Protein AF-0000000072217182 (afdb_homodimer)

Organism: Vigna radiata var. radiata (NCBI:txid3916)

Secondary structure (DSSP, 8-state):
--TTTTEEEEEGGGEEEEEEEE---BHHHHHHHH-GGGGG-GGGTTPPBPHHHHHHHHHHHHHHHHHTHHHH--EEEE-SSHHHHHHHHHHHS-SB--TT--SPPSB-TTTTS--PPPB--TTS--EEE-GGGPPSPSS-GGG----HHHHHHH-TTEE-TT---SS--S-BTTBPPPHHHHHHHHHHHHHHHTTS--SEEEEEE-HHHHHHHHTTS-TTS-HHHHHHHHSPPPTT-EEEEEEEESS--S----SS-B---SS------GGGG-/--TTTTEEEEEGGGEEEEEEEE---BHHHHHHHH-GGGGG-GGGTTPPBPHHHHHHHHHHHHHHHHHTHHHH--EEEE-SSHHHHHHHHHHHS-SB--TT--SPPSB-TTTTS--PPPB--TTS--EEE-GGGPPSPSS-GGG----HHHHHHH-TTEE-TT---SS--S--SS-PPPHHHHHHHHHHHHHHHTTS--SEEEEEE-HHHHHHHHTTS-TTS-HHHHHHHHSPPPTT-EEEEEEEESS--S----SS-B---SS------GGGG-

Sequence (548 aa):
MDSAAGQILYPLHRCKTVHLVRHAQGVHNVAGEKNHDEYMSYDYFDAHLTPLGWNQVDNLRKHVKATGLSKTVELVVVSPLLRTMQTAVGVFGGEVYTDGISEQPLMMENVGHSDHLAVSSLNCPPFIAVELCREQIGVHPCDKRRTISEYRNMFPAIDFSLIENEEDILWKPDVREKVEAVSARGLKFLEWLWTRKEKEIAIVTHSSFLFNTLRAFGNDCHPNIKSEIRKHFTNCELRSMVIIDRGMIGSSESTTNFPGKIPRGPDVPSEAADMDSAAGQILYPLHRCKTVHLVRHAQGVHNVAGEKNHDEYMSYDYFDAHLTPLGWNQVDNLRKHVKATGLSKTVELVVVSPLLRTMQTAVGVFGGEVYTDGISEQPLMMENVGHSDHLAVSSLNCPPFIAVELCREQIGVHPCDKRRTISEYRNMFPAIDFSLIENEEDILWKPDVREKVEAVSARGLKFLEWLWTRKEKEIAIVTHSSFLFNTLRAFGNDCHPNIKSEIRKHFTNCELRSMVIIDRGMIGSSESTTNFPGKIPRGPDVPSEAAD

Structure (mmCIF, N/CA/C/O backbone):
data_AF-0000000072217182-model_v1
#
loop_
_entity.id
_entity.type
_entity.pdbx_description
1 polymer 'Phosphoglycerate mutase-like protein 1 isoform X1'
#
loop_
_atom_site.group_PDB
_atom_site.id
_atom_site.type_symbol
_atom_site.label_atom_id
_atom_site.label_alt_id
_atom_site.label_comp_id
_atom_site.label_asym_id
_atom_site.label_entity_id
_atom_site.label_seq_id
_atom_site.pdbx_PDB_ins_code
_atom_site.Cartn_x
_atom_site.Cartn_y
_atom_site.Cartn_z
_atom_site.occupancy
_atom_site.B_iso_or_equiv
_atom_site.auth_seq_id
_atom_site.auth_comp_id
_atom_site.auth_asym_id
_atom_site.auth_atom_id
_atom_site.pdbx_PDB_model_num
ATOM 1 N N . MET A 1 1 ? -22.906 -14.633 4.801 1 32.25 1 MET A N 1
ATOM 2 C CA . MET A 1 1 ? -21.734 -15.156 5.504 1 32.25 1 MET A CA 1
ATOM 3 C C . MET A 1 1 ? -20.469 -14.422 5.07 1 32.25 1 MET A C 1
ATOM 5 O O . MET A 1 1 ? -19.984 -14.609 3.951 1 32.25 1 MET A O 1
ATOM 9 N N . ASP A 1 2 ? -20.234 -13.234 5.309 1 45.59 2 ASP A N 1
ATOM 10 C CA . ASP A 1 2 ? -19.172 -12.359 4.801 1 45.59 2 ASP A CA 1
ATOM 11 C C . ASP A 1 2 ? -17.797 -12.977 5.023 1 45.59 2 ASP A C 1
ATOM 13 O O . ASP A 1 2 ? -17.25 -12.914 6.133 1 45.59 2 ASP A O 1
ATOM 17 N N . SER A 1 3 ? -17.5 -14.219 4.445 1 54.56 3 SER A N 1
ATOM 18 C CA . SER A 1 3 ? -16.625 -15.367 4.672 1 54.56 3 SER A CA 1
ATOM 19 C C . SER A 1 3 ? -15.156 -14.953 4.633 1 54.56 3 SER A C 1
ATOM 21 O O . SER A 1 3 ? -14.281 -15.75 4.965 1 54.56 3 SER A O 1
ATOM 23 N N . ALA A 1 4 ? -14.773 -13.812 4.18 1 64.88 4 ALA A N 1
ATOM 24 C CA . ALA A 1 4 ? -13.344 -13.578 4.023 1 64.88 4 ALA A CA 1
ATOM 25 C C . ALA A 1 4 ? -12.703 -13.18 5.348 1 64.88 4 ALA A C 1
ATOM 27 O O . ALA A 1 4 ? -11.547 -12.75 5.383 1 64.88 4 ALA A O 1
ATOM 28 N N . ALA A 1 5 ? -13.25 -13.656 6.512 1 67.12 5 ALA A N 1
ATOM 29 C CA . ALA A 1 5 ? -12.703 -13.461 7.855 1 67.12 5 ALA A CA 1
ATOM 30 C C . ALA A 1 5 ? -12.141 -12.047 8.016 1 67.12 5 ALA A C 1
ATOM 32 O O . ALA A 1 5 ? -11.078 -11.867 8.609 1 67.12 5 ALA A O 1
ATOM 33 N N . GLY A 1 6 ? -12.82 -11.102 7.352 1 85.38 6 GLY A N 1
ATOM 34 C CA . GLY A 1 6 ? -12.375 -9.727 7.516 1 85.38 6 GLY A CA 1
ATOM 35 C C . GLY A 1 6 ? -11.32 -9.312 6.508 1 85.38 6 GLY A C 1
ATOM 36 O O . GLY A 1 6 ? -10.781 -8.203 6.574 1 85.38 6 GLY A O 1
ATOM 37 N N . GLN A 1 7 ? -10.938 -10.203 5.598 1 91.88 7 GLN A N 1
ATOM 38 C CA . GLN A 1 7 ? -9.969 -9.875 4.559 1 91.88 7 GLN A CA 1
ATOM 39 C C . GLN A 1 7 ? -10.641 -9.188 3.375 1 91.88 7 GLN A C 1
ATOM 41 O O . GLN A 1 7 ? -11.719 -9.594 2.943 1 91.88 7 GLN A O 1
ATOM 46 N N . ILE A 1 8 ? -10.055 -8.188 2.965 1 94.75 8 ILE A N 1
ATOM 47 C CA . ILE A 1 8 ? -10.516 -7.531 1.748 1 94.75 8 ILE A CA 1
ATOM 48 C C . ILE A 1 8 ? -9.344 -7.309 0.799 1 94.75 8 ILE A C 1
ATOM 50 O O . ILE A 1 8 ? -8.188 -7.461 1.19 1 94.75 8 ILE A O 1
ATOM 54 N N . LEU A 1 9 ? -9.688 -7.035 -0.427 1 96.88 9 LEU A N 1
ATOM 55 C CA . LEU A 1 9 ? -8.672 -7.008 -1.479 1 96.88 9 LEU A CA 1
ATOM 56 C C . LEU A 1 9 ? -9.031 -5.992 -2.555 1 96.88 9 LEU A C 1
ATOM 58 O O . LEU A 1 9 ? -10.195 -5.902 -2.965 1 96.88 9 LEU A O 1
ATOM 62 N N . TYR A 1 10 ? -8.016 -5.195 -2.975 1 96.69 10 TYR A N 1
ATOM 63 C CA . TYR A 1 10 ? -8.219 -4.191 -4.012 1 96.69 10 TYR A CA 1
ATOM 64 C C . TYR A 1 10 ? -7.016 -4.117 -4.945 1 96.69 10 TYR A C 1
ATOM 66 O O . TYR A 1 10 ? -5.895 -4.434 -4.547 1 96.69 10 TYR A O 1
ATOM 74 N N . PRO A 1 11 ? -7.238 -3.695 -6.258 1 97.19 11 PRO A N 1
ATOM 75 C CA . PRO A 1 11 ? -6.086 -3.473 -7.133 1 97.19 11 PRO A CA 1
ATOM 76 C C . PRO A 1 11 ? -5.113 -2.438 -6.578 1 97.19 11 PRO A C 1
ATOM 78 O O . PRO A 1 11 ? -5.535 -1.398 -6.062 1 97.19 11 PRO A O 1
ATOM 81 N N . LEU A 1 12 ? -3.838 -2.688 -6.66 1 97.56 12 LEU A N 1
ATOM 82 C CA . LEU A 1 12 ? -2.805 -1.821 -6.105 1 97.56 12 LEU A CA 1
ATOM 83 C C . LEU A 1 12 ? -2.891 -0.421 -6.703 1 97.56 12 LEU A C 1
ATOM 85 O O . LEU A 1 12 ? -2.689 0.572 -5.996 1 97.56 12 LEU A O 1
ATOM 89 N N . HIS A 1 13 ? -3.189 -0.337 -7.996 1 95.75 13 HIS A N 1
ATOM 90 C CA . HIS A 1 13 ? -3.17 0.959 -8.664 1 95.75 13 HIS A CA 1
ATOM 91 C C . HIS A 1 13 ? -4.336 1.832 -8.203 1 95.75 13 HIS A C 1
ATOM 93 O O . HIS A 1 13 ? -4.406 3.012 -8.555 1 95.75 13 HIS A O 1
ATOM 99 N N . ARG A 1 14 ? -5.254 1.294 -7.379 1 95.5 14 ARG A N 1
ATOM 100 C CA . ARG A 1 14 ? -6.352 2.041 -6.777 1 95.5 14 ARG A CA 1
ATOM 101 C C . ARG A 1 14 ? -6.043 2.402 -5.328 1 95.5 14 ARG A C 1
ATOM 103 O O . ARG A 1 14 ? -6.945 2.752 -4.566 1 95.5 14 ARG A O 1
ATOM 110 N N . CYS A 1 15 ? -4.816 2.264 -4.984 1 96.75 15 CYS A N 1
ATOM 111 C CA . CYS A 1 15 ? -4.383 2.531 -3.619 1 96.75 15 CYS A CA 1
ATOM 112 C C . CYS A 1 15 ? -3.262 3.564 -3.594 1 96.75 15 CYS A C 1
ATOM 114 O O . CYS A 1 15 ? -2.496 3.68 -4.551 1 96.75 15 CYS A O 1
ATOM 116 N N . LYS A 1 16 ? -3.201 4.312 -2.59 1 97.12 16 LYS A N 1
ATOM 117 C CA . LYS A 1 16 ? -2.086 5.191 -2.248 1 97.12 16 LYS A CA 1
ATOM 118 C C . LYS A 1 16 ? -1.684 5.023 -0.786 1 97.12 16 LYS A C 1
ATOM 120 O O . LYS A 1 16 ? -2.521 4.711 0.063 1 97.12 16 LYS A O 1
ATOM 125 N N . THR A 1 17 ? -0.425 5.156 -0.529 1 98.06 17 THR A N 1
ATOM 126 C CA . THR A 1 17 ? 0.062 5.23 0.845 1 98.06 17 THR A CA 1
ATOM 127 C C . THR A 1 17 ? 0.21 6.684 1.289 1 98.06 17 THR A C 1
ATOM 129 O O . THR A 1 17 ? 0.807 7.496 0.581 1 98.06 17 THR A O 1
ATOM 132 N N . VAL A 1 18 ? -0.357 7.004 2.416 1 98.69 18 VAL A N 1
ATOM 133 C CA . VAL A 1 18 ? -0.211 8.344 2.965 1 98.69 18 VAL A CA 1
ATOM 134 C C . VAL A 1 18 ? 0.393 8.273 4.367 1 98.69 18 VAL A C 1
ATOM 136 O O . VAL A 1 18 ? 0.059 7.375 5.145 1 98.69 18 VAL A O 1
ATOM 139 N N . HIS A 1 19 ? 1.343 9.102 4.625 1 98.88 19 HIS A N 1
ATOM 140 C CA . HIS A 1 19 ? 1.931 9.273 5.949 1 98.88 19 HIS A CA 1
ATOM 141 C C . HIS A 1 19 ? 1.419 10.547 6.617 1 98.88 19 HIS A C 1
ATOM 143 O O . HIS A 1 19 ? 1.803 11.648 6.23 1 98.88 19 HIS A O 1
ATOM 149 N N . LEU A 1 20 ? 0.556 10.344 7.625 1 98.88 20 LEU A N 1
ATOM 150 C CA . LEU A 1 20 ? -0.09 11.453 8.328 1 98.88 20 LEU A CA 1
ATOM 151 C C . LEU A 1 20 ? 0.759 11.922 9.5 1 98.88 20 LEU A C 1
ATOM 153 O O . LEU A 1 20 ? 1.132 11.117 10.359 1 98.88 20 LEU A O 1
ATOM 157 N N . VAL A 1 21 ? 1.07 13.211 9.523 1 98.88 21 VAL A N 1
ATOM 158 C CA . VAL A 1 21 ? 1.901 13.773 10.578 1 98.88 21 VAL A CA 1
ATOM 159 C C . VAL A 1 21 ? 1.194 14.969 11.211 1 98.88 21 VAL A C 1
ATOM 161 O O . VAL A 1 21 ? 0.781 15.898 10.508 1 98.88 21 VAL A O 1
ATOM 164 N N . ARG A 1 22 ? 1.027 14.938 12.461 1 98.81 22 ARG A N 1
ATOM 165 C CA . ARG A 1 22 ? 0.696 16.172 13.164 1 98.81 22 ARG A CA 1
ATOM 166 C C . ARG A 1 22 ? 1.938 17.031 13.375 1 98.81 22 ARG A C 1
ATOM 168 O O . ARG A 1 22 ? 3.021 16.516 13.648 1 98.81 22 ARG A O 1
ATOM 175 N N . HIS A 1 23 ? 1.781 18.281 13.297 1 98.69 23 HIS A N 1
ATOM 176 C CA . HIS A 1 23 ? 2.91 19.172 13.539 1 98.69 23 HIS A CA 1
ATOM 177 C C . HIS A 1 23 ? 3.506 18.953 14.922 1 98.69 23 HIS A C 1
ATOM 179 O O . HIS A 1 23 ? 2.838 18.422 15.812 1 98.69 23 HIS A O 1
ATOM 185 N N . ALA A 1 24 ? 4.727 19.359 15.102 1 98.38 24 ALA A N 1
ATOM 186 C CA . ALA A 1 24 ? 5.418 19.297 16.391 1 98.38 24 ALA A CA 1
ATOM 187 C C . ALA A 1 24 ? 4.895 20.375 17.344 1 98.38 24 ALA A C 1
ATOM 189 O O . ALA A 1 24 ? 4.016 21.156 16.984 1 98.38 24 ALA A O 1
ATOM 190 N N . GLN A 1 25 ? 5.461 20.406 18.547 1 97.75 25 GLN A N 1
ATOM 191 C CA . GLN A 1 25 ? 4.961 21.312 19.578 1 97.75 25 GLN A CA 1
ATOM 192 C C . GLN A 1 25 ? 5.148 22.766 19.156 1 97.75 25 GLN A C 1
ATOM 194 O O . GLN A 1 25 ? 6.242 23.172 18.75 1 97.75 25 GLN A O 1
ATOM 199 N N . GLY A 1 26 ? 4.109 23.5 19.188 1 96.88 26 GLY A N 1
ATOM 200 C CA . GLY A 1 26 ? 4.145 24.938 18.969 1 96.88 26 GLY A CA 1
ATOM 201 C C . GLY A 1 26 ? 3.957 25.734 20.234 1 96.88 26 GLY A C 1
ATOM 202 O O . GLY A 1 26 ? 3.529 25.188 21.266 1 96.88 26 GLY A O 1
ATOM 203 N N . VAL A 1 27 ? 4.238 26.953 20.172 1 96.44 27 VAL A N 1
ATOM 204 C CA . VAL A 1 27 ? 4.133 27.828 21.344 1 96.44 27 VAL A CA 1
ATOM 205 C C . VAL A 1 27 ? 2.678 27.906 21.797 1 96.44 27 VAL A C 1
ATOM 207 O O . VAL A 1 27 ? 2.4 28.016 23 1 96.44 27 VAL A O 1
ATOM 210 N N . HIS A 1 28 ? 1.738 27.828 20.859 1 95.31 28 HIS A N 1
ATOM 211 C CA . HIS A 1 28 ? 0.321 27.875 21.203 1 95.31 28 HIS A CA 1
ATOM 212 C C . HIS A 1 28 ? -0.087 26.641 22 1 95.31 28 HIS A C 1
ATOM 214 O O . HIS A 1 28 ? -0.997 26.719 22.828 1 95.31 28 HIS A O 1
ATOM 220 N N . ASN A 1 29 ? 0.509 25.438 21.672 1 94.69 29 ASN A N 1
ATOM 221 C CA . ASN A 1 29 ? 0.217 24.234 22.438 1 94.69 29 ASN A CA 1
ATOM 222 C C . ASN A 1 29 ? 0.57 24.406 23.922 1 94.69 29 ASN A C 1
ATOM 224 O O . ASN A 1 29 ? -0.211 24.031 24.797 1 94.69 29 ASN A O 1
ATOM 228 N N . VAL A 1 30 ? 1.745 24.953 24.172 1 95.06 30 VAL A N 1
ATOM 229 C CA . VAL A 1 30 ? 2.248 25.156 25.531 1 95.06 30 VAL A CA 1
ATOM 230 C C . VAL A 1 30 ? 1.336 26.125 26.281 1 95.06 30 VAL A C 1
ATOM 232 O O . VAL A 1 30 ? 0.911 25.844 27.406 1 95.06 30 VAL A O 1
ATOM 235 N N . ALA A 1 31 ? 1.047 27.203 25.641 1 94.81 31 ALA A N 1
ATOM 236 C CA . ALA A 1 31 ? 0.206 28.219 26.25 1 94.81 31 ALA A CA 1
ATOM 237 C C . ALA A 1 31 ? -1.195 27.688 26.531 1 94.81 31 ALA A C 1
ATOM 239 O O . ALA A 1 31 ? -1.745 27.906 27.609 1 94.81 31 ALA A O 1
ATOM 240 N N . GLY A 1 32 ? -1.782 27 25.547 1 92.19 32 GLY A N 1
ATOM 241 C CA . GLY A 1 32 ? -3.131 26.469 25.672 1 92.19 32 GLY A CA 1
ATOM 242 C C . GLY A 1 32 ? -3.262 25.422 26.766 1 92.19 32 GLY A C 1
ATOM 243 O O . GLY A 1 32 ? -4.312 25.297 27.391 1 92.19 32 GLY A O 1
ATOM 244 N N . GLU A 1 33 ? -2.244 24.625 26.891 1 90.81 33 GLU A N 1
ATOM 245 C CA . GLU A 1 33 ? -2.25 23.609 27.938 1 90.81 33 GLU A CA 1
ATOM 246 C C . GLU A 1 33 ? -2.305 24.25 29.328 1 90.81 33 GLU A C 1
ATOM 248 O O . GLU A 1 33 ? -2.953 23.734 30.234 1 90.81 33 GLU A O 1
ATOM 253 N N . LYS A 1 34 ? -1.573 25.297 29.469 1 91.44 34 LYS A N 1
ATOM 254 C CA . LYS A 1 34 ? -1.562 26.031 30.75 1 91.44 34 LYS A CA 1
ATOM 255 C C . LYS A 1 34 ? -2.883 26.75 30.969 1 91.44 34 LYS A C 1
ATOM 257 O O . LYS A 1 34 ? -3.41 26.75 32.094 1 91.44 34 LYS A O 1
ATOM 262 N N . ASN A 1 35 ? -3.365 27.406 29.953 1 92.69 35 ASN A N 1
ATOM 263 C CA . ASN A 1 35 ? -4.621 28.156 29.969 1 92.69 35 ASN A CA 1
ATOM 264 C C . ASN A 1 35 ? -5.309 28.125 28.609 1 92.69 35 ASN A C 1
ATOM 266 O O . ASN A 1 35 ? -4.848 28.766 27.672 1 92.69 35 ASN A O 1
ATOM 270 N N . HIS A 1 36 ? -6.398 27.5 28.5 1 90.69 36 HIS A N 1
ATOM 271 C CA . HIS A 1 36 ? -7.117 27.297 27.25 1 90.69 36 HIS A CA 1
ATOM 272 C C . HIS A 1 36 ? -7.492 28.625 26.594 1 90.69 36 HIS A C 1
ATOM 274 O O . HIS A 1 36 ? -7.539 28.734 25.359 1 90.69 36 HIS A O 1
ATOM 280 N N . ASP A 1 37 ? -7.711 29.625 27.328 1 92.38 37 ASP A N 1
ATOM 281 C CA . ASP A 1 37 ? -8.117 30.922 26.812 1 92.38 37 ASP A CA 1
ATOM 282 C C . ASP A 1 37 ? -7.008 31.547 25.953 1 92.38 37 ASP A C 1
ATOM 284 O O . ASP A 1 37 ? -7.258 32.469 25.188 1 92.38 37 ASP A O 1
ATOM 288 N N . GLU A 1 38 ? -5.832 31.016 26.109 1 93.19 38 GLU A N 1
ATOM 289 C CA . GLU A 1 38 ? -4.688 31.547 25.391 1 93.19 38 GLU A CA 1
ATOM 290 C C . GLU A 1 38 ? -4.801 31.281 23.891 1 93.19 38 GLU A C 1
ATOM 292 O O . GLU A 1 38 ? -4.125 31.922 23.078 1 93.19 38 GLU A O 1
ATOM 297 N N . TYR A 1 39 ? -5.625 30.344 23.484 1 92.38 39 TYR A N 1
ATOM 298 C CA . TYR A 1 39 ? -5.84 30.094 22.062 1 92.38 39 TYR A CA 1
ATOM 299 C C . TYR A 1 39 ? -6.484 31.297 21.375 1 92.38 39 TYR A C 1
ATOM 301 O O . TYR A 1 39 ? -6.41 31.438 20.156 1 92.38 39 TYR A O 1
ATOM 309 N N . MET A 1 40 ? -7.051 32.156 22.234 1 94.81 40 MET A N 1
ATOM 310 C CA . MET A 1 40 ? -7.719 33.344 21.703 1 94.81 40 MET A CA 1
ATOM 311 C C . MET A 1 40 ? -6.742 34.531 21.578 1 94.81 40 MET A C 1
ATOM 313 O O . MET A 1 40 ? -7.082 35.562 21.016 1 94.81 40 MET A O 1
ATOM 317 N N . SER A 1 41 ? -5.566 34.312 22.047 1 96.06 41 SER A N 1
ATOM 318 C CA . SER A 1 41 ? -4.598 35.406 22.094 1 96.06 41 SER A CA 1
ATOM 319 C C . SER A 1 41 ? -3.9 35.594 20.75 1 96.06 41 SER A C 1
ATOM 321 O O . SER A 1 41 ? -3.441 34.594 20.156 1 96.06 41 SER A O 1
ATOM 323 N N . TYR A 1 42 ? -3.73 36.75 20.297 1 97.06 42 TYR A N 1
ATOM 324 C CA . TYR A 1 42 ? -3.02 37.062 19.062 1 97.06 42 TYR A CA 1
ATOM 325 C C . TYR A 1 42 ? -1.514 36.938 19.25 1 97.06 42 TYR A C 1
ATOM 327 O O . TYR A 1 42 ? -0.754 36.969 18.266 1 97.06 42 TYR A O 1
ATOM 335 N N . ASP A 1 43 ? -1.091 36.75 20.531 1 96.25 43 ASP A N 1
ATOM 336 C CA . ASP A 1 43 ? 0.319 36.469 20.797 1 96.25 43 ASP A CA 1
ATOM 337 C C . ASP A 1 43 ? 0.777 35.188 20.094 1 96.25 43 ASP A C 1
ATOM 339 O O . ASP A 1 43 ? 1.973 35 19.859 1 96.25 43 ASP A O 1
ATOM 343 N N . TYR A 1 44 ? -0.173 34.438 19.703 1 96.94 44 TYR A N 1
ATOM 344 C CA . TYR A 1 44 ? 0.153 33.125 19.109 1 96.94 44 TYR A CA 1
ATOM 345 C C . TYR A 1 44 ? -0.328 33.062 17.656 1 96.94 44 TYR A C 1
ATOM 347 O O . TYR A 1 44 ? -0.583 31.969 17.141 1 96.94 44 TYR A O 1
ATOM 355 N N . PHE A 1 45 ? -0.511 34.219 17.078 1 97.56 45 PHE A N 1
ATOM 356 C CA . PHE A 1 45 ? -0.813 34.312 15.648 1 97.56 45 PHE A CA 1
ATOM 357 C C . PHE A 1 45 ? 0.189 33.469 14.852 1 97.56 45 PHE A C 1
ATOM 359 O O . PHE A 1 45 ? 1.4 33.656 15.008 1 97.56 45 PHE A O 1
ATOM 366 N N . ASP A 1 46 ? -0.414 32.562 13.945 1 97.44 46 ASP A N 1
ATOM 367 C CA . ASP A 1 46 ? 0.417 31.688 13.102 1 97.44 46 ASP A CA 1
ATOM 368 C C . ASP A 1 46 ? 1.61 31.141 13.883 1 97.44 46 ASP A C 1
ATOM 370 O O . ASP A 1 46 ? 2.76 31.312 13.461 1 97.44 46 ASP A O 1
ATOM 374 N N . ALA A 1 47 ? 1.333 30.422 14.914 1 96.94 47 ALA A N 1
ATOM 375 C CA . ALA A 1 47 ? 2.281 30.016 15.945 1 96.94 47 ALA A CA 1
ATOM 376 C C . ALA A 1 47 ? 3.424 29.203 15.344 1 96.94 47 ALA A C 1
ATOM 378 O O . ALA A 1 47 ? 3.203 28.359 14.469 1 96.94 47 ALA A O 1
ATOM 379 N N . HIS A 1 48 ? 4.617 29.453 15.797 1 97.69 48 HIS A N 1
ATOM 380 C CA . HIS A 1 48 ? 5.82 28.734 15.406 1 97.69 48 HIS A CA 1
ATOM 381 C C . HIS A 1 48 ? 6.125 27.594 16.375 1 97.69 48 HIS A C 1
ATOM 383 O O . HIS A 1 48 ? 5.496 27.5 17.438 1 97.69 48 HIS A O 1
ATOM 389 N N . LEU A 1 49 ? 7.098 26.766 16.062 1 97.56 49 LEU A N 1
ATOM 390 C CA . LEU A 1 49 ? 7.508 25.656 16.906 1 97.56 49 LEU A CA 1
ATOM 391 C C . LEU A 1 49 ? 8.312 26.141 18.094 1 97.56 49 LEU A C 1
ATOM 393 O O . LEU A 1 49 ? 9.023 27.156 18.016 1 97.56 49 LEU A O 1
ATOM 397 N N . THR A 1 50 ? 8.203 25.453 19.203 1 96.81 50 THR A N 1
ATOM 398 C CA . THR A 1 50 ? 9.086 25.656 20.344 1 96.81 50 THR A CA 1
ATOM 399 C C . THR A 1 50 ? 10.43 24.953 20.125 1 96.81 50 THR A C 1
ATOM 401 O O . THR A 1 50 ? 10.562 24.141 19.203 1 96.81 50 THR A O 1
ATOM 404 N N . PRO A 1 51 ? 11.414 25.297 20.984 1 96.56 51 PRO A N 1
ATOM 405 C CA . PRO A 1 51 ? 12.648 24.5 20.906 1 96.56 51 PRO A CA 1
ATOM 406 C C . PRO A 1 51 ? 12.406 23.016 21.094 1 96.56 51 PRO A C 1
ATOM 408 O O . PRO A 1 51 ? 13.008 22.188 20.391 1 96.56 51 PRO A O 1
ATOM 411 N N . LEU A 1 52 ? 11.539 22.672 21.969 1 96.81 52 LEU A N 1
ATOM 412 C CA . LEU A 1 52 ? 11.172 21.281 22.141 1 96.81 52 LEU A CA 1
ATOM 413 C C . LEU A 1 52 ? 10.539 20.719 20.875 1 96.81 52 LEU A C 1
ATOM 415 O O . LEU A 1 52 ? 10.805 19.578 20.5 1 96.81 52 LEU A O 1
ATOM 419 N N . GLY A 1 53 ? 9.68 21.469 20.266 1 97.62 53 GLY A N 1
ATOM 420 C CA . GLY A 1 53 ? 9.102 21.078 18.984 1 97.62 53 GLY A CA 1
ATOM 421 C C . GLY A 1 53 ? 10.141 20.734 17.938 1 97.62 53 GLY A C 1
ATOM 422 O O . GLY A 1 53 ? 9.992 19.766 17.203 1 97.62 53 GLY A O 1
ATOM 423 N N . TRP A 1 54 ? 11.156 21.516 17.875 1 97.62 54 TRP A N 1
ATOM 424 C CA . TRP A 1 54 ? 12.227 21.266 16.922 1 97.62 54 TRP A CA 1
ATOM 425 C C . TRP A 1 54 ? 12.977 19.984 17.266 1 97.62 54 TRP A C 1
ATOM 427 O O . TRP A 1 54 ? 13.43 19.266 16.391 1 97.62 54 TRP A O 1
ATOM 437 N N . ASN A 1 55 ? 13.102 19.75 18.562 1 97.75 55 ASN A N 1
ATOM 438 C CA . ASN A 1 55 ? 13.68 18.469 18.969 1 97.75 55 ASN A CA 1
ATOM 439 C C . ASN A 1 55 ? 12.82 17.297 18.516 1 97.75 55 ASN A C 1
ATOM 441 O O . ASN A 1 55 ? 13.344 16.266 18.094 1 97.75 55 ASN A O 1
ATOM 445 N N . GLN A 1 56 ? 11.555 17.438 18.625 1 98.19 56 GLN A N 1
ATOM 446 C CA . GLN A 1 56 ? 10.633 16.406 18.156 1 98.19 56 GLN A CA 1
ATOM 447 C C . GLN A 1 56 ? 10.781 16.188 16.641 1 98.19 56 GLN A C 1
ATOM 449 O O . GLN A 1 56 ? 10.789 15.055 16.172 1 98.19 56 GLN A O 1
ATOM 454 N N . VAL A 1 57 ? 10.93 17.266 15.906 1 98.25 57 VAL A N 1
ATOM 455 C CA . VAL A 1 57 ? 11.125 17.219 14.461 1 98.25 57 VAL A CA 1
ATOM 456 C C . VAL A 1 57 ? 12.398 16.438 14.133 1 98.25 57 VAL A C 1
ATOM 458 O O . VAL A 1 57 ? 12.391 15.57 13.258 1 98.25 57 VAL A O 1
ATOM 461 N N . ASP A 1 58 ? 13.422 16.75 14.852 1 97.56 58 ASP A N 1
ATOM 462 C CA . ASP A 1 58 ? 14.695 16.062 14.625 1 97.56 58 ASP A CA 1
ATOM 463 C C . ASP A 1 58 ? 14.562 14.562 14.836 1 97.56 58 ASP A C 1
ATOM 465 O O . ASP A 1 58 ? 15.109 13.766 14.062 1 97.56 58 ASP A O 1
ATOM 469 N N . ASN A 1 59 ? 13.875 14.203 15.828 1 98.56 59 ASN A N 1
ATOM 470 C CA . ASN A 1 59 ? 13.703 12.781 16.109 1 98.56 59 ASN A CA 1
ATOM 471 C C . ASN A 1 59 ? 12.836 12.102 15.062 1 98.56 59 ASN A C 1
ATOM 473 O O . ASN A 1 59 ? 13.109 10.969 14.664 1 98.56 59 ASN A O 1
ATOM 477 N N . LEU A 1 60 ? 11.797 12.742 14.633 1 98.69 60 LEU A N 1
ATOM 478 C CA . LEU A 1 60 ? 10.992 12.172 13.562 1 98.69 60 LEU A CA 1
ATOM 479 C C . LEU A 1 60 ? 11.797 12.07 12.266 1 98.69 60 LEU A C 1
ATOM 481 O O . LEU A 1 60 ? 11.664 11.102 11.523 1 98.69 60 LEU A O 1
ATOM 485 N N . ARG A 1 61 ? 12.617 13.047 11.992 1 98.19 61 ARG A N 1
ATOM 486 C CA . ARG A 1 61 ? 13.484 13.008 10.82 1 98.19 61 ARG A CA 1
ATOM 487 C C . ARG A 1 61 ? 14.375 11.773 10.844 1 98.19 61 ARG A C 1
ATOM 489 O O . ARG A 1 61 ? 14.516 11.078 9.836 1 98.19 61 ARG A O 1
ATOM 496 N N . LYS A 1 62 ? 14.961 11.547 11.984 1 98.06 62 LYS A N 1
ATOM 497 C CA . LYS A 1 62 ? 15.797 10.359 12.133 1 98.06 62 LYS A CA 1
ATOM 498 C C . LYS A 1 62 ? 15 9.086 11.836 1 98.06 62 LYS A C 1
ATOM 500 O O . LYS A 1 62 ? 15.492 8.188 11.148 1 98.06 62 LYS A O 1
ATOM 505 N N . HIS A 1 63 ? 13.812 9.039 12.312 1 98.44 63 HIS A N 1
ATOM 506 C CA . HIS A 1 63 ? 12.945 7.891 12.086 1 98.44 63 HIS A CA 1
ATOM 507 C C . HIS A 1 63 ? 12.617 7.73 10.602 1 98.44 63 HIS A C 1
ATOM 509 O O . HIS A 1 63 ? 12.688 6.621 10.062 1 98.44 63 HIS A O 1
ATOM 515 N N . VAL A 1 64 ? 12.258 8.789 9.984 1 98.19 64 VAL A N 1
ATOM 516 C CA . VAL A 1 64 ? 11.898 8.805 8.57 1 98.19 64 VAL A CA 1
ATOM 517 C C . VAL A 1 64 ? 13.078 8.32 7.727 1 98.19 64 VAL A C 1
ATOM 519 O O . VAL A 1 64 ? 12.898 7.566 6.766 1 98.19 64 VAL A O 1
ATOM 522 N N . LYS A 1 65 ? 14.25 8.703 8.086 1 97 65 LYS A N 1
ATOM 523 C CA . LYS A 1 65 ? 15.445 8.242 7.391 1 97 65 LYS A CA 1
ATOM 524 C C . LYS A 1 65 ? 15.703 6.758 7.66 1 97 65 LYS A C 1
ATOM 526 O O . LYS A 1 65 ? 15.945 5.984 6.73 1 97 65 LYS A O 1
ATOM 531 N N . ALA A 1 66 ? 15.586 6.375 8.906 1 97.56 66 ALA A N 1
ATOM 532 C CA . ALA A 1 66 ? 15.898 5.008 9.312 1 97.56 66 ALA A CA 1
ATOM 533 C C . ALA A 1 66 ? 14.93 4.012 8.68 1 97.56 66 ALA A C 1
ATOM 535 O O . ALA A 1 66 ? 15.32 2.889 8.336 1 97.56 66 ALA A O 1
ATOM 536 N N . THR A 1 67 ? 13.711 4.418 8.469 1 96.75 67 THR A N 1
ATOM 537 C CA . THR A 1 67 ? 12.695 3.514 7.945 1 96.75 67 THR A CA 1
ATOM 538 C C . THR A 1 67 ? 12.688 3.543 6.418 1 96.75 67 THR A C 1
ATOM 540 O O . THR A 1 67 ? 11.992 2.748 5.781 1 96.75 67 THR A O 1
ATOM 543 N N . GLY A 1 68 ? 13.375 4.516 5.828 1 95.38 68 GLY A N 1
ATOM 544 C CA . GLY A 1 68 ? 13.453 4.617 4.379 1 95.38 68 GLY A CA 1
ATOM 545 C C . GLY A 1 68 ? 12.352 5.465 3.779 1 95.38 68 GLY A C 1
ATOM 546 O O . GLY A 1 68 ? 12.281 5.637 2.561 1 95.38 68 GLY A O 1
ATOM 547 N N . LEU A 1 69 ? 11.492 6.027 4.594 1 96.81 69 LEU A N 1
ATOM 548 C CA . LEU A 1 69 ? 10.406 6.867 4.102 1 96.81 69 LEU A CA 1
ATOM 549 C C . LEU A 1 69 ? 10.953 8.047 3.307 1 96.81 69 LEU A C 1
ATOM 551 O O . LEU A 1 69 ? 10.328 8.492 2.34 1 96.81 69 LEU A O 1
ATOM 555 N N . SER A 1 70 ? 12.125 8.516 3.711 1 95.06 70 SER A N 1
ATOM 556 C CA . SER A 1 70 ? 12.742 9.656 3.041 1 95.06 70 SER A CA 1
ATOM 557 C C . SER A 1 70 ? 13.031 9.352 1.576 1 95.06 70 SER A C 1
ATOM 559 O O . SER A 1 70 ? 13.148 10.258 0.754 1 95.06 70 SER A O 1
ATOM 561 N N . LYS A 1 71 ? 13.109 8.094 1.22 1 94.44 71 LYS A N 1
ATOM 562 C CA . LYS A 1 71 ? 13.453 7.688 -0.138 1 94.44 71 LYS A CA 1
ATOM 563 C C . LYS A 1 71 ? 12.203 7.34 -0.943 1 94.44 71 LYS A C 1
ATOM 565 O O . LYS A 1 71 ? 12.242 7.297 -2.174 1 94.44 71 LYS A O 1
ATOM 570 N N . THR A 1 72 ? 11.133 7.102 -0.249 1 95.88 72 THR A N 1
ATOM 571 C CA . THR A 1 72 ? 9.984 6.559 -0.959 1 95.88 72 THR A CA 1
ATOM 572 C C . THR A 1 72 ? 8.883 7.609 -1.094 1 95.88 72 THR A C 1
ATOM 574 O O . THR A 1 72 ? 8.086 7.562 -2.031 1 95.88 72 THR A O 1
ATOM 577 N N . VAL A 1 73 ? 8.844 8.594 -0.187 1 98.38 73 VAL A N 1
ATOM 578 C CA . VAL A 1 73 ? 7.852 9.656 -0.273 1 98.38 73 VAL A CA 1
ATOM 579 C C . VAL A 1 73 ? 8.07 10.461 -1.549 1 98.38 73 VAL A C 1
ATOM 581 O O . VAL A 1 73 ? 9.18 10.914 -1.824 1 98.38 73 VAL A O 1
ATOM 584 N N . GLU A 1 74 ? 6.988 10.664 -2.262 1 98.19 74 GLU A N 1
ATOM 585 C CA . GLU A 1 74 ? 7.086 11.305 -3.57 1 98.19 74 GLU A CA 1
ATOM 586 C C . GLU A 1 74 ? 6.629 12.766 -3.504 1 98.19 74 GLU A C 1
ATOM 588 O O . GLU A 1 74 ? 6.941 13.555 -4.395 1 98.19 74 GLU A O 1
ATOM 593 N N . LEU A 1 75 ? 5.898 13.094 -2.543 1 98.75 75 LEU A N 1
ATOM 594 C CA . LEU A 1 75 ? 5.293 14.406 -2.383 1 98.75 75 LEU A CA 1
ATOM 595 C C . LEU A 1 75 ? 4.996 14.695 -0.914 1 98.75 75 LEU A C 1
ATOM 597 O O . LEU A 1 75 ? 4.539 13.812 -0.186 1 98.75 75 LEU A O 1
ATOM 601 N N . VAL A 1 76 ? 5.336 15.867 -0.5 1 98.88 76 VAL A N 1
ATOM 602 C CA . VAL A 1 76 ? 4.938 16.328 0.824 1 98.88 76 VAL A CA 1
ATOM 603 C C . VAL A 1 76 ? 3.834 17.375 0.693 1 98.88 76 VAL A C 1
ATOM 605 O O . VAL A 1 76 ? 4.043 18.438 0.095 1 98.88 76 VAL A O 1
ATOM 608 N N . VAL A 1 77 ? 2.68 17.062 1.198 1 98.94 77 VAL A N 1
ATOM 609 C CA . VAL A 1 77 ? 1.567 18 1.279 1 98.94 77 VAL A CA 1
ATOM 610 C C . VAL A 1 77 ? 1.52 18.625 2.672 1 98.94 77 VAL A C 1
ATOM 612 O O . VAL A 1 77 ? 1.576 17.922 3.68 1 98.94 77 VAL A O 1
ATOM 615 N N . VAL A 1 78 ? 1.404 19.953 2.707 1 98.88 78 VAL A N 1
ATOM 616 C CA . VAL A 1 78 ? 1.547 20.609 3.998 1 98.88 78 VAL A CA 1
ATOM 617 C C . VAL A 1 78 ? 0.422 21.625 4.184 1 98.88 78 VAL A C 1
ATOM 619 O O . VAL A 1 78 ? 0.036 22.312 3.234 1 98.88 78 VAL A O 1
ATOM 622 N N . SER A 1 79 ? -0.182 21.641 5.395 1 98.88 79 SER A N 1
ATOM 623 C CA . SER A 1 79 ? -1.081 22.719 5.777 1 98.88 79 SER A CA 1
ATOM 624 C C . SER A 1 79 ? -0.357 24.062 5.777 1 98.88 79 SER A C 1
ATOM 626 O O . SER A 1 79 ? 0.772 24.172 6.262 1 98.88 79 SER A O 1
ATOM 628 N N . PRO A 1 80 ? -0.98 25.094 5.23 1 98.56 80 PRO A N 1
ATOM 629 C CA . PRO A 1 80 ? -0.312 26.391 5.199 1 98.56 80 PRO A CA 1
ATOM 630 C C . PRO A 1 80 ? -0.399 27.125 6.531 1 98.56 80 PRO A C 1
ATOM 632 O O . PRO A 1 80 ? -1.056 28.172 6.621 1 98.56 80 PRO A O 1
ATOM 635 N N . LEU A 1 81 ? 0.225 26.703 7.508 1 98.62 81 LEU A N 1
ATOM 636 C CA . LEU A 1 81 ? 0.509 27.344 8.781 1 98.62 81 LEU A CA 1
ATOM 637 C C . LEU A 1 81 ? 1.973 27.156 9.172 1 98.62 81 LEU A C 1
ATOM 639 O O . LEU A 1 81 ? 2.586 26.141 8.836 1 98.62 81 LEU A O 1
ATOM 643 N N . LEU A 1 82 ? 2.529 28.094 9.812 1 98.56 82 LEU A N 1
ATOM 644 C CA . LEU A 1 82 ? 3.961 28.156 10.086 1 98.56 82 LEU A CA 1
ATOM 645 C C . LEU A 1 82 ? 4.434 26.875 10.781 1 98.56 82 LEU A C 1
ATOM 647 O O . LEU A 1 82 ? 5.426 26.266 10.367 1 98.56 82 LEU A O 1
ATOM 651 N N . ARG A 1 83 ? 3.748 26.422 11.812 1 98.44 83 ARG A N 1
ATOM 652 C CA . ARG A 1 83 ? 4.168 25.266 12.594 1 98.44 83 ARG A CA 1
ATOM 653 C C . ARG A 1 83 ? 4.172 23.984 11.75 1 98.44 83 ARG A C 1
ATOM 655 O O . ARG A 1 83 ? 5.023 23.125 11.938 1 98.44 83 ARG A O 1
ATOM 662 N N . THR A 1 84 ? 3.211 23.797 10.805 1 98.81 84 THR A N 1
ATOM 663 C CA . THR A 1 84 ? 3.168 22.625 9.938 1 98.81 84 THR A CA 1
ATOM 664 C C . THR A 1 84 ? 4.277 22.688 8.891 1 98.81 84 THR A C 1
ATOM 666 O O . THR A 1 84 ? 4.922 21.688 8.602 1 98.81 84 THR A O 1
ATOM 669 N N . MET A 1 85 ? 4.504 23.891 8.336 1 98.81 85 MET A N 1
ATOM 670 C CA . MET A 1 85 ? 5.551 24.031 7.324 1 98.81 85 MET A CA 1
ATOM 671 C C . MET A 1 85 ? 6.93 23.828 7.941 1 98.81 85 MET A C 1
ATOM 673 O O . MET A 1 85 ? 7.781 23.156 7.359 1 98.81 85 MET A O 1
ATOM 677 N N . GLN A 1 86 ? 7.141 24.375 9.148 1 98.62 86 GLN A N 1
ATOM 678 C CA . GLN A 1 86 ? 8.391 24.125 9.867 1 98.62 86 GLN A CA 1
ATOM 679 C C . GLN A 1 86 ? 8.594 22.641 10.117 1 98.62 86 GLN A C 1
ATOM 681 O O . GLN A 1 86 ? 9.68 22.109 9.875 1 98.62 86 GLN A O 1
ATOM 686 N N . THR A 1 87 ? 7.535 21.969 10.547 1 98.81 87 THR A N 1
ATOM 687 C CA . THR A 1 87 ? 7.613 20.531 10.805 1 98.81 87 THR A CA 1
ATOM 688 C C . THR A 1 87 ? 7.93 19.766 9.523 1 98.81 87 THR A C 1
ATOM 690 O O . THR A 1 87 ? 8.82 18.906 9.508 1 98.81 87 THR A O 1
ATOM 693 N N . ALA A 1 88 ? 7.234 20.078 8.484 1 98.88 88 ALA A N 1
ATOM 694 C CA . ALA A 1 88 ? 7.375 19.375 7.215 1 98.88 88 ALA A CA 1
ATOM 695 C C . ALA A 1 88 ? 8.789 19.5 6.668 1 98.88 88 ALA A C 1
ATOM 697 O O . ALA A 1 88 ? 9.422 18.516 6.297 1 98.88 88 ALA A O 1
ATOM 698 N N . VAL A 1 89 ? 9.328 20.734 6.625 1 98.06 89 VAL A N 1
ATOM 699 C CA . VAL A 1 89 ? 10.641 20.969 6.035 1 98.06 89 VAL A CA 1
ATOM 700 C C . VAL A 1 89 ? 11.727 20.359 6.914 1 98.06 89 VAL A C 1
ATOM 702 O O . VAL A 1 89 ? 12.727 19.844 6.41 1 98.06 89 VAL A O 1
ATOM 705 N N . GLY A 1 90 ? 11.516 20.391 8.219 1 97.69 90 GLY A N 1
ATOM 706 C CA . GLY A 1 90 ? 12.484 19.797 9.125 1 97.69 90 GLY A CA 1
ATOM 707 C C . GLY A 1 90 ? 12.555 18.281 9.008 1 97.69 90 GLY A C 1
ATOM 708 O O . GLY A 1 90 ? 13.625 17.688 9.117 1 97.69 90 GLY A O 1
ATOM 709 N N . VAL A 1 91 ? 11.406 17.656 8.773 1 98.5 91 VAL A N 1
ATOM 710 C CA . VAL A 1 91 ? 11.32 16.203 8.773 1 98.5 91 VAL A CA 1
ATOM 711 C C . VAL A 1 91 ? 11.703 15.664 7.395 1 98.5 91 VAL A C 1
ATOM 713 O O . VAL A 1 91 ? 12.445 14.688 7.285 1 98.5 91 VAL A O 1
ATOM 716 N N . PHE A 1 92 ? 11.234 16.312 6.301 1 98.5 92 PHE A N 1
ATOM 717 C CA . PHE A 1 92 ? 11.312 15.711 4.977 1 98.5 92 PHE A CA 1
ATOM 718 C C . PHE A 1 92 ? 12.234 16.516 4.07 1 98.5 92 PHE A C 1
ATOM 720 O O . PHE A 1 92 ? 12.445 16.156 2.91 1 98.5 92 PHE A O 1
ATOM 727 N N . GLY A 1 93 ? 12.75 17.641 4.578 1 97.19 93 GLY A N 1
ATOM 728 C CA . GLY A 1 93 ? 13.594 18.5 3.768 1 97.19 93 GLY A CA 1
ATOM 729 C C . GLY A 1 93 ? 15 17.969 3.588 1 97.19 93 GLY A C 1
ATOM 730 O O . GLY A 1 93 ? 15.32 16.875 4.082 1 97.19 93 GLY A O 1
ATOM 731 N N . GLY A 1 94 ? 15.742 18.656 2.748 1 93.56 94 GLY A N 1
ATOM 732 C CA . GLY A 1 94 ? 17.109 18.281 2.461 1 93.56 94 GLY A CA 1
ATOM 733 C C . GLY A 1 94 ? 18.078 18.672 3.564 1 93.56 94 GLY A C 1
ATOM 734 O O . GLY A 1 94 ? 17.672 19.078 4.648 1 93.56 94 GLY A O 1
ATOM 735 N N . GLU A 1 95 ? 19.312 18.359 3.268 1 83.5 95 GLU A N 1
ATOM 736 C CA . GLU A 1 95 ? 20.359 18.672 4.242 1 83.5 95 GLU A CA 1
ATOM 737 C C . GLU A 1 95 ? 20.625 20.172 4.297 1 83.5 95 GLU A C 1
ATOM 739 O O . GLU A 1 95 ? 20.047 20.938 3.52 1 83.5 95 GLU A O 1
ATOM 744 N N . VAL A 1 96 ? 21.422 20.484 5.215 1 70.5 96 VAL A N 1
ATOM 745 C CA . VAL A 1 96 ? 21.719 21.891 5.449 1 70.5 96 VAL A CA 1
ATOM 746 C C . VAL A 1 96 ? 22.266 22.516 4.172 1 70.5 96 VAL A C 1
ATOM 748 O O . VAL A 1 96 ? 23.109 21.938 3.49 1 70.5 96 VAL A O 1
ATOM 751 N N . TYR A 1 97 ? 21.547 23.547 3.854 1 68.62 97 TYR A N 1
ATOM 752 C CA . TYR A 1 97 ? 21.906 24.344 2.688 1 68.62 97 TYR A CA 1
ATOM 753 C C . TYR A 1 97 ? 23.297 24.953 2.85 1 68.62 97 TYR A C 1
ATOM 755 O O . TYR A 1 97 ? 23.594 25.547 3.885 1 68.62 97 TYR A O 1
ATOM 763 N N . THR A 1 98 ? 24.266 24.453 2.125 1 61.31 98 THR A N 1
ATOM 764 C CA . THR A 1 98 ? 25.562 25.109 2.109 1 61.31 98 THR A CA 1
ATOM 765 C C . THR A 1 98 ? 25.625 26.156 0.996 1 61.31 98 THR A C 1
ATOM 767 O O . THR A 1 98 ? 24.984 26 -0.045 1 61.31 98 THR A O 1
ATOM 770 N N . ASP A 1 99 ? 26.203 27.297 1.252 1 59.97 99 ASP A N 1
ATOM 771 C CA . ASP A 1 99 ? 26.438 28.406 0.34 1 59.97 99 ASP A CA 1
ATOM 772 C C . ASP A 1 99 ? 26.953 27.922 -1.011 1 59.97 99 ASP A C 1
ATOM 774 O O . ASP A 1 99 ? 27.812 27.047 -1.07 1 59.97 99 ASP A O 1
ATOM 778 N N . GLY A 1 100 ? 26.281 28.375 -2.074 1 60.72 100 GLY A N 1
ATOM 779 C CA . GLY A 1 100 ? 26.719 28.125 -3.439 1 60.72 100 GLY A CA 1
ATOM 780 C C . GLY A 1 100 ? 25.734 27.312 -4.25 1 60.72 100 GLY A C 1
ATOM 781 O O . GLY A 1 100 ? 25.938 27.094 -5.449 1 60.72 100 GLY A O 1
ATOM 782 N N . ILE A 1 101 ? 24.844 26.734 -3.496 1 63.59 101 ILE A N 1
ATOM 783 C CA . ILE A 1 101 ? 23.938 25.906 -4.285 1 63.59 101 ILE A CA 1
ATOM 784 C C . ILE A 1 101 ? 22.797 26.75 -4.84 1 63.59 101 ILE A C 1
ATOM 786 O O . ILE A 1 101 ? 22.234 27.594 -4.125 1 63.59 101 ILE A O 1
ATOM 790 N N . SER A 1 102 ? 22.562 26.781 -6.16 1 68.81 102 SER A N 1
ATOM 791 C CA . SER A 1 102 ? 21.688 27.594 -6.992 1 68.81 102 SER A CA 1
ATOM 792 C C . SER A 1 102 ? 20.219 27.297 -6.695 1 68.81 102 SER A C 1
ATOM 794 O O . SER A 1 102 ? 19.344 28.094 -7.039 1 68.81 102 SER A O 1
ATOM 796 N N . GLU A 1 103 ? 19.891 26.297 -5.781 1 84.25 103 GLU A N 1
ATOM 797 C CA . GLU A 1 103 ? 18.469 25.984 -5.609 1 84.25 103 GLU A CA 1
ATOM 798 C C . GLU A 1 103 ? 17.875 26.766 -4.438 1 84.25 103 GLU A C 1
ATOM 800 O O . GLU A 1 103 ? 18.578 27.047 -3.459 1 84.25 103 GLU A O 1
ATOM 805 N N . GLN A 1 104 ? 16.641 27.266 -4.645 1 91.56 104 GLN A N 1
ATOM 806 C CA . GLN A 1 104 ? 15.945 27.953 -3.568 1 91.56 104 GLN A CA 1
ATOM 807 C C . GLN A 1 104 ? 15.773 27.047 -2.352 1 91.56 104 GLN A C 1
ATOM 809 O O . GLN A 1 104 ? 15.453 25.875 -2.49 1 91.56 104 GLN A O 1
ATOM 814 N N . PRO A 1 105 ? 16.047 27.594 -1.162 1 95.12 105 PRO A N 1
ATOM 815 C CA . PRO A 1 105 ? 15.883 26.781 0.039 1 95.12 105 PRO A CA 1
ATOM 816 C C . PRO A 1 105 ? 14.414 26.469 0.347 1 95.12 105 PRO A C 1
ATOM 818 O O . PRO A 1 105 ? 13.531 27.25 -0.011 1 95.12 105 PRO A O 1
ATOM 821 N N . LEU A 1 106 ? 14.172 25.406 0.962 1 96.69 106 LEU A N 1
ATOM 822 C CA . LEU A 1 106 ? 12.844 25.047 1.438 1 96.69 106 LEU A CA 1
ATOM 823 C C . LEU A 1 106 ? 12.406 25.938 2.588 1 96.69 106 LEU A C 1
ATOM 825 O O . LEU A 1 106 ? 11.211 26.219 2.748 1 96.69 106 LEU A O 1
ATOM 829 N N . MET A 1 107 ? 13.359 26.359 3.402 1 97.25 107 MET A N 1
ATOM 830 C CA . MET A 1 107 ? 13.133 27.281 4.504 1 97.25 107 MET A CA 1
ATOM 831 C C . MET A 1 107 ? 14.336 28.203 4.703 1 97.25 107 MET A C 1
ATOM 833 O O . MET A 1 107 ? 15.477 27.734 4.703 1 97.25 107 MET A O 1
ATOM 837 N N . MET A 1 108 ? 14.086 29.469 4.883 1 96.06 108 MET A N 1
ATOM 838 C CA . MET A 1 108 ? 15.141 30.438 5.195 1 96.06 108 MET A CA 1
ATOM 839 C C . MET A 1 108 ? 15.625 30.266 6.633 1 96.06 108 MET A C 1
ATOM 841 O O . MET A 1 108 ? 14.953 29.625 7.445 1 96.06 108 MET A O 1
ATOM 845 N N . GLU A 1 109 ? 16.812 30.75 6.852 1 94.5 109 GLU A N 1
ATOM 846 C CA . GLU A 1 109 ? 17.328 30.688 8.211 1 94.5 109 GLU A CA 1
ATOM 847 C C . GLU A 1 109 ? 16.484 31.531 9.164 1 94.5 109 GLU A C 1
ATOM 849 O O . GLU A 1 109 ? 15.938 32.562 8.773 1 94.5 109 GLU A O 1
ATOM 854 N N . ASN A 1 110 ? 16.281 31.031 10.391 1 94.81 110 ASN A N 1
ATOM 855 C CA . ASN A 1 110 ? 15.711 31.75 11.523 1 94.81 110 ASN A CA 1
ATOM 856 C C . ASN A 1 110 ? 14.227 32.031 11.32 1 94.81 110 ASN A C 1
ATOM 858 O O . ASN A 1 110 ? 13.672 32.969 11.898 1 94.81 110 ASN A O 1
ATOM 862 N N . VAL A 1 111 ? 13.625 31.266 10.477 1 95.69 111 VAL A N 1
ATOM 863 C CA . VAL A 1 111 ? 12.188 31.391 10.266 1 95.69 111 VAL A CA 1
ATOM 864 C C . VAL A 1 111 ? 11.445 31.062 11.555 1 95.69 111 VAL A C 1
ATOM 866 O O . VAL A 1 111 ? 11.727 30.047 12.203 1 95.69 111 VAL A O 1
ATOM 869 N N . GLY A 1 112 ? 10.391 31.922 11.969 1 92.06 112 GLY A N 1
ATOM 870 C CA . GLY A 1 112 ? 9.539 31.672 13.117 1 92.06 112 GLY A CA 1
ATOM 871 C C . GLY A 1 112 ? 10.273 31.781 14.438 1 92.06 112 GLY A C 1
ATOM 872 O O . GLY A 1 112 ? 10.031 31 15.359 1 92.06 112 GLY A O 1
ATOM 873 N N . HIS A 1 113 ? 11.203 32.688 14.477 1 87.31 113 HIS A N 1
ATOM 874 C CA . HIS A 1 113 ? 11.969 32.938 15.695 1 87.31 113 HIS A CA 1
ATOM 875 C C . HIS A 1 113 ? 12.734 31.672 16.125 1 87.31 113 HIS A C 1
ATOM 877 O O . HIS A 1 113 ? 12.766 31.344 17.312 1 87.31 113 HIS A O 1
ATOM 883 N N . SER A 1 114 ? 13.117 31.031 15.117 1 86.44 114 SER A N 1
ATOM 884 C CA . SER A 1 114 ?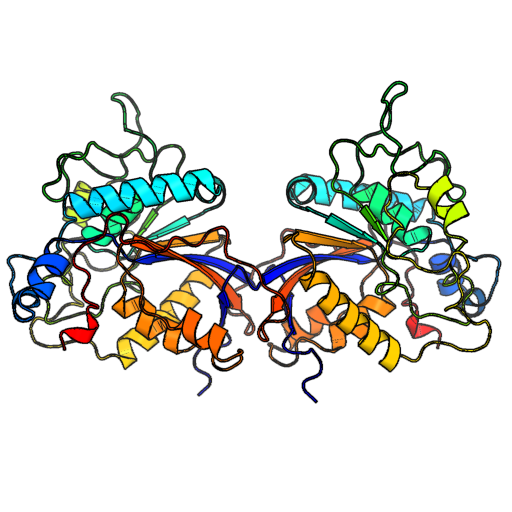 13.93 29.844 15.406 1 86.44 114 SER A CA 1
ATOM 885 C C . SER A 1 114 ? 15.406 30.125 15.133 1 86.44 114 SER A C 1
ATOM 887 O O . SER A 1 114 ? 15.75 31.094 14.469 1 86.44 114 SER A O 1
ATOM 889 N N . ASP A 1 115 ? 16.328 29.453 15.789 1 88.31 115 ASP A N 1
ATOM 890 C CA . ASP A 1 115 ? 17.75 29.516 15.469 1 88.31 115 ASP A CA 1
ATOM 891 C C . ASP A 1 115 ? 18.156 28.438 14.477 1 88.31 115 ASP A C 1
ATOM 893 O O . ASP A 1 115 ? 19.312 28.031 14.422 1 88.31 115 ASP A O 1
ATOM 897 N N . HIS A 1 116 ? 17.156 28.141 13.727 1 90.88 116 HIS A N 1
ATOM 898 C CA . HIS A 1 116 ? 17.391 27.047 12.797 1 90.88 116 HIS A CA 1
ATOM 899 C C . HIS A 1 116 ? 18.047 27.547 11.516 1 90.88 116 HIS A C 1
ATOM 901 O O . HIS A 1 116 ? 17.672 28.594 10.992 1 90.88 116 HIS A O 1
ATOM 907 N N . LEU A 1 117 ? 18.969 26.797 10.977 1 91.56 117 LEU A N 1
ATOM 908 C CA . LEU A 1 117 ? 19.609 27.109 9.703 1 91.56 117 LEU A CA 1
ATOM 909 C C . LEU A 1 117 ? 18.641 26.891 8.539 1 91.56 117 LEU A C 1
ATOM 911 O O . LEU A 1 117 ? 17.578 26.297 8.719 1 91.56 117 LEU A O 1
ATOM 915 N N . ALA A 1 118 ? 19.016 27.453 7.43 1 94.38 118 ALA A N 1
ATOM 916 C CA . ALA A 1 118 ? 18.219 27.234 6.227 1 94.38 118 ALA A CA 1
ATOM 917 C C . ALA A 1 118 ? 18.156 25.75 5.871 1 94.38 118 ALA A C 1
ATOM 919 O O . ALA A 1 118 ? 19.094 25 6.137 1 94.38 118 ALA A O 1
ATOM 920 N N . VAL A 1 119 ? 17.062 25.312 5.305 1 95.31 119 VAL A N 1
ATOM 921 C CA . VAL A 1 119 ? 16.875 23.938 4.891 1 95.31 119 VAL A CA 1
ATOM 922 C C . VAL A 1 119 ? 16.906 23.844 3.367 1 95.31 119 VAL A C 1
ATOM 924 O O . VAL A 1 119 ? 16.203 24.578 2.676 1 95.31 119 VAL A O 1
ATOM 927 N N . SER A 1 120 ? 17.688 22.953 2.842 1 94.25 120 SER A N 1
ATOM 928 C CA . SER A 1 120 ? 17.875 22.797 1.404 1 94.25 120 SER A CA 1
ATOM 929 C C . SER A 1 120 ? 16.703 22.062 0.771 1 94.25 120 SER A C 1
ATOM 931 O O . SER A 1 120 ? 16.047 21.25 1.423 1 94.25 120 SER A O 1
ATOM 933 N N . SER A 1 121 ? 16.438 22.375 -0.481 1 94.75 121 SER A N 1
ATOM 934 C CA . SER A 1 121 ? 15.422 21.672 -1.245 1 94.75 121 SER A CA 1
ATOM 935 C C . SER A 1 121 ? 16.031 20.562 -2.098 1 94.75 121 SER A C 1
ATOM 937 O O . SER A 1 121 ? 15.352 19.953 -2.914 1 94.75 121 SER A O 1
ATOM 939 N N . LEU A 1 122 ? 17.281 20.328 -1.872 1 92.19 122 LEU A N 1
ATOM 940 C CA . LEU A 1 122 ? 17.969 19.312 -2.652 1 92.19 122 LEU A CA 1
ATOM 941 C C . LEU A 1 122 ? 17.719 17.922 -2.066 1 92.19 122 LEU A C 1
ATOM 943 O O . LEU A 1 122 ? 17.703 17.75 -0.845 1 92.19 122 LEU A O 1
ATOM 947 N N . ASN A 1 123 ? 17.578 16.984 -2.938 1 91.94 123 ASN A N 1
ATOM 948 C CA . ASN A 1 123 ? 17.469 15.578 -2.584 1 91.94 123 ASN A CA 1
ATOM 949 C C . ASN A 1 123 ? 16.312 15.336 -1.616 1 91.94 123 ASN A C 1
ATOM 951 O O . ASN A 1 123 ? 16.469 14.625 -0.623 1 91.94 123 ASN A O 1
ATOM 955 N N . CYS A 1 124 ? 15.258 16.047 -1.751 1 95.19 124 CYS A N 1
ATOM 956 C CA . CYS A 1 124 ? 14.023 15.82 -1.013 1 95.19 124 CYS A CA 1
ATOM 957 C C . CYS A 1 124 ? 12.812 15.875 -1.943 1 95.19 124 CYS A C 1
ATOM 959 O O . CYS A 1 124 ? 12.93 16.297 -3.092 1 95.19 124 CYS A O 1
ATOM 961 N N . PRO A 1 125 ? 11.703 15.336 -1.537 1 97.38 125 PRO A N 1
ATOM 962 C CA . PRO A 1 125 ? 10.516 15.414 -2.385 1 97.38 125 PRO A CA 1
ATOM 963 C C . PRO A 1 125 ? 9.977 16.828 -2.531 1 97.38 125 PRO A C 1
ATOM 965 O O . PRO A 1 125 ? 10.336 17.719 -1.746 1 97.38 125 PRO A O 1
ATOM 968 N N . PRO A 1 126 ? 9.219 17.062 -3.574 1 98.31 126 PRO A N 1
ATOM 969 C CA . PRO A 1 126 ? 8.562 18.375 -3.686 1 98.31 126 PRO A CA 1
ATOM 970 C C . PRO A 1 126 ? 7.535 18.625 -2.582 1 98.31 126 PRO A C 1
ATOM 972 O O . PRO A 1 126 ? 6.965 17.672 -2.043 1 98.31 126 PRO A O 1
ATOM 975 N N . PHE A 1 127 ? 7.371 19.891 -2.266 1 98.75 127 PHE A N 1
ATOM 976 C CA . PHE A 1 127 ? 6.426 20.328 -1.244 1 98.75 127 PHE A CA 1
ATOM 977 C C . PHE A 1 127 ? 5.316 21.172 -1.859 1 98.75 127 PHE A C 1
ATOM 979 O O . PHE A 1 127 ? 5.578 22.031 -2.707 1 98.75 127 PHE A O 1
ATOM 986 N N . ILE A 1 128 ? 4.094 20.922 -1.43 1 98.88 128 ILE A N 1
ATOM 987 C CA . ILE A 1 128 ? 2.98 21.734 -1.902 1 98.88 128 ILE A CA 1
ATOM 988 C C . ILE A 1 128 ? 2.053 22.078 -0.736 1 98.88 128 ILE A C 1
ATOM 990 O O . ILE A 1 128 ? 1.741 21.203 0.083 1 98.88 128 ILE A O 1
ATOM 994 N N . ALA A 1 129 ? 1.69 23.328 -0.592 1 98.88 129 ALA A N 1
ATOM 995 C CA . ALA A 1 129 ? 0.748 23.781 0.432 1 98.88 129 ALA A CA 1
ATOM 996 C C . ALA A 1 129 ? -0.69 23.688 -0.07 1 98.88 129 ALA A C 1
ATOM 998 O O . ALA A 1 129 ? -1.002 24.156 -1.17 1 98.88 129 ALA A O 1
ATOM 999 N N . VAL A 1 130 ? -1.532 23.062 0.729 1 98.81 130 VAL A N 1
ATOM 1000 C CA . VAL A 1 130 ? -2.92 22.828 0.338 1 98.81 130 VAL A CA 1
ATOM 1001 C C . VAL A 1 130 ? -3.852 23.281 1.459 1 98.81 130 VAL A C 1
ATOM 1003 O O . VAL A 1 130 ? -3.781 22.781 2.578 1 98.81 130 VAL A O 1
ATOM 1006 N N . GLU A 1 131 ? -4.785 24.156 1.207 1 98.12 131 GLU A N 1
ATOM 1007 C CA . GLU A 1 131 ? -5.668 24.75 2.205 1 98.12 131 GLU A CA 1
ATOM 1008 C C . GLU A 1 131 ? -6.648 23.719 2.76 1 98.12 131 GLU A C 1
ATOM 1010 O O . GLU A 1 131 ? -7.133 23.859 3.885 1 98.12 131 GLU A O 1
ATOM 1015 N N . LEU A 1 132 ? -6.895 22.688 1.995 1 98.31 132 LEU A N 1
ATOM 1016 C CA . LEU A 1 132 ? -7.887 21.688 2.389 1 98.31 132 LEU A CA 1
ATOM 1017 C C . LEU A 1 132 ? -7.457 20.969 3.658 1 98.31 132 LEU A C 1
ATOM 1019 O O . LEU A 1 132 ? -8.289 20.391 4.367 1 98.31 132 LEU A O 1
ATOM 1023 N N . CYS A 1 133 ? -6.152 20.984 3.982 1 98.5 133 CYS A N 1
ATOM 1024 C CA . CYS A 1 133 ? -5.719 20.219 5.145 1 98.5 133 CYS A CA 1
ATOM 1025 C C . CYS A 1 133 ? -5.324 21.141 6.293 1 98.5 133 CYS A C 1
ATOM 1027 O O . CYS A 1 133 ? -4.535 20.766 7.16 1 98.5 133 CYS A O 1
ATOM 1029 N N . ARG A 1 134 ? -5.895 22.344 6.348 1 98 134 ARG A N 1
ATOM 1030 C CA . ARG A 1 134 ? -5.676 23.281 7.438 1 98 134 ARG A CA 1
ATOM 1031 C C . ARG A 1 134 ? -6.352 22.812 8.719 1 98 134 ARG A C 1
ATOM 1033 O O . ARG A 1 134 ? -7.215 21.922 8.68 1 98 134 ARG A O 1
ATOM 1040 N N . GLU A 1 135 ? -5.969 23.438 9.797 1 96.31 135 GLU A N 1
ATOM 1041 C CA . GLU A 1 135 ? -6.656 23.266 11.078 1 96.31 135 GLU A CA 1
ATOM 1042 C C . GLU A 1 135 ? -8.086 23.797 11.016 1 96.31 135 GLU A C 1
ATOM 1044 O O . GLU A 1 135 ? -8.469 24.453 10.039 1 96.31 135 GLU A O 1
ATOM 1049 N N . GLN A 1 136 ? -8.891 23.391 12.031 1 96.44 136 GLN A N 1
ATOM 1050 C CA . GLN A 1 136 ? -10.203 24.016 12.148 1 96.44 136 GLN A CA 1
ATOM 1051 C C . GLN A 1 136 ? -10.094 25.547 12.047 1 96.44 136 GLN A C 1
ATOM 1053 O O . GLN A 1 136 ? -9.328 26.156 12.789 1 96.44 136 GLN A O 1
ATOM 1058 N N . ILE A 1 137 ? -10.859 26.109 11.203 1 96.88 137 ILE A N 1
ATOM 1059 C CA . ILE A 1 137 ? -10.625 27.484 10.797 1 96.88 137 ILE A CA 1
ATOM 1060 C C . ILE A 1 137 ? -11.484 28.438 11.633 1 96.88 137 ILE A C 1
ATOM 1062 O O . ILE A 1 137 ? -12.648 28.125 11.922 1 96.88 137 ILE A O 1
ATOM 1066 N N . GLY A 1 138 ? -10.898 29.594 12.062 1 96.44 138 GLY A N 1
ATOM 1067 C CA . GLY A 1 138 ? -11.664 30.688 12.648 1 96.44 138 GLY A CA 1
ATOM 1068 C C . GLY A 1 138 ? -11.453 30.844 14.141 1 96.44 138 GLY A C 1
ATOM 1069 O O . GLY A 1 138 ? -10.977 29.922 14.805 1 96.44 138 GLY A O 1
ATOM 1070 N N . VAL A 1 139 ? -11.641 31.984 14.672 1 95.75 139 VAL A N 1
ATOM 1071 C CA . VAL A 1 139 ? -11.727 32.375 16.078 1 95.75 139 VAL A CA 1
ATOM 1072 C C . VAL A 1 139 ? -10.344 32.344 16.703 1 95.75 139 VAL A C 1
ATOM 1074 O O . VAL A 1 139 ? -9.891 33.344 17.281 1 95.75 139 VAL A O 1
ATOM 1077 N N . HIS A 1 140 ? -9.57 31.25 16.531 1 96.44 140 HIS A N 1
ATOM 1078 C CA . HIS A 1 140 ? -8.242 31.141 17.125 1 96.44 140 HIS A CA 1
ATOM 1079 C C . HIS A 1 140 ? -7.184 31.766 16.234 1 96.44 140 HIS A C 1
ATOM 1081 O O . HIS A 1 140 ? -6.926 31.281 15.133 1 96.44 140 HIS A O 1
ATOM 1087 N N . PRO A 1 141 ? -6.484 32.781 16.719 1 97.31 141 PRO A N 1
ATOM 1088 C CA . PRO A 1 141 ? -5.461 33.438 15.898 1 97.31 141 PRO A CA 1
ATOM 1089 C C . PRO A 1 141 ? -4.328 32.5 15.492 1 97.31 141 PRO A C 1
ATOM 1091 O O . PRO A 1 141 ? -3.723 32.688 14.438 1 97.31 141 PRO A O 1
ATOM 1094 N N . CYS A 1 142 ? -4.07 31.484 16.312 1 96.62 142 CYS A N 1
ATOM 1095 C CA . CYS A 1 142 ? -3.037 30.516 15.969 1 96.62 142 CYS A CA 1
ATOM 1096 C C . CYS A 1 142 ? -3.424 29.719 14.719 1 96.62 142 CYS A C 1
ATOM 1098 O O . CYS A 1 142 ? -2.574 29.078 14.094 1 96.62 142 CYS A O 1
ATOM 1100 N N . ASP A 1 143 ? -4.668 29.781 14.336 1 96.81 143 ASP A N 1
ATOM 1101 C CA . ASP A 1 143 ? -5.156 29.047 13.172 1 96.81 143 ASP A CA 1
ATOM 1102 C C . ASP A 1 143 ? -5.352 29.969 11.984 1 96.81 143 ASP A C 1
ATOM 1104 O O . ASP A 1 143 ? -5.922 29.578 10.961 1 96.81 143 ASP A O 1
ATOM 1108 N N . LYS A 1 144 ? -4.922 31.25 12.102 1 97.75 144 LYS A N 1
ATOM 1109 C CA . LYS A 1 144 ? -4.898 32.219 11.008 1 97.75 144 LYS A CA 1
ATOM 1110 C C . LYS A 1 144 ? -3.561 32.156 10.273 1 97.75 144 LYS A C 1
ATOM 1112 O O . LYS A 1 144 ? -2.5 32.188 10.898 1 97.75 144 LYS A O 1
ATOM 1117 N N . ARG A 1 145 ? -3.662 32.062 8.969 1 97.69 145 ARG A N 1
ATOM 1118 C CA . ARG A 1 145 ? -2.396 32 8.25 1 97.69 145 ARG A CA 1
ATOM 1119 C C . ARG A 1 145 ? -1.947 33.406 7.84 1 97.69 145 ARG A C 1
ATOM 1121 O O . ARG A 1 145 ? -2.744 34.344 7.852 1 97.69 145 ARG A O 1
ATOM 1128 N N . ARG A 1 146 ? -0.66 33.531 7.508 1 98 146 ARG A N 1
ATOM 1129 C CA . ARG A 1 146 ? -0.084 34.75 6.941 1 98 146 ARG A CA 1
ATOM 1130 C C . ARG A 1 146 ? -0.41 34.875 5.457 1 98 146 ARG A C 1
ATOM 1132 O O . ARG A 1 146 ? -1.112 34.031 4.898 1 98 146 ARG A O 1
ATOM 1139 N N . THR A 1 147 ? 0.028 36.031 4.863 1 98.5 147 THR A N 1
ATOM 1140 C CA . THR A 1 147 ? -0.104 36.156 3.418 1 98.5 147 THR A CA 1
ATOM 1141 C C . THR A 1 147 ? 0.795 35.156 2.701 1 98.5 147 THR A C 1
ATOM 1143 O O . THR A 1 147 ? 1.813 34.719 3.248 1 98.5 147 THR A O 1
ATOM 1146 N N . ILE A 1 148 ? 0.363 34.812 1.497 1 98.56 148 ILE A N 1
ATOM 1147 C CA . ILE A 1 148 ? 1.15 33.844 0.738 1 98.56 148 ILE A CA 1
ATOM 1148 C C . ILE A 1 148 ? 2.521 34.438 0.417 1 98.56 148 ILE A C 1
ATOM 1150 O O . ILE A 1 148 ? 3.525 33.719 0.406 1 98.56 148 ILE A O 1
ATOM 1154 N N . SER A 1 149 ? 2.574 35.75 0.18 1 98.5 149 SER A N 1
ATOM 1155 C CA . SER A 1 149 ? 3.846 36.406 -0.079 1 98.5 149 SER A CA 1
ATOM 1156 C C . SER A 1 149 ? 4.801 36.25 1.1 1 98.5 149 SER A C 1
ATOM 1158 O O . SER A 1 149 ? 5.988 36 0.913 1 98.5 149 SER A O 1
ATOM 1160 N N . GLU A 1 150 ? 4.262 36.406 2.311 1 98.38 150 GLU A N 1
ATOM 1161 C CA . GLU A 1 150 ? 5.086 36.219 3.498 1 98.38 150 GLU A CA 1
ATOM 1162 C C . GLU A 1 150 ? 5.609 34.781 3.576 1 98.38 150 GLU A C 1
ATOM 1164 O O . GLU A 1 150 ? 6.785 34.562 3.875 1 98.38 150 GLU A O 1
ATOM 1169 N N . TYR A 1 151 ? 4.73 33.844 3.303 1 98.62 151 TYR A N 1
ATOM 1170 C CA . TYR A 1 151 ? 5.133 32.438 3.332 1 98.62 151 TYR A CA 1
ATOM 1171 C C . TYR A 1 151 ? 6.188 32.156 2.27 1 98.62 151 TYR A C 1
ATOM 1173 O O . TYR A 1 151 ? 7.168 31.438 2.533 1 98.62 151 TYR A O 1
ATOM 1181 N N . ARG A 1 152 ? 6.07 32.688 1.079 1 98.31 152 ARG A N 1
ATOM 1182 C CA . ARG A 1 152 ? 7.023 32.469 -0.003 1 98.31 152 ARG A CA 1
ATOM 1183 C C . ARG A 1 152 ? 8.406 32.969 0.376 1 98.31 152 ARG A C 1
ATOM 1185 O O . ARG A 1 152 ? 9.422 32.406 -0.015 1 98.31 152 ARG A O 1
ATOM 1192 N N . ASN A 1 153 ? 8.391 34.062 1.113 1 97.75 153 ASN A N 1
ATOM 1193 C CA . ASN A 1 153 ? 9.664 34.594 1.581 1 97.75 153 ASN A CA 1
ATOM 1194 C C . ASN A 1 153 ? 10.32 33.656 2.609 1 97.75 153 ASN A C 1
ATOM 1196 O O . ASN A 1 153 ? 11.539 33.531 2.633 1 97.75 153 ASN A O 1
ATOM 1200 N N . MET A 1 154 ? 9.555 33.031 3.426 1 98.06 154 MET A N 1
ATOM 1201 C CA . MET A 1 154 ? 10.039 32.156 4.488 1 98.06 154 MET A CA 1
ATOM 1202 C C . MET A 1 154 ? 10.391 30.781 3.939 1 98.06 154 MET A C 1
ATOM 1204 O O . MET A 1 154 ? 11.359 30.156 4.371 1 98.06 154 MET A O 1
ATOM 1208 N N . PHE A 1 155 ? 9.562 30.312 2.99 1 98.31 155 PHE A N 1
ATOM 1209 C CA . PHE A 1 155 ? 9.664 28.969 2.412 1 98.31 155 PHE A CA 1
ATOM 1210 C C . PHE A 1 155 ? 9.672 29.031 0.891 1 98.31 155 PHE A C 1
ATOM 1212 O O . PHE A 1 155 ? 8.75 28.547 0.237 1 98.31 155 PHE A O 1
ATOM 1219 N N . PRO A 1 156 ? 10.766 29.438 0.29 1 97.62 156 PRO A N 1
ATOM 1220 C CA . PRO A 1 156 ? 10.781 29.766 -1.14 1 97.62 156 PRO A CA 1
ATOM 1221 C C . PRO A 1 156 ? 10.516 28.547 -2.02 1 97.62 156 PRO A C 1
ATOM 1223 O O . PRO A 1 156 ? 10 28.672 -3.131 1 97.62 156 PRO A O 1
ATOM 1226 N N . ALA A 1 157 ? 10.828 27.328 -1.534 1 97.94 157 ALA A N 1
ATOM 1227 C CA . ALA A 1 157 ? 10.742 26.172 -2.406 1 97.94 157 ALA A CA 1
ATOM 1228 C C . ALA A 1 157 ? 9.461 25.375 -2.152 1 97.94 157 ALA A C 1
ATOM 1230 O O . ALA A 1 157 ? 9.227 24.328 -2.764 1 97.94 157 ALA A O 1
ATOM 1231 N N . ILE A 1 158 ? 8.594 25.797 -1.262 1 98.62 158 ILE A N 1
ATOM 1232 C CA . ILE A 1 158 ? 7.262 25.219 -1.144 1 98.62 158 ILE A CA 1
ATOM 1233 C C . ILE A 1 158 ? 6.352 25.781 -2.227 1 98.62 158 ILE A C 1
ATOM 1235 O O . ILE A 1 158 ? 6.375 26.984 -2.498 1 98.62 158 ILE A O 1
ATOM 1239 N N . ASP A 1 159 ? 5.66 24.938 -2.889 1 98.81 159 ASP A N 1
ATOM 1240 C CA . ASP A 1 159 ? 4.715 25.359 -3.92 1 98.81 159 ASP A CA 1
ATOM 1241 C C . ASP A 1 159 ? 3.406 25.844 -3.299 1 98.81 159 ASP A C 1
ATOM 1243 O O . ASP A 1 159 ? 2.668 25.062 -2.703 1 98.81 159 ASP A O 1
ATOM 1247 N N . PHE A 1 160 ? 3.07 27.125 -3.443 1 98.69 160 PHE A N 1
ATOM 1248 C CA . PHE A 1 160 ? 1.843 27.703 -2.908 1 98.69 160 PHE A CA 1
ATOM 1249 C C . PHE A 1 160 ? 0.836 27.969 -4.02 1 98.69 160 PHE A C 1
ATOM 1251 O O . PHE A 1 160 ? -0.138 28.703 -3.824 1 98.69 160 PHE A O 1
ATOM 1258 N N . SER A 1 161 ? 1.015 27.375 -5.172 1 98.25 161 SER A N 1
ATOM 1259 C CA . SER A 1 161 ? 0.265 27.719 -6.375 1 98.25 161 SER A CA 1
ATOM 1260 C C . SER A 1 161 ? -1.201 27.312 -6.246 1 98.25 161 SER A C 1
ATOM 1262 O O . SER A 1 161 ? -2.061 27.859 -6.945 1 98.25 161 SER A O 1
ATOM 1264 N N . LEU A 1 162 ? -1.541 26.422 -5.348 1 98.12 162 LEU A N 1
ATOM 1265 C CA . LEU A 1 162 ? -2.914 25.938 -5.223 1 98.12 162 LEU A CA 1
ATOM 1266 C C . LEU A 1 162 ? -3.721 26.844 -4.297 1 98.12 162 LEU A C 1
ATOM 1268 O O . LEU A 1 162 ? -4.93 26.656 -4.145 1 98.12 162 LEU A O 1
ATOM 1272 N N . ILE A 1 163 ? -3.09 27.766 -3.658 1 97.94 163 ILE A N 1
ATOM 1273 C CA . ILE A 1 163 ? -3.789 28.719 -2.791 1 97.94 163 ILE A CA 1
ATOM 1274 C C . ILE A 1 163 ? -4.184 29.953 -3.588 1 97.94 163 ILE A C 1
ATOM 1276 O O . ILE A 1 163 ? -3.32 30.703 -4.051 1 97.94 163 ILE A O 1
ATOM 1280 N N . GLU A 1 164 ? -5.418 30.234 -3.662 1 95.62 164 GLU A N 1
ATOM 1281 C CA . GLU A 1 164 ? -5.969 31.203 -4.605 1 95.62 164 GLU A CA 1
ATOM 1282 C C . GLU A 1 164 ? -5.836 32.625 -4.078 1 95.62 164 GLU A C 1
ATOM 1284 O O . GLU A 1 164 ? -5.629 33.562 -4.852 1 95.62 164 GLU A O 1
ATOM 1289 N N . ASN A 1 165 ? -5.957 32.812 -2.764 1 97.56 165 ASN A N 1
ATOM 1290 C CA . ASN A 1 165 ? -6.035 34.156 -2.209 1 97.56 165 ASN A CA 1
ATOM 1291 C C . ASN A 1 165 ? -4.773 34.5 -1.432 1 97.56 165 ASN A C 1
ATOM 1293 O O . ASN A 1 165 ? -4.293 33.719 -0.619 1 97.56 165 ASN A O 1
ATOM 1297 N N . GLU A 1 166 ? -4.293 35.656 -1.599 1 98.19 166 GLU A N 1
ATOM 1298 C CA . GLU A 1 166 ? -3.121 36.188 -0.904 1 98.19 166 GLU A CA 1
ATOM 1299 C C . GLU A 1 166 ? -3.377 36.312 0.595 1 98.19 166 GLU A C 1
ATOM 1301 O O . GLU A 1 166 ? -2.584 35.812 1.406 1 98.19 166 GLU A O 1
ATOM 1306 N N . GLU A 1 167 ? -4.562 36.875 0.934 1 98.06 167 GLU A N 1
ATOM 1307 C CA . GLU A 1 167 ? -4.945 37 2.334 1 98.06 167 GLU A CA 1
ATOM 1308 C C . GLU A 1 167 ? -5.723 35.812 2.832 1 98.06 167 GLU A C 1
ATOM 1310 O O . GLU A 1 167 ? -6.281 35.031 2.033 1 98.06 167 GLU A O 1
ATOM 1315 N N . ASP A 1 168 ? -5.688 35.594 4.125 1 98.12 168 ASP A N 1
ATOM 1316 C CA . ASP A 1 168 ? -6.484 34.5 4.711 1 98.12 168 ASP A CA 1
ATOM 1317 C C . ASP A 1 168 ? -7.957 34.906 4.793 1 98.12 168 ASP A C 1
ATOM 1319 O O . ASP A 1 168 ? -8.445 35.281 5.863 1 98.12 168 ASP A O 1
ATOM 1323 N N . ILE A 1 169 ? -8.68 34.688 3.74 1 97.06 169 ILE A N 1
ATOM 1324 C CA . ILE A 1 169 ? -10.062 35.125 3.688 1 97.06 169 ILE A CA 1
ATOM 1325 C C . ILE A 1 169 ? -10.969 34.062 4.332 1 97.06 169 ILE A C 1
ATOM 1327 O O . ILE A 1 169 ? -12.141 34.344 4.605 1 97.06 169 ILE A O 1
ATOM 1331 N N . LEU A 1 170 ? -10.43 32.906 4.605 1 96.62 170 LEU A N 1
ATOM 1332 C CA . LEU A 1 170 ? -11.234 31.812 5.176 1 96.62 170 LEU A CA 1
ATOM 1333 C C . LEU A 1 170 ? -11.352 31.953 6.688 1 96.62 170 LEU A C 1
ATOM 1335 O O . LEU A 1 170 ? -12.32 31.484 7.285 1 96.62 170 LEU A O 1
ATOM 1339 N N . TRP A 1 171 ? -10.391 32.594 7.316 1 97.62 171 TRP A N 1
ATOM 1340 C CA . TRP A 1 171 ? -10.375 32.781 8.766 1 97.62 171 TRP A CA 1
ATOM 1341 C C . TRP A 1 171 ? -11.195 34 9.172 1 97.62 171 TRP A C 1
ATOM 1343 O O . TRP A 1 171 ? -11.008 35.062 8.633 1 97.62 171 TRP A O 1
ATOM 1353 N N . LYS A 1 172 ? -12.125 33.812 10.102 1 97.25 172 LYS A N 1
ATOM 1354 C CA . LYS A 1 172 ? -12.938 34.875 10.672 1 97.25 172 LYS A CA 1
ATOM 1355 C C . LYS A 1 172 ? -12.797 34.938 12.188 1 97.25 172 LYS A C 1
ATOM 1357 O O . LYS A 1 172 ? -12.742 33.875 12.844 1 97.25 172 LYS A O 1
ATOM 1362 N N . PRO A 1 173 ? -12.727 36.094 12.742 1 95.94 173 PRO A N 1
ATOM 1363 C CA . PRO A 1 173 ? -12.5 36.219 14.18 1 95.94 173 PRO A CA 1
ATOM 1364 C C . PRO A 1 173 ? -13.688 35.75 15.008 1 95.94 173 PRO A C 1
ATOM 1366 O O . PRO A 1 173 ? -13.531 35.375 16.188 1 95.94 173 PRO A O 1
ATOM 1369 N N . ASP A 1 174 ? -14.891 35.625 14.406 1 96.38 174 ASP A N 1
ATOM 1370 C CA . ASP A 1 174 ? -16.094 35.375 15.203 1 96.38 174 ASP A CA 1
ATOM 1371 C C . ASP A 1 174 ? -16.828 34.125 14.727 1 96.38 174 ASP A C 1
ATOM 1373 O O . ASP A 1 174 ? -17.891 33.812 15.242 1 96.38 174 ASP A O 1
ATOM 1377 N N . VAL A 1 175 ? -16.297 33.438 13.789 1 96.81 175 VAL A N 1
ATOM 1378 C CA . VAL A 1 175 ? -16.953 32.25 13.266 1 96.81 175 VAL A CA 1
ATOM 1379 C C . VAL A 1 175 ? -15.977 31.078 13.266 1 96.81 175 VAL A C 1
ATOM 1381 O O . VAL A 1 175 ? -14.992 31.078 12.516 1 96.81 175 VAL A O 1
ATOM 1384 N N . ARG A 1 176 ? -16.25 30.109 14.039 1 96.25 176 ARG A N 1
ATOM 1385 C CA . ARG A 1 176 ? -15.445 28.891 14.07 1 96.25 176 ARG A CA 1
ATOM 1386 C C . ARG A 1 176 ? -16.031 27.844 13.133 1 96.25 176 ARG A C 1
ATOM 1388 O O . ARG A 1 176 ? -17.234 27.578 13.141 1 96.25 176 ARG A O 1
ATOM 1395 N N . GLU A 1 177 ? -15.211 27.297 12.328 1 97.12 177 GLU A N 1
ATOM 1396 C CA . GLU A 1 177 ? -15.641 26.219 11.453 1 97.12 177 GLU A CA 1
ATOM 1397 C C . GLU A 1 177 ? -16.312 25.094 12.25 1 97.12 177 GLU A C 1
ATOM 1399 O O . GLU A 1 177 ? -15.789 24.672 13.281 1 97.12 177 GLU A O 1
ATOM 1404 N N . LYS A 1 178 ? -17.453 24.641 11.797 1 96.5 178 LYS A N 1
ATOM 1405 C CA . LYS A 1 178 ? -18.125 23.516 12.453 1 96.5 178 LYS A CA 1
ATOM 1406 C C . LYS A 1 178 ? -17.359 22.219 12.219 1 96.5 178 LYS A C 1
ATOM 1408 O O . LYS A 1 178 ? -16.75 22.031 11.164 1 96.5 178 LYS A O 1
ATOM 1413 N N . VAL A 1 179 ? -17.5 21.375 13.141 1 95.44 179 VAL A N 1
ATOM 1414 C CA . VAL A 1 179 ? -16.781 20.109 13.086 1 95.44 179 VAL A CA 1
ATOM 1415 C C . VAL A 1 179 ? -17.203 19.328 11.844 1 95.44 179 VAL A C 1
ATOM 1417 O O . VAL A 1 179 ? -16.359 18.703 11.18 1 95.44 179 VAL A O 1
ATOM 1420 N N . GLU A 1 180 ? -18.484 19.391 11.492 1 96.12 180 GLU A N 1
ATOM 1421 C CA . GLU A 1 180 ? -18.984 18.703 10.297 1 96.12 180 GLU A CA 1
ATOM 1422 C C . GLU A 1 180 ? -18.328 19.266 9.031 1 96.12 180 GLU A C 1
ATOM 1424 O O . GLU A 1 180 ? -18.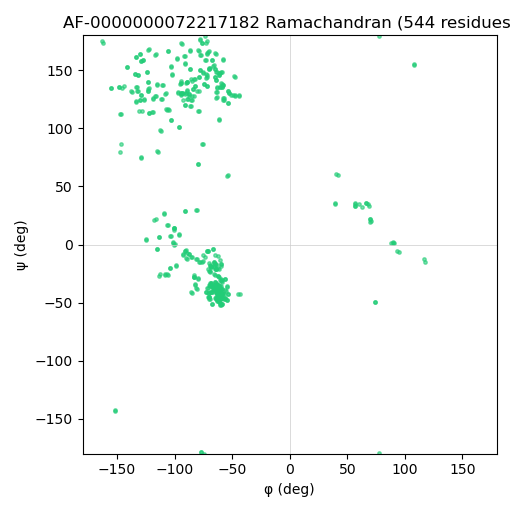094 18.516 8.078 1 96.12 180 GLU A O 1
ATOM 1429 N N . ALA A 1 181 ? -18.094 20.5 9.086 1 96.81 181 ALA A N 1
ATOM 1430 C CA . ALA A 1 181 ? -17.453 21.141 7.938 1 96.81 181 ALA A CA 1
ATOM 1431 C C . ALA A 1 181 ? -15.992 20.734 7.828 1 96.81 181 ALA A C 1
ATOM 1433 O O . ALA A 1 181 ? -15.461 20.562 6.727 1 96.81 181 ALA A O 1
ATOM 1434 N N . VAL A 1 182 ? -15.328 20.594 8.984 1 97.38 182 VAL A N 1
ATOM 1435 C CA . VAL A 1 182 ? -13.953 20.094 8.992 1 97.38 182 VAL A CA 1
ATOM 1436 C C . VAL A 1 182 ? -13.906 18.703 8.383 1 97.38 182 VAL A C 1
ATOM 1438 O O . VAL A 1 182 ? -13.055 18.422 7.527 1 97.38 182 VAL A O 1
ATOM 1441 N N . SER A 1 183 ? -14.828 17.859 8.797 1 96.56 183 SER A N 1
ATOM 1442 C CA . SER A 1 183 ? -14.906 16.5 8.281 1 96.56 183 SER A CA 1
ATOM 1443 C C . SER A 1 183 ? -15.133 16.484 6.773 1 96.56 183 SER A C 1
ATOM 1445 O O . SER A 1 183 ? -14.469 15.75 6.043 1 96.56 183 SER A O 1
ATOM 1447 N N . ALA A 1 184 ? -16.062 17.344 6.34 1 97 184 ALA A N 1
ATOM 1448 C CA . ALA A 1 184 ? -16.359 17.438 4.914 1 97 184 ALA A CA 1
ATOM 1449 C C . ALA A 1 184 ? -15.141 17.906 4.129 1 97 184 ALA A C 1
ATOM 1451 O O . ALA A 1 184 ? -14.844 17.391 3.053 1 97 184 ALA A O 1
ATOM 1452 N N . ARG A 1 185 ? -14.484 18.859 4.637 1 97.5 185 ARG A N 1
ATOM 1453 C CA . ARG A 1 185 ? -13.273 19.375 4.008 1 97.5 185 ARG A CA 1
ATOM 1454 C C . ARG A 1 185 ? -12.18 18.312 3.971 1 97.5 185 ARG A C 1
ATOM 1456 O O . ARG A 1 185 ? -11.461 18.188 2.979 1 97.5 185 ARG A O 1
ATOM 1463 N N . GLY A 1 186 ? -12.031 17.578 5.043 1 97.88 186 GLY A N 1
ATOM 1464 C CA . GLY A 1 186 ? -11.078 16.484 5.082 1 97.88 186 GLY A CA 1
ATOM 1465 C C . GLY A 1 186 ? -11.328 15.43 4.016 1 97.88 186 GLY A C 1
ATOM 1466 O O . GLY A 1 186 ? -10.391 14.953 3.373 1 97.88 186 GLY A O 1
ATOM 1467 N N . LEU A 1 187 ? -12.586 15.094 3.83 1 96.69 187 LEU A N 1
ATOM 1468 C CA . LEU A 1 187 ? -12.938 14.117 2.801 1 96.69 187 LEU A CA 1
ATOM 1469 C C . LEU A 1 187 ? -12.641 14.672 1.409 1 96.69 187 LEU A C 1
ATOM 1471 O O . LEU A 1 187 ? -12.164 13.938 0.538 1 96.69 187 LEU A O 1
ATOM 1475 N N . LYS A 1 188 ? -12.883 15.93 1.197 1 97.19 188 LYS A N 1
ATOM 1476 C CA . LYS A 1 188 ? -12.531 16.578 -0.064 1 97.19 188 LYS A CA 1
ATOM 1477 C C . LYS A 1 188 ? -11.023 16.562 -0.294 1 97.19 188 LYS A C 1
ATOM 1479 O O . LYS A 1 188 ? -10.57 16.406 -1.427 1 97.19 188 LYS A O 1
ATOM 1484 N N . PHE A 1 189 ? -10.359 16.75 0.74 1 98.38 189 PHE A N 1
ATOM 1485 C CA . PHE A 1 189 ? -8.906 16.703 0.666 1 98.38 189 PHE A CA 1
ATOM 1486 C C . PHE A 1 189 ? -8.43 15.336 0.203 1 98.38 189 PHE A C 1
ATOM 1488 O O . PHE A 1 189 ? -7.578 15.234 -0.684 1 98.38 189 PHE A O 1
ATOM 1495 N N . LEU A 1 190 ? -8.953 14.312 0.766 1 97.44 190 LEU A N 1
ATOM 1496 C CA . LEU A 1 190 ? -8.594 12.953 0.361 1 97.44 190 LEU A CA 1
ATOM 1497 C C . LEU A 1 190 ? -8.961 12.711 -1.102 1 97.44 190 LEU A C 1
ATOM 1499 O O . LEU A 1 190 ? -8.211 12.055 -1.829 1 97.44 190 LEU A O 1
ATOM 1503 N N . GLU A 1 191 ? -10.078 13.258 -1.507 1 96.19 191 GLU A N 1
ATOM 1504 C CA . GLU A 1 191 ? -10.445 13.156 -2.914 1 96.19 191 GLU A CA 1
ATOM 1505 C C . GLU A 1 191 ? -9.414 13.836 -3.809 1 96.19 191 GLU A C 1
ATOM 1507 O O . GLU A 1 191 ? -9.07 13.32 -4.875 1 96.19 191 GLU A O 1
ATOM 1512 N N . TRP A 1 192 ? -8.977 14.953 -3.354 1 97.06 192 TRP A N 1
ATOM 1513 C CA . TRP A 1 192 ? -7.977 15.695 -4.117 1 97.06 192 TRP A CA 1
ATOM 1514 C C . TRP A 1 192 ? -6.703 14.875 -4.289 1 97.06 192 TRP A C 1
ATOM 1516 O O . TRP A 1 192 ? -6.059 14.938 -5.34 1 97.06 192 TRP A O 1
ATOM 1526 N N . LEU A 1 193 ? -6.32 14.094 -3.299 1 97.31 193 LEU A N 1
ATOM 1527 C CA . LEU A 1 193 ? -5.125 13.258 -3.389 1 97.31 193 LEU A CA 1
ATOM 1528 C C . LEU A 1 193 ? -5.203 12.328 -4.598 1 97.31 193 LEU A C 1
ATOM 1530 O O . LEU A 1 193 ? -4.176 11.984 -5.188 1 97.31 193 LEU A O 1
ATOM 1534 N N . TRP A 1 194 ? -6.387 11.938 -4.996 1 95.19 194 TRP A N 1
ATOM 1535 C CA . TRP A 1 194 ? -6.559 11 -6.102 1 95.19 194 TRP A CA 1
ATOM 1536 C C . TRP A 1 194 ? -6.332 11.695 -7.441 1 95.19 194 TRP A C 1
ATOM 1538 O O . TRP A 1 194 ? -6.18 11.031 -8.469 1 95.19 194 TRP A O 1
ATOM 1548 N N . THR A 1 195 ? -6.34 13.016 -7.43 1 94.25 195 THR A N 1
ATOM 1549 C CA . THR A 1 195 ? -6.016 13.742 -8.656 1 94.25 195 THR A CA 1
ATOM 1550 C C . THR A 1 195 ? -4.508 13.812 -8.859 1 94.25 195 THR A C 1
ATOM 1552 O O . THR A 1 195 ? -4.035 14.219 -9.922 1 94.25 195 THR A O 1
ATOM 1555 N N . ARG A 1 196 ? -3.781 13.461 -7.836 1 95.88 196 ARG A N 1
ATOM 1556 C CA . ARG A 1 196 ? -2.322 13.484 -7.902 1 95.88 196 ARG A CA 1
ATOM 1557 C C . ARG A 1 196 ? -1.779 12.18 -8.469 1 95.88 196 ARG A C 1
ATOM 1559 O O . ARG A 1 196 ? -2.328 11.109 -8.195 1 95.88 196 ARG A O 1
ATOM 1566 N N . LYS A 1 197 ? -0.656 12.234 -9.102 1 94.5 197 LYS A N 1
ATOM 1567 C CA . LYS A 1 197 ? -0.046 11.047 -9.688 1 94.5 197 LYS A CA 1
ATOM 1568 C C . LYS A 1 197 ? 0.757 10.266 -8.648 1 94.5 197 LYS A C 1
ATOM 1570 O O . LYS A 1 197 ? 0.976 9.062 -8.797 1 94.5 197 LYS A O 1
ATOM 1575 N N . GLU A 1 198 ? 1.275 11.016 -7.617 1 96.5 198 GLU A N 1
ATOM 1576 C CA . GLU A 1 198 ? 2.135 10.383 -6.621 1 96.5 198 GLU A CA 1
ATOM 1577 C C . GLU A 1 198 ? 1.391 9.289 -5.867 1 96.5 198 GLU A C 1
ATOM 1579 O O . GLU A 1 198 ? 0.206 9.43 -5.559 1 96.5 198 GLU A O 1
ATOM 1584 N N . LYS A 1 199 ? 2.068 8.227 -5.484 1 95.62 199 LYS A N 1
ATOM 1585 C CA . LYS A 1 199 ? 1.455 7.074 -4.832 1 95.62 199 LYS A CA 1
ATOM 1586 C C . LYS A 1 199 ? 1.791 7.043 -3.344 1 95.62 199 LYS A C 1
ATOM 1588 O O . LYS A 1 199 ? 1.092 6.398 -2.559 1 95.62 199 LYS A O 1
ATOM 1593 N N . GLU A 1 200 ? 2.869 7.613 -2.973 1 97.81 200 GLU A N 1
ATOM 1594 C CA . GLU A 1 200 ? 3.262 7.719 -1.57 1 97.81 200 GLU A CA 1
ATOM 1595 C C . GLU A 1 200 ? 3.453 9.172 -1.158 1 97.81 200 GLU A C 1
ATOM 1597 O O . GLU A 1 200 ? 4.379 9.844 -1.628 1 97.81 200 GLU A O 1
ATOM 1602 N N . ILE A 1 201 ? 2.59 9.641 -0.281 1 98.81 201 ILE A N 1
ATOM 1603 C CA . ILE A 1 201 ? 2.486 11.07 0.007 1 98.81 201 ILE A CA 1
ATOM 1604 C C . ILE A 1 201 ? 2.559 11.297 1.516 1 98.81 201 ILE A C 1
ATOM 1606 O O . ILE A 1 201 ? 1.901 10.594 2.287 1 98.81 201 ILE A O 1
ATOM 1610 N N . ALA A 1 202 ? 3.428 12.195 1.961 1 98.94 202 ALA A N 1
ATOM 1611 C CA . ALA A 1 202 ? 3.418 12.664 3.346 1 98.94 202 ALA A CA 1
ATOM 1612 C C . ALA A 1 202 ? 2.51 13.883 3.508 1 98.94 202 ALA A C 1
ATOM 1614 O O . ALA A 1 202 ? 2.525 14.789 2.676 1 98.94 202 ALA A O 1
ATOM 1615 N N . ILE A 1 203 ? 1.695 13.844 4.504 1 98.94 203 ILE A N 1
ATOM 1616 C CA . ILE A 1 203 ? 0.782 14.938 4.812 1 98.94 203 ILE A CA 1
ATOM 1617 C C . ILE A 1 203 ? 1.086 15.484 6.207 1 98.94 203 ILE A C 1
ATOM 1619 O O . ILE A 1 203 ? 0.965 14.766 7.199 1 98.94 203 ILE A O 1
ATOM 1623 N N . VAL A 1 204 ? 1.547 16.688 6.305 1 98.94 204 VAL A N 1
ATOM 1624 C CA . VAL A 1 204 ? 1.837 17.312 7.586 1 98.94 204 VAL A CA 1
ATOM 1625 C C . VAL A 1 204 ? 0.749 18.344 7.91 1 98.94 204 VAL A C 1
ATOM 1627 O O . VAL A 1 204 ? 0.595 19.344 7.203 1 98.94 204 VAL A O 1
ATOM 1630 N N . THR A 1 205 ? 0.022 18.078 8.984 1 98.81 205 THR A N 1
ATOM 1631 C CA . THR A 1 205 ? -1.187 18.844 9.281 1 98.81 205 THR A CA 1
ATOM 1632 C C . THR A 1 205 ? -1.454 18.875 10.781 1 98.81 205 THR A C 1
ATOM 1634 O O . THR A 1 205 ? -0.53 19.047 11.578 1 98.81 205 THR A O 1
ATOM 1637 N N . HIS A 1 206 ? -2.711 18.812 11.18 1 98.31 206 HIS A N 1
ATOM 1638 C CA . HIS A 1 206 ? -3.094 19.125 12.547 1 98.31 206 HIS A CA 1
ATOM 1639 C C . HIS A 1 206 ? -3.92 18 13.164 1 98.31 206 HIS A C 1
ATOM 1641 O O . HIS A 1 206 ? -4.523 17.203 12.438 1 98.31 206 HIS A O 1
ATOM 1647 N N . SER A 1 207 ? -3.918 18 14.445 1 96.31 207 SER A N 1
ATOM 1648 C CA . SER A 1 207 ? -4.594 16.922 15.164 1 96.31 207 SER A CA 1
ATOM 1649 C C . SER A 1 207 ? -6.105 16.984 14.961 1 96.31 207 SER A C 1
ATOM 1651 O O . SER A 1 207 ? -6.738 15.977 14.641 1 96.31 207 SER A O 1
ATOM 1653 N N . SER A 1 208 ? -6.734 18.188 15.195 1 95.69 208 SER A N 1
ATOM 1654 C CA . SER A 1 208 ? -8.18 18.281 15.062 1 95.69 208 SER A CA 1
ATOM 1655 C C . SER A 1 208 ? -8.633 17.953 13.648 1 95.69 208 SER A C 1
ATOM 1657 O O . SER A 1 208 ? -9.648 17.281 13.453 1 95.69 208 SER A O 1
ATOM 1659 N N . PHE A 1 209 ? -7.938 18.422 12.711 1 97.81 209 PHE A N 1
ATOM 1660 C CA . PHE A 1 209 ? -8.258 18.125 11.328 1 97.81 209 PHE A CA 1
ATOM 1661 C C . PHE A 1 209 ? -8.227 16.609 11.078 1 97.81 209 PHE A C 1
ATOM 1663 O O . PHE A 1 209 ? -9.18 16.047 10.539 1 97.81 209 PHE A O 1
ATOM 1670 N N . LEU A 1 210 ? -7.117 15.945 11.477 1 98.31 210 LEU A N 1
ATOM 1671 C CA . LEU A 1 210 ? -6.953 14.516 11.273 1 98.31 210 LEU A CA 1
ATOM 1672 C C . LEU A 1 210 ? -8.039 13.734 12.008 1 98.31 210 LEU A C 1
ATOM 1674 O O . LEU A 1 210 ? -8.625 12.797 11.453 1 98.31 210 LEU A O 1
ATOM 1678 N N . PHE A 1 211 ? -8.289 14.18 13.234 1 97.25 211 PHE A N 1
ATOM 1679 C CA . PHE A 1 211 ? -9.289 13.5 14.055 1 97.25 211 PHE A CA 1
ATOM 1680 C C . PHE A 1 211 ? -10.656 13.523 13.383 1 97.25 211 PHE A C 1
ATOM 1682 O O . PHE A 1 211 ? -11.281 12.477 13.203 1 97.25 211 PHE A O 1
ATOM 1689 N N . ASN A 1 212 ? -11.094 14.664 12.984 1 96.56 212 ASN A N 1
ATOM 1690 C CA . ASN A 1 212 ? -12.422 14.812 12.383 1 96.56 212 ASN A CA 1
ATOM 1691 C C . ASN A 1 212 ? -12.5 14.133 11.023 1 96.56 212 ASN A C 1
ATOM 1693 O O . ASN A 1 212 ? -13.555 13.609 10.648 1 96.56 212 ASN A O 1
ATOM 1697 N N . THR A 1 213 ? -11.445 14.117 10.297 1 97.38 213 THR A N 1
ATOM 1698 C CA . THR A 1 213 ? -11.406 13.469 8.992 1 97.38 213 THR A CA 1
ATOM 1699 C C . THR A 1 213 ? -11.477 11.953 9.141 1 97.38 213 THR A C 1
ATOM 1701 O O . THR A 1 213 ? -12.289 11.297 8.492 1 97.38 213 THR A O 1
ATOM 1704 N N . LEU A 1 214 ? -10.672 11.398 10.047 1 97.81 214 LEU A N 1
ATOM 1705 C CA . LEU A 1 214 ? -10.484 9.961 10.148 1 97.81 214 LEU A CA 1
ATOM 1706 C C . LEU A 1 214 ? -11.656 9.305 10.867 1 97.81 214 LEU A C 1
ATOM 1708 O O . LEU A 1 214 ? -11.844 8.086 10.781 1 97.81 214 LEU A O 1
ATOM 1712 N N . ARG A 1 215 ? -12.445 10.102 11.523 1 95.38 215 ARG A N 1
ATOM 1713 C CA . ARG A 1 215 ? -13.617 9.57 12.219 1 95.38 215 ARG A CA 1
ATOM 1714 C C . ARG A 1 215 ? -14.609 8.969 11.227 1 95.38 215 ARG A C 1
ATOM 1716 O O . ARG A 1 215 ? -15.477 8.188 11.617 1 95.38 215 ARG A O 1
ATOM 1723 N N . ALA A 1 216 ? -14.531 9.359 10.016 1 94.56 216 ALA A N 1
ATOM 1724 C CA . ALA A 1 216 ? -15.414 8.852 8.969 1 94.56 216 ALA A CA 1
ATOM 1725 C C . ALA A 1 216 ? -15.062 7.414 8.602 1 94.56 216 ALA A C 1
ATOM 1727 O O . ALA A 1 216 ? -15.812 6.746 7.891 1 94.56 216 ALA A O 1
ATOM 1728 N N . PHE A 1 217 ? -14 6.875 9.141 1 96.19 217 PHE A N 1
ATOM 1729 C CA . PHE A 1 217 ? -13.484 5.59 8.688 1 96.19 217 PHE A CA 1
ATOM 1730 C C . PHE A 1 217 ? -13.422 4.59 9.836 1 96.19 217 PHE A C 1
ATOM 1732 O O . PHE A 1 217 ? -13.602 4.961 11 1 96.19 217 PHE A O 1
ATOM 1739 N N . GLY A 1 218 ? -13.203 3.324 9.5 1 94.12 218 GLY A N 1
ATOM 1740 C CA . GLY A 1 218 ? -12.969 2.289 10.484 1 94.12 218 GLY A CA 1
ATOM 1741 C C . GLY A 1 218 ? -14.227 1.548 10.891 1 94.12 218 GLY A C 1
ATOM 1742 O O . GLY A 1 218 ? -14.164 0.543 11.602 1 94.12 218 GLY A O 1
ATOM 1743 N N . ASN A 1 219 ? -15.438 1.966 10.422 1 93.5 219 ASN A N 1
ATOM 1744 C CA . ASN A 1 219 ? -16.688 1.343 10.82 1 93.5 219 ASN A CA 1
ATOM 1745 C C . ASN A 1 219 ? -16.781 -0.098 10.32 1 93.5 219 ASN A C 1
ATOM 1747 O O . ASN A 1 219 ? -17.578 -0.887 10.844 1 93.5 219 ASN A O 1
ATOM 1751 N N . ASP A 1 220 ? -16.031 -0.454 9.391 1 92.25 220 ASP A N 1
ATOM 1752 C CA . ASP A 1 220 ? -16.047 -1.787 8.789 1 92.25 220 ASP A CA 1
ATOM 1753 C C . ASP A 1 220 ? -14.914 -2.65 9.336 1 92.25 220 ASP A C 1
ATOM 1755 O O . ASP A 1 220 ? -14.594 -3.695 8.766 1 92.25 220 ASP A O 1
ATOM 1759 N N . CYS A 1 221 ? -14.281 -2.203 10.406 1 94 221 CYS A N 1
ATOM 1760 C CA . CYS A 1 221 ? -13.125 -2.906 10.953 1 94 221 CYS A CA 1
ATOM 1761 C C . CYS A 1 221 ? -13.414 -3.422 12.359 1 94 221 CYS A C 1
ATOM 1763 O O . CYS A 1 221 ? -14.406 -3.033 12.977 1 94 221 CYS A O 1
ATOM 1765 N N . HIS A 1 222 ? -12.539 -4.371 12.789 1 93.88 222 HIS A N 1
ATOM 1766 C CA . HIS A 1 222 ? -12.492 -4.715 14.203 1 93.88 222 HIS A CA 1
ATOM 1767 C C . HIS A 1 222 ? -12.43 -3.463 15.078 1 93.88 222 HIS A C 1
ATOM 1769 O O . HIS A 1 222 ? -11.742 -2.498 14.727 1 93.88 222 HIS A O 1
ATOM 1775 N N . PRO A 1 223 ? -13.055 -3.432 16.25 1 95.12 223 PRO A N 1
ATOM 1776 C CA . PRO A 1 223 ? -13.109 -2.256 17.125 1 95.12 223 PRO A CA 1
ATOM 1777 C C . PRO A 1 223 ? -11.727 -1.707 17.453 1 95.12 223 PRO A C 1
ATOM 1779 O O . PRO A 1 223 ? -11.539 -0.49 17.547 1 95.12 223 PRO A O 1
ATOM 1782 N N . ASN A 1 224 ? -10.75 -2.568 17.625 1 94.19 224 ASN A N 1
ATOM 1783 C CA . ASN A 1 224 ? -9.391 -2.117 17.938 1 94.19 224 ASN A CA 1
ATOM 1784 C C . ASN A 1 224 ? -8.789 -1.319 16.781 1 94.19 224 ASN A C 1
ATOM 1786 O O . ASN A 1 224 ? -8.086 -0.333 17.016 1 94.19 224 ASN A O 1
ATOM 1790 N N . ILE A 1 225 ? -9.062 -1.757 15.602 1 94.44 225 ILE A N 1
ATOM 1791 C CA . ILE A 1 225 ? -8.555 -1.062 14.43 1 94.44 225 ILE A CA 1
ATOM 1792 C C . ILE A 1 225 ? -9.266 0.275 14.266 1 94.44 225 ILE A C 1
ATOM 1794 O O . ILE A 1 225 ? -8.641 1.294 13.977 1 94.44 225 ILE A O 1
ATOM 1798 N N . LYS A 1 226 ? -10.609 0.263 14.484 1 95.88 226 LYS A N 1
ATOM 1799 C CA . LYS A 1 226 ? -11.383 1.5 14.453 1 95.88 226 LYS A CA 1
ATOM 1800 C C . LYS A 1 226 ? -10.828 2.52 15.445 1 95.88 226 LYS A C 1
ATOM 1802 O O . LYS A 1 226 ? -10.633 3.686 15.094 1 95.88 226 LYS A O 1
ATOM 1807 N N . SER A 1 227 ? -10.547 2.059 16.641 1 96.75 227 SER A N 1
ATOM 1808 C CA . SER A 1 227 ? -10 2.926 17.672 1 96.75 227 SER A CA 1
ATOM 1809 C C . SER A 1 227 ? -8.641 3.482 17.266 1 96.75 227 SER A C 1
ATOM 1811 O O . SER A 1 227 ? -8.344 4.656 17.516 1 96.75 227 SER A O 1
ATOM 1813 N N . GLU A 1 228 ? -7.852 2.658 16.672 1 95.25 228 GLU A N 1
ATOM 1814 C CA . GLU A 1 228 ? -6.535 3.1 16.219 1 95.25 228 GLU A CA 1
ATOM 1815 C C . GLU A 1 228 ? -6.648 4.199 15.172 1 95.25 228 GLU A C 1
ATOM 1817 O O . GLU A 1 228 ? -5.953 5.211 15.25 1 95.25 228 GLU A O 1
ATOM 1822 N N . ILE A 1 229 ? -7.516 4 14.219 1 96.94 229 ILE A N 1
ATOM 1823 C CA . ILE A 1 229 ? -7.699 4.945 13.117 1 96.94 229 ILE A CA 1
ATOM 1824 C C . ILE A 1 229 ? -8.164 6.293 13.672 1 96.94 229 ILE A C 1
ATOM 1826 O O . ILE A 1 229 ? -7.684 7.344 13.242 1 96.94 229 ILE A O 1
ATOM 1830 N N . ARG A 1 230 ? -8.984 6.297 14.703 1 96.81 230 ARG A N 1
ATOM 1831 C CA . ARG A 1 230 ? -9.711 7.492 15.133 1 96.81 230 ARG A CA 1
ATOM 1832 C C . ARG A 1 230 ? -9.023 8.148 16.328 1 96.81 230 ARG A C 1
ATOM 1834 O O . ARG A 1 230 ? -9.5 9.156 16.844 1 96.81 230 ARG A O 1
ATOM 1841 N N . LYS A 1 231 ? -7.953 7.57 16.766 1 96.19 231 LYS A N 1
ATOM 1842 C CA . LYS A 1 231 ? -7.234 8.117 17.906 1 96.19 231 LYS A CA 1
ATOM 1843 C C . LYS A 1 231 ? -6.648 9.492 17.578 1 96.19 231 LYS A C 1
ATOM 1845 O O . LYS A 1 231 ? -6.172 9.719 16.469 1 96.19 231 LYS A O 1
ATOM 1850 N N . HIS A 1 232 ? -6.629 10.383 18.516 1 95.75 232 HIS A N 1
ATOM 1851 C CA . HIS A 1 232 ? -5.996 11.688 18.344 1 95.75 232 HIS A CA 1
ATOM 1852 C C . HIS A 1 232 ? -4.496 11.539 18.125 1 95.75 232 HIS A C 1
ATOM 1854 O O . HIS A 1 232 ? -3.871 10.609 18.641 1 95.75 232 HIS A O 1
ATOM 1860 N N . PHE A 1 233 ? -3.975 12.43 17.375 1 97.31 233 PHE A N 1
ATOM 1861 C CA . PHE A 1 233 ? -2.535 12.461 17.141 1 97.31 233 PHE A CA 1
ATOM 1862 C C . PHE A 1 233 ? -1.838 13.305 18.203 1 97.31 233 PHE A C 1
ATOM 1864 O O . PHE A 1 233 ? -2.328 14.375 18.578 1 97.31 233 PHE A O 1
ATOM 1871 N N . THR A 1 234 ? -0.714 12.859 18.656 1 96.5 234 THR A N 1
ATOM 1872 C CA . THR A 1 234 ? 0.153 13.695 19.484 1 96.5 234 THR A CA 1
ATOM 1873 C C . THR A 1 234 ? 1.082 14.539 18.609 1 96.5 234 THR A C 1
ATOM 1875 O O . THR A 1 234 ? 1.14 14.352 17.391 1 96.5 234 THR A O 1
ATOM 1878 N N . ASN A 1 235 ? 1.702 15.492 19.234 1 97.94 235 ASN A N 1
ATOM 1879 C CA . ASN A 1 235 ? 2.625 16.328 18.484 1 97.94 235 ASN A CA 1
ATOM 1880 C C . ASN A 1 235 ? 3.729 15.508 17.828 1 97.94 235 ASN A C 1
ATOM 1882 O O . ASN A 1 235 ? 4.387 14.711 18.484 1 97.94 235 ASN A O 1
ATOM 1886 N N . CYS A 1 236 ? 3.855 15.703 16.547 1 98.31 236 CYS A N 1
ATOM 1887 C CA . CYS A 1 236 ? 4.918 15.125 15.734 1 98.31 236 CYS A CA 1
ATOM 1888 C C . CYS A 1 236 ? 4.734 13.617 15.586 1 98.31 236 CYS A C 1
ATOM 1890 O O . CYS A 1 236 ? 5.699 12.891 15.344 1 98.31 236 CYS A O 1
ATOM 1892 N N . GLU A 1 237 ? 3.559 13.148 15.82 1 98.44 237 GLU A N 1
ATOM 1893 C CA . GLU A 1 237 ? 3.213 11.758 15.562 1 98.44 237 GLU A CA 1
ATOM 1894 C C . GLU A 1 237 ? 3.047 11.492 14.07 1 98.44 237 GLU A C 1
ATOM 1896 O O . GLU A 1 237 ? 2.543 12.352 13.336 1 98.44 237 GLU A O 1
ATOM 1901 N N . LEU A 1 238 ? 3.57 10.359 13.625 1 98.81 238 LEU A N 1
ATOM 1902 C CA . LEU A 1 238 ? 3.41 9.906 12.242 1 98.81 238 LEU A CA 1
ATOM 1903 C C . LEU A 1 238 ? 2.68 8.562 12.195 1 98.81 238 LEU A C 1
ATOM 1905 O O . LEU A 1 238 ? 3.057 7.621 12.891 1 98.81 238 LEU A O 1
ATOM 1909 N N . ARG A 1 239 ? 1.599 8.484 11.445 1 98.56 239 ARG A N 1
ATOM 1910 C CA . ARG A 1 239 ? 0.909 7.234 11.148 1 98.56 239 ARG A CA 1
ATOM 1911 C C . ARG A 1 239 ? 0.813 7.008 9.641 1 98.56 239 ARG A C 1
ATOM 1913 O O . ARG A 1 239 ? 0.409 7.906 8.898 1 98.56 239 ARG A O 1
ATOM 1920 N N . SER A 1 240 ? 1.164 5.824 9.25 1 98.56 240 SER A N 1
ATOM 1921 C CA . SER A 1 240 ? 1.062 5.445 7.844 1 98.56 240 SER A CA 1
ATOM 1922 C C . SER A 1 240 ? -0.259 4.742 7.559 1 98.56 240 SER A C 1
ATOM 1924 O O . SER A 1 240 ? -0.65 3.826 8.281 1 98.56 240 SER A O 1
ATOM 1926 N N . MET A 1 241 ? -0.959 5.18 6.539 1 98.31 241 MET A N 1
ATOM 1927 C CA . MET A 1 241 ? -2.256 4.648 6.129 1 98.31 241 MET A CA 1
ATOM 1928 C C . MET A 1 241 ? -2.262 4.32 4.641 1 98.31 241 MET A C 1
ATOM 1930 O O . MET A 1 241 ? -1.429 4.824 3.885 1 98.31 241 MET A O 1
ATOM 1934 N N . VAL A 1 242 ? -3.15 3.467 4.246 1 98 242 VAL A N 1
ATOM 1935 C CA . VAL A 1 242 ? -3.469 3.215 2.846 1 98 242 VAL A CA 1
ATOM 1936 C C . VAL A 1 242 ? -4.871 3.727 2.535 1 98 242 VAL A C 1
ATOM 1938 O O . VAL A 1 242 ? -5.832 3.4 3.24 1 98 242 VAL A O 1
ATOM 1941 N N . ILE A 1 243 ? -4.945 4.566 1.541 1 97.5 243 ILE A N 1
ATOM 1942 C CA . ILE A 1 243 ? -6.266 4.977 1.065 1 97.5 243 ILE A CA 1
ATOM 1943 C C . ILE A 1 243 ? -6.602 4.227 -0.222 1 97.5 243 ILE A C 1
ATOM 1945 O O . ILE A 1 243 ? -5.711 3.91 -1.016 1 97.5 243 ILE A O 1
ATOM 1949 N N . ILE A 1 244 ? -7.852 3.93 -0.417 1 96.44 244 ILE A N 1
ATOM 1950 C CA . ILE A 1 244 ? -8.297 3.104 -1.534 1 96.44 244 ILE A CA 1
ATOM 1951 C C . ILE A 1 244 ? -9.484 3.77 -2.225 1 96.44 244 ILE A C 1
ATOM 1953 O O . ILE A 1 244 ? -10.406 4.25 -1.562 1 96.44 244 ILE A O 1
ATOM 1957 N N . ASP A 1 245 ? -9.414 3.832 -3.471 1 95.12 245 ASP A N 1
ATOM 1958 C CA . ASP A 1 245 ? -10.5 4.348 -4.301 1 95.12 245 ASP A CA 1
ATOM 1959 C C . ASP A 1 245 ? -11.375 3.213 -4.832 1 95.12 245 ASP A C 1
ATOM 1961 O O . ASP A 1 245 ? -11.023 2.572 -5.828 1 95.12 245 ASP A O 1
ATOM 1965 N N . ARG A 1 246 ? -12.508 2.973 -4.258 1 93 246 ARG A N 1
ATOM 1966 C CA . ARG A 1 246 ? -13.414 1.92 -4.703 1 93 246 ARG A CA 1
ATOM 1967 C C . ARG A 1 246 ? -14.414 2.455 -5.723 1 93 246 ARG A C 1
ATOM 1969 O O . ARG A 1 246 ? -15.258 1.709 -6.219 1 93 246 ARG A O 1
ATOM 1976 N N . GLY A 1 247 ? -14.352 3.781 -5.934 1 88.88 247 GLY A N 1
ATOM 1977 C CA . GLY A 1 247 ? -15.398 4.43 -6.711 1 88.88 247 GLY A CA 1
ATOM 1978 C C . GLY A 1 247 ? -14.898 4.984 -8.031 1 88.88 247 GLY A C 1
ATOM 1979 O O . GLY A 1 247 ? -15.609 5.738 -8.703 1 88.88 247 GLY A O 1
ATOM 1980 N N . MET A 1 248 ? -13.695 4.758 -8.43 1 85.88 248 MET A N 1
ATOM 1981 C CA . MET A 1 248 ? -13.086 5.258 -9.656 1 85.88 248 MET A CA 1
ATOM 1982 C C . MET A 1 248 ? -12.945 6.773 -9.617 1 85.88 248 MET A C 1
ATOM 1984 O O . MET A 1 248 ? -13.297 7.461 -10.578 1 85.88 248 MET A O 1
ATOM 1988 N N . ILE A 1 249 ? -12.672 7.285 -8.5 1 84.38 249 ILE A N 1
ATOM 1989 C CA . ILE A 1 249 ? -12.406 8.711 -8.328 1 84.38 249 ILE A CA 1
ATOM 1990 C C . ILE A 1 249 ? -11.203 9.109 -9.18 1 84.38 249 ILE A C 1
ATOM 1992 O O . ILE A 1 249 ? -11.258 10.086 -9.938 1 84.38 249 ILE A O 1
ATOM 1996 N N . GLY A 1 250 ? -10.117 8.383 -9.016 1 80.5 250 GLY A N 1
ATOM 1997 C CA . GLY A 1 250 ? -8.938 8.617 -9.836 1 80.5 250 GLY A CA 1
ATOM 1998 C C . GLY A 1 250 ? -8.836 7.668 -11.016 1 80.5 250 GLY A C 1
ATOM 1999 O O . GLY A 1 250 ? -9.609 6.715 -11.125 1 80.5 250 GLY A O 1
ATOM 2000 N N . SER A 1 251 ? -8.039 8.055 -12.039 1 66.88 251 SER A N 1
ATOM 2001 C CA . SER A 1 251 ? -7.812 7.199 -13.203 1 66.88 251 SER A CA 1
ATOM 2002 C C . SER A 1 251 ? -6.352 6.77 -13.297 1 66.88 251 SER A C 1
ATOM 2004 O O . SER A 1 251 ? -5.461 7.613 -13.414 1 66.88 251 SER A O 1
ATOM 2006 N N . SER A 1 252 ? -6.027 5.762 -12.508 1 72.56 252 SER A N 1
ATOM 2007 C CA . SER A 1 252 ? -4.609 5.457 -12.68 1 72.56 252 SER A CA 1
ATOM 2008 C C . SER A 1 252 ? -4.41 4.051 -13.234 1 72.56 252 SER A C 1
ATOM 2010 O O . SER A 1 252 ? -5.086 3.109 -12.812 1 72.56 252 SER A O 1
ATOM 2012 N N . GLU A 1 253 ? -3.637 4.102 -14.281 1 84.38 253 GLU A N 1
ATOM 2013 C CA . GLU A 1 253 ? -3.174 2.83 -14.828 1 84.38 253 GLU A CA 1
ATOM 2014 C C . GLU A 1 253 ? -2.115 2.195 -13.93 1 84.38 253 GLU A C 1
ATOM 2016 O O . GLU A 1 253 ? -1.351 2.9 -13.266 1 84.38 253 GLU A O 1
ATOM 2021 N N . SER A 1 254 ? -2.168 0.871 -13.922 1 92.56 254 SER A N 1
ATOM 2022 C CA . SER A 1 254 ? -1.171 0.164 -13.125 1 92.56 254 SER A CA 1
ATOM 2023 C C . SER A 1 254 ? 0.21 0.244 -13.766 1 92.56 254 SER A C 1
ATOM 2025 O O . SER A 1 254 ? 0.347 0.074 -14.977 1 92.56 254 SER A O 1
ATOM 2027 N N . THR A 1 255 ? 1.175 0.501 -12.93 1 91.12 255 THR A N 1
ATOM 2028 C CA . THR A 1 255 ? 2.551 0.491 -13.414 1 91.12 255 THR A CA 1
ATOM 2029 C C . THR A 1 255 ? 3.18 -0.887 -13.227 1 91.1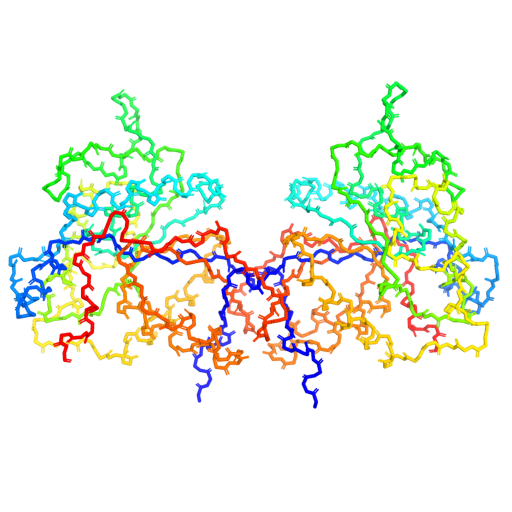2 255 THR A C 1
ATOM 2031 O O . THR A 1 255 ? 4.242 -1.172 -13.781 1 91.12 255 THR A O 1
ATOM 2034 N N . THR A 1 256 ? 2.516 -1.753 -12.555 1 95.5 256 THR A N 1
ATOM 2035 C CA . THR A 1 256 ? 3.129 -3.031 -12.211 1 95.5 256 THR A CA 1
ATOM 2036 C C . THR A 1 256 ? 2.422 -4.18 -12.93 1 95.5 256 THR A C 1
ATOM 2038 O O . THR A 1 256 ? 3.025 -5.223 -13.188 1 95.5 256 THR A O 1
ATOM 2041 N N . ASN A 1 257 ? 1.192 -4.043 -13.266 1 97.44 257 ASN A N 1
ATOM 2042 C CA . ASN A 1 257 ? 0.471 -5.105 -13.953 1 97.44 257 ASN A CA 1
ATOM 2043 C C . ASN A 1 257 ? 1.137 -5.465 -15.281 1 97.44 257 ASN A C 1
ATOM 2045 O O . ASN A 1 257 ? 1.791 -4.625 -15.898 1 97.44 257 ASN A O 1
ATOM 2049 N N . PHE A 1 258 ? 1.037 -6.668 -15.648 1 98.25 258 PHE A N 1
ATOM 2050 C CA . PHE A 1 258 ? 1.521 -7.219 -16.906 1 98.25 258 PHE A CA 1
ATOM 2051 C C . PHE A 1 258 ? 0.461 -8.102 -17.562 1 98.25 258 PHE A C 1
ATOM 2053 O O . PHE A 1 258 ? -0.039 -9.039 -16.938 1 98.25 258 PHE A O 1
ATOM 2060 N N . PRO A 1 259 ? 0.029 -7.844 -18.766 1 95 259 PRO A N 1
ATOM 2061 C CA . PRO A 1 259 ? -1.147 -8.5 -19.344 1 95 259 PRO A CA 1
ATOM 2062 C C . PRO A 1 259 ? -0.91 -9.977 -19.641 1 95 259 PRO A C 1
ATOM 2064 O O . PRO A 1 259 ? -1.866 -10.742 -19.781 1 95 259 PRO A O 1
ATOM 2067 N N . GLY A 1 260 ? 0.359 -10.43 -19.812 1 94.44 260 GLY A N 1
ATOM 2068 C CA . GLY A 1 260 ? 0.657 -11.812 -20.156 1 94.44 260 GLY A CA 1
ATOM 2069 C C . GLY A 1 260 ? 0.421 -12.125 -21.625 1 94.44 260 GLY A C 1
ATOM 2070 O O . GLY A 1 260 ? 0.155 -11.227 -22.422 1 94.44 260 GLY A O 1
ATOM 2071 N N . LYS A 1 261 ? 0.667 -13.367 -22 1 92.88 261 LYS A N 1
ATOM 2072 C CA . LYS A 1 261 ? 0.511 -13.867 -23.359 1 92.88 261 LYS A CA 1
ATOM 2073 C C . LYS A 1 261 ? 1.344 -13.047 -24.344 1 92.88 261 LYS A C 1
ATOM 2075 O O . LYS A 1 261 ? 0.86 -12.68 -25.406 1 92.88 261 LYS A O 1
ATOM 2080 N N . ILE A 1 262 ? 2.377 -12.648 -23.797 1 89.5 262 ILE A N 1
ATOM 2081 C CA . ILE A 1 262 ? 3.328 -11.961 -24.656 1 89.5 262 ILE A CA 1
ATOM 2082 C C . ILE A 1 262 ? 4.59 -12.805 -24.828 1 89.5 262 ILE A C 1
ATOM 2084 O O . ILE A 1 262 ? 5.438 -12.844 -23.922 1 89.5 262 ILE A O 1
ATOM 2088 N N . PRO A 1 263 ? 4.734 -13.547 -25.875 1 91.25 263 PRO A N 1
ATOM 2089 C CA . PRO A 1 263 ? 3.908 -13.555 -27.094 1 91.25 263 PRO A CA 1
ATOM 2090 C C . PRO A 1 263 ? 2.592 -14.305 -26.906 1 91.25 263 PRO A C 1
ATOM 2092 O O . PRO A 1 263 ? 2.445 -15.078 -25.953 1 91.25 263 PRO A O 1
ATOM 2095 N N . ARG A 1 264 ? 1.704 -14.047 -27.828 1 90.81 264 ARG A N 1
ATOM 2096 C CA . ARG A 1 264 ? 0.385 -14.672 -27.766 1 90.81 264 ARG A CA 1
ATOM 2097 C C . ARG A 1 264 ? 0.459 -16.156 -28.125 1 90.81 264 ARG A C 1
ATOM 2099 O O . ARG A 1 264 ? 1.289 -16.562 -28.938 1 90.81 264 ARG A O 1
ATOM 2106 N N . GLY A 1 265 ? -0.371 -16.984 -27.438 1 85.19 265 GLY A N 1
ATOM 2107 C CA . GLY A 1 265 ? -0.5 -18.406 -27.688 1 85.19 265 GLY A CA 1
ATOM 2108 C C . GLY A 1 265 ? -1.761 -19 -27.078 1 85.19 265 GLY A C 1
ATOM 2109 O O . GLY A 1 265 ? -2.588 -18.281 -26.516 1 85.19 265 GLY A O 1
ATOM 2110 N N . PRO A 1 266 ? -1.938 -20.203 -27.375 1 82.31 266 PRO A N 1
ATOM 2111 C CA . PRO A 1 266 ? -3.125 -20.859 -26.797 1 82.31 266 PRO A CA 1
ATOM 2112 C C . PRO A 1 266 ? -3.213 -20.703 -25.281 1 82.31 266 PRO A C 1
ATOM 2114 O O . PRO A 1 266 ? -2.191 -20.734 -24.594 1 82.31 266 PRO A O 1
ATOM 2117 N N . ASP A 1 267 ? -4.371 -20.281 -24.812 1 78.44 267 ASP A N 1
ATOM 2118 C CA . ASP A 1 267 ? -4.625 -20.062 -23.391 1 78.44 267 ASP A CA 1
ATOM 2119 C C . ASP A 1 267 ? -6.07 -20.391 -23.047 1 78.44 267 ASP A C 1
ATOM 2121 O O . ASP A 1 267 ? -6.969 -19.578 -23.266 1 78.44 267 ASP A O 1
ATOM 2125 N N . VAL A 1 268 ? -6.445 -21.641 -22.734 1 66.94 268 VAL A N 1
ATOM 2126 C CA . VAL A 1 268 ? -7.82 -21.922 -22.328 1 66.94 268 VAL A CA 1
ATOM 2127 C C . VAL A 1 268 ? -7.945 -21.844 -20.812 1 66.94 268 VAL A C 1
ATOM 2129 O O . VAL A 1 268 ? -7.129 -22.422 -20.094 1 66.94 268 VAL A O 1
ATOM 2132 N N . PRO A 1 269 ? -8.875 -20.984 -20.375 1 63.28 269 PRO A N 1
ATOM 2133 C CA . PRO A 1 269 ? -9.117 -21.078 -18.938 1 63.28 269 PRO A CA 1
ATOM 2134 C C . PRO A 1 269 ? -9.453 -22.484 -18.484 1 63.28 269 PRO A C 1
ATOM 2136 O O . PRO A 1 269 ? -10.125 -23.234 -19.203 1 63.28 269 PRO A O 1
ATOM 2139 N N . SER A 1 270 ? -8.633 -22.922 -17.594 1 56.03 270 SER A N 1
ATOM 2140 C CA . SER A 1 270 ? -8.891 -24.266 -17.125 1 56.03 270 SER A CA 1
ATOM 2141 C C . SER A 1 270 ? -10.383 -24.5 -16.875 1 56.03 270 SER A C 1
ATOM 2143 O O . SER A 1 270 ? -10.883 -25.609 -17.078 1 56.03 270 SER A O 1
ATOM 2145 N N . GLU A 1 271 ? -11.156 -23.547 -16.25 1 51.72 271 GLU A N 1
ATOM 2146 C CA . GLU A 1 271 ? -12.57 -23.797 -15.977 1 51.72 271 GLU A CA 1
ATOM 2147 C C . GLU A 1 271 ? -13.352 -24.047 -17.266 1 51.72 271 GLU A C 1
ATOM 2149 O O . GLU A 1 271 ? -14.445 -24.609 -17.234 1 51.72 271 GLU A O 1
ATOM 2154 N N . ALA A 1 272 ? -13 -23.5 -18.375 1 47.16 272 ALA A N 1
ATOM 2155 C CA . ALA A 1 272 ? -13.805 -23.812 -19.547 1 47.16 272 ALA A CA 1
ATOM 2156 C C . ALA A 1 272 ? -13.711 -25.281 -19.922 1 47.16 272 ALA A C 1
ATOM 2158 O O . ALA A 1 272 ? -14.383 -25.75 -20.844 1 47.16 272 ALA A O 1
ATOM 2159 N N . ALA A 1 273 ? -12.844 -26.125 -19.359 1 42.12 273 ALA A N 1
ATOM 2160 C CA . ALA A 1 273 ? -12.797 -27.547 -19.672 1 42.12 273 ALA A CA 1
ATOM 2161 C C . ALA A 1 273 ? -13.891 -28.312 -18.938 1 42.12 273 ALA A C 1
ATOM 2163 O O . ALA A 1 273 ? -14.07 -29.516 -19.156 1 42.12 273 ALA A O 1
ATOM 2164 N N . ASP A 1 274 ? -14.352 -27.891 -17.766 1 38.84 274 ASP A N 1
ATOM 2165 C CA . ASP A 1 274 ? -15.422 -28.734 -17.266 1 38.84 274 ASP A CA 1
ATOM 2166 C C . ASP A 1 274 ? -16.766 -28.328 -17.859 1 38.84 274 ASP A C 1
ATOM 2168 O O . ASP A 1 274 ? -17.078 -27.141 -17.969 1 38.84 274 ASP A O 1
ATOM 2172 N N . MET B 1 1 ? -25.719 7.805 4.512 1 32.09 1 MET B N 1
ATOM 2173 C CA . MET B 1 1 ? -25.031 8.578 3.488 1 32.09 1 MET B CA 1
ATOM 2174 C C . MET B 1 1 ? -23.562 8.156 3.383 1 32.09 1 MET B C 1
ATOM 2176 O O . MET B 1 1 ? -22.766 8.461 4.27 1 32.09 1 MET B O 1
ATOM 2180 N N . ASP B 1 2 ? -23.172 7.066 2.973 1 45.69 2 ASP B N 1
ATOM 2181 C CA . ASP B 1 2 ? -21.859 6.449 2.988 1 45.69 2 ASP B CA 1
ATOM 2182 C C . ASP B 1 2 ? -20.812 7.359 2.332 1 45.69 2 ASP B C 1
ATOM 2184 O O . ASP B 1 2 ? -20.719 7.418 1.104 1 45.69 2 ASP B O 1
ATOM 2188 N N . SER B 1 3 ? -20.609 8.641 2.867 1 54.38 3 SER B N 1
ATOM 2189 C CA . SER B 1 3 ? -20.156 9.961 2.428 1 54.38 3 SER B CA 1
ATOM 2190 C C . SER B 1 3 ? -18.734 9.898 1.878 1 54.38 3 SER B C 1
ATOM 2192 O O . SER B 1 3 ? -18.25 10.859 1.272 1 54.38 3 SER B O 1
ATOM 2194 N N . ALA B 1 4 ? -17.953 8.914 2.096 1 64.62 4 ALA B N 1
ATOM 2195 C CA . ALA B 1 4 ? -16.562 9.031 1.68 1 64.62 4 ALA B CA 1
ATOM 2196 C C . ALA B 1 4 ? -16.406 8.742 0.189 1 64.62 4 ALA B C 1
ATOM 2198 O O . ALA B 1 4 ? -15.289 8.562 -0.304 1 64.62 4 ALA B O 1
ATOM 2199 N N . ALA B 1 5 ? -17.453 9.023 -0.664 1 66.75 5 ALA B N 1
ATOM 2200 C CA . ALA B 1 5 ? -17.422 8.898 -2.119 1 66.75 5 ALA B CA 1
ATOM 2201 C C . ALA B 1 5 ? -16.656 7.656 -2.553 1 66.75 5 ALA B C 1
ATOM 2203 O O . ALA B 1 5 ? -15.875 7.707 -3.51 1 66.75 5 ALA B O 1
ATOM 2204 N N . GLY B 1 6 ? -16.797 6.59 -1.751 1 84.88 6 GLY B N 1
ATOM 2205 C CA . GLY B 1 6 ? -16.141 5.352 -2.145 1 84.88 6 GLY B CA 1
ATOM 2206 C C . GLY B 1 6 ? -14.711 5.246 -1.633 1 84.88 6 GLY B C 1
ATOM 2207 O O . GLY B 1 6 ? -14 4.289 -1.953 1 84.88 6 GLY B O 1
ATOM 2208 N N . GLN B 1 7 ? -14.227 6.227 -0.89 1 91.81 7 GLN B N 1
ATOM 2209 C CA . GLN B 1 7 ? -12.891 6.18 -0.313 1 91.81 7 GLN B CA 1
ATOM 2210 C C . GLN B 1 7 ? -12.883 5.402 1.001 1 91.81 7 GLN B C 1
ATOM 2212 O O . GLN B 1 7 ? -13.781 5.57 1.83 1 91.81 7 GLN B O 1
ATOM 2217 N N . ILE B 1 8 ? -11.969 4.586 1.116 1 94.69 8 ILE B N 1
ATOM 2218 C CA . ILE B 1 8 ? -11.773 3.896 2.387 1 94.69 8 ILE B CA 1
ATOM 2219 C C . ILE B 1 8 ? -10.305 3.992 2.807 1 94.69 8 ILE B C 1
ATOM 2221 O O . ILE B 1 8 ? -9.453 4.383 2.012 1 94.69 8 ILE B O 1
ATOM 2225 N N . LEU B 1 9 ? -10.094 3.703 4.055 1 96.88 9 LEU B N 1
ATOM 2226 C CA . LEU B 1 9 ? -8.781 3.959 4.641 1 96.88 9 LEU B CA 1
ATOM 2227 C C . LEU B 1 9 ? -8.461 2.938 5.727 1 96.88 9 LEU B C 1
ATOM 2229 O O . LEU B 1 9 ? -9.328 2.602 6.543 1 96.88 9 LEU B O 1
ATOM 2233 N N . TYR B 1 10 ? -7.203 2.422 5.695 1 96.69 10 TYR B N 1
ATOM 2234 C CA . TYR B 1 10 ? -6.762 1.448 6.688 1 96.69 10 TYR B CA 1
ATOM 2235 C C . TYR B 1 10 ? -5.316 1.699 7.094 1 96.69 10 TYR B C 1
ATOM 2237 O O . TYR B 1 10 ? -4.531 2.248 6.312 1 96.69 10 TYR B O 1
ATOM 2245 N N . PRO B 1 11 ? -4.93 1.298 8.367 1 97.19 11 PRO B N 1
ATOM 2246 C CA . PRO B 1 11 ? -3.512 1.388 8.727 1 97.19 11 PRO B CA 1
ATOM 2247 C C . PRO B 1 11 ? -2.611 0.579 7.801 1 97.19 11 PRO B C 1
ATOM 2249 O O . PRO B 1 11 ? -2.947 -0.551 7.438 1 97.19 11 PRO B O 1
ATOM 2252 N N . LEU B 1 12 ? -1.492 1.116 7.406 1 97.56 12 LEU B N 1
ATOM 2253 C CA . LEU B 1 12 ? -0.579 0.486 6.461 1 97.56 12 LEU B CA 1
ATOM 2254 C C . LEU B 1 12 ? -0.108 -0.869 6.977 1 97.56 12 LEU B C 1
ATOM 2256 O O . LEU B 1 12 ? 0.033 -1.818 6.203 1 97.56 12 LEU B O 1
ATOM 2260 N N . HIS B 1 13 ? 0.125 -0.965 8.289 1 95.81 13 HIS B N 1
ATOM 2261 C CA . HIS B 1 13 ? 0.69 -2.191 8.836 1 95.81 13 HIS B CA 1
ATOM 2262 C C . HIS B 1 13 ? -0.327 -3.328 8.812 1 95.81 13 HIS B C 1
ATOM 2264 O O . HIS B 1 13 ? 0.012 -4.477 9.102 1 95.81 13 HIS B O 1
ATOM 2270 N N . ARG B 1 14 ? -1.578 -3.049 8.43 1 95.56 14 ARG B N 1
ATOM 2271 C CA . ARG B 1 14 ? -2.621 -4.055 8.25 1 95.56 14 ARG B CA 1
ATOM 2272 C C . ARG B 1 14 ? -2.805 -4.402 6.777 1 95.56 14 ARG B C 1
ATOM 2274 O O . ARG B 1 14 ? -3.82 -4.984 6.395 1 95.56 14 ARG B O 1
ATOM 2281 N N . CYS B 1 15 ? -1.87 -4.004 5.996 1 96.75 15 CYS B N 1
ATOM 2282 C CA . CYS B 1 15 ? -1.932 -4.227 4.555 1 96.75 15 CYS B CA 1
ATOM 2283 C C . CYS B 1 15 ? -0.698 -4.977 4.062 1 96.75 15 CYS B C 1
ATOM 2285 O O . CYS B 1 15 ? 0.377 -4.863 4.656 1 96.75 15 CYS B O 1
ATOM 2287 N N . LYS B 1 16 ? -0.845 -5.734 3.08 1 97.12 16 LYS B N 1
ATOM 2288 C CA . LYS B 1 16 ? 0.226 -6.348 2.303 1 97.12 16 LYS B CA 1
ATOM 2289 C C . LYS B 1 16 ? -0.005 -6.164 0.805 1 97.12 16 LYS B C 1
ATOM 2291 O O . LYS B 1 16 ? -1.149 -6.105 0.351 1 97.12 16 LYS B O 1
ATOM 2296 N N . THR B 1 17 ? 1.055 -6.008 0.087 1 98.06 17 THR B N 1
ATOM 2297 C CA . THR B 1 17 ? 0.989 -6.031 -1.37 1 98.06 17 THR B CA 1
ATOM 2298 C C . THR B 1 17 ? 1.287 -7.434 -1.899 1 98.06 17 THR B C 1
ATOM 2300 O O . THR B 1 17 ? 2.277 -8.055 -1.507 1 98.06 17 THR B O 1
ATOM 2303 N N . VAL B 1 18 ? 0.43 -7.926 -2.744 1 98.69 18 VAL B N 1
ATOM 2304 C CA . VAL B 1 18 ? 0.66 -9.227 -3.369 1 98.69 18 VAL B CA 1
ATOM 2305 C C . VAL B 1 18 ? 0.652 -9.078 -4.891 1 98.69 18 VAL B C 1
ATOM 2307 O O . VAL B 1 18 ? -0.149 -8.32 -5.441 1 98.69 18 VAL B O 1
ATOM 2310 N N . HIS B 1 19 ? 1.603 -9.672 -5.523 1 98.88 19 HIS B N 1
ATOM 2311 C CA . HIS B 1 19 ? 1.667 -9.766 -6.977 1 98.88 19 HIS B CA 1
ATOM 2312 C C . HIS B 1 19 ? 1.249 -11.148 -7.465 1 98.88 19 HIS B C 1
ATOM 2314 O O . HIS B 1 19 ? 1.997 -12.117 -7.309 1 98.88 19 HIS B O 1
ATOM 2320 N N . LEU B 1 20 ? 0.041 -11.195 -8.062 1 98.88 20 LEU B N 1
ATOM 2321 C CA . LEU B 1 20 ? -0.547 -12.453 -8.516 1 98.88 20 LEU B CA 1
ATOM 2322 C C . LEU B 1 20 ? -0.123 -12.766 -9.945 1 98.88 20 LEU B C 1
ATOM 2324 O O . LEU B 1 20 ? -0.303 -11.945 -10.844 1 98.88 20 LEU B O 1
ATOM 2328 N N . VAL B 1 21 ? 0.449 -13.953 -10.148 1 98.88 21 VAL B N 1
ATOM 2329 C CA . VAL B 1 21 ? 0.925 -14.359 -11.461 1 98.88 21 VAL B CA 1
ATOM 2330 C C . VAL B 1 21 ? 0.328 -15.719 -11.836 1 98.88 21 VAL B C 1
ATOM 2332 O O . VAL B 1 21 ? 0.438 -16.672 -11.07 1 98.88 21 VAL B O 1
ATOM 2335 N N . ARG B 1 22 ? -0.309 -15.773 -12.93 1 98.81 22 ARG B N 1
ATOM 2336 C CA . ARG B 1 22 ? -0.587 -17.078 -13.508 1 98.81 22 ARG B CA 1
ATOM 2337 C C . ARG B 1 22 ? 0.646 -17.641 -14.211 1 98.81 22 ARG B C 1
ATOM 2339 O O . ARG B 1 22 ? 1.396 -16.906 -14.844 1 98.81 22 ARG B O 1
ATOM 2346 N N . HIS B 1 23 ? 0.825 -18.906 -14.133 1 98.69 23 HIS B N 1
ATOM 2347 C CA . HIS B 1 23 ? 1.954 -19.516 -14.82 1 98.69 23 HIS B CA 1
ATOM 2348 C C . HIS B 1 23 ? 1.915 -19.234 -16.312 1 98.69 23 HIS B C 1
ATOM 2350 O O . HIS B 1 23 ? 0.859 -18.906 -16.859 1 98.69 23 HIS B O 1
ATOM 2356 N N . ALA B 1 24 ? 3.047 -19.359 -16.969 1 98.38 24 ALA B N 1
ATOM 2357 C CA . ALA B 1 24 ? 3.17 -19.203 -18.422 1 98.38 24 ALA B CA 1
ATOM 2358 C C . ALA B 1 24 ? 2.586 -20.406 -19.141 1 98.38 24 ALA B C 1
ATOM 2360 O O . ALA B 1 24 ? 2.117 -21.359 -18.516 1 98.38 24 ALA B O 1
ATOM 2361 N N . GLN B 1 25 ? 2.631 -20.359 -20.484 1 97.75 25 GLN B N 1
ATOM 2362 C CA . GLN B 1 25 ? 2.012 -21.406 -21.281 1 97.75 25 GLN B CA 1
ATOM 2363 C C . GLN B 1 25 ? 2.676 -22.75 -21.031 1 97.75 25 GLN B C 1
ATOM 2365 O O . GLN B 1 25 ? 3.902 -22.875 -21.078 1 97.75 25 GLN B O 1
ATOM 2370 N N . GLY B 1 26 ? 1.908 -23.703 -20.703 1 96.88 26 GLY B N 1
ATOM 2371 C CA . GLY B 1 26 ? 2.354 -25.094 -20.578 1 96.88 26 GLY B CA 1
ATOM 2372 C C . GLY B 1 26 ? 1.886 -25.96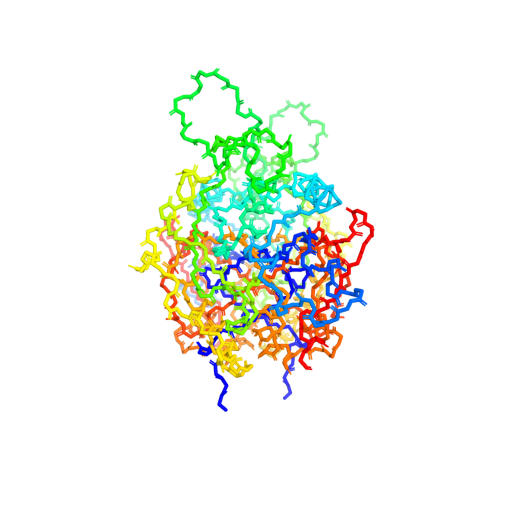9 -21.719 1 96.88 26 GLY B C 1
ATOM 2373 O O . GLY B 1 26 ? 0.988 -25.594 -22.469 1 96.88 26 GLY B O 1
ATOM 2374 N N . VAL B 1 27 ? 2.443 -27.094 -21.828 1 96.5 27 VAL B N 1
ATOM 2375 C CA . VAL B 1 27 ? 2.111 -28.031 -22.906 1 96.5 27 VAL B CA 1
ATOM 2376 C C . VAL B 1 27 ? 0.651 -28.453 -22.781 1 96.5 27 VAL B C 1
ATOM 2378 O O . VAL B 1 27 ? -0.023 -28.672 -23.781 1 96.5 27 VAL B O 1
ATOM 2381 N N . HIS B 1 28 ? 0.147 -28.562 -21.547 1 95.31 28 HIS B N 1
ATOM 2382 C CA . HIS B 1 28 ? -1.243 -28.938 -21.328 1 95.31 28 HIS B CA 1
ATOM 2383 C C . HIS B 1 28 ? -2.197 -27.875 -21.859 1 95.31 28 HIS B C 1
ATOM 2385 O O . HIS B 1 28 ? -3.309 -28.203 -22.297 1 95.31 28 HIS B O 1
ATOM 2391 N N . ASN B 1 29 ? -1.827 -26.547 -21.734 1 94.69 29 ASN B N 1
ATOM 2392 C CA . ASN B 1 29 ? -2.658 -25.484 -22.281 1 94.69 29 ASN B CA 1
ATOM 2393 C C . ASN B 1 29 ? -2.859 -25.641 -23.781 1 94.69 29 ASN B C 1
ATOM 2395 O O . ASN B 1 29 ? -3.977 -25.5 -24.281 1 94.69 29 ASN B O 1
ATOM 2399 N N . VAL B 1 30 ? -1.779 -25.906 -24.484 1 95.12 30 VAL B N 1
ATOM 2400 C CA . VAL B 1 30 ? -1.789 -26.062 -25.938 1 95.12 30 VAL B CA 1
ATOM 2401 C C . VAL B 1 30 ? -2.666 -27.25 -26.328 1 95.12 30 VAL B C 1
ATOM 2403 O O . VAL B 1 30 ? -3.533 -27.125 -27.203 1 95.12 30 VAL B O 1
ATOM 2406 N N . ALA B 1 31 ? -2.426 -28.328 -25.672 1 94.88 31 ALA B N 1
ATOM 2407 C CA . ALA B 1 31 ? -3.176 -29.547 -25.969 1 94.88 31 ALA B CA 1
ATOM 2408 C C . ALA B 1 31 ? -4.66 -29.359 -25.672 1 94.88 31 ALA B C 1
ATOM 2410 O O . ALA B 1 31 ? -5.516 -29.75 -26.469 1 94.88 31 ALA B O 1
ATOM 2411 N N . GLY B 1 32 ? -4.977 -28.781 -24.531 1 92.19 32 GLY B N 1
ATOM 2412 C CA . GLY B 1 32 ? -6.355 -28.578 -24.109 1 92.19 32 GLY B CA 1
ATOM 2413 C C . GLY B 1 32 ? -7.125 -27.641 -25 1 92.19 32 GLY B C 1
ATOM 2414 O O . GLY B 1 32 ? -8.336 -27.797 -25.188 1 92.19 32 GLY B O 1
ATOM 2415 N N . GLU B 1 33 ? -6.453 -26.641 -25.469 1 90.81 33 GLU B N 1
ATOM 2416 C CA . GLU B 1 33 ? -7.09 -25.703 -26.391 1 90.81 33 GLU B CA 1
ATOM 2417 C C . GLU B 1 33 ? -7.512 -26.391 -27.672 1 90.81 33 GLU B C 1
ATOM 2419 O O . GLU B 1 33 ? -8.562 -26.078 -28.25 1 90.81 33 GLU B O 1
ATOM 2424 N N . LYS B 1 34 ? -6.668 -27.266 -28.141 1 91.56 34 LYS B N 1
ATOM 2425 C CA . LYS B 1 34 ? -6.969 -28.016 -29.344 1 91.56 34 LYS B CA 1
ATOM 2426 C C . LYS B 1 34 ? -8.07 -29.047 -29.094 1 91.56 34 LYS B C 1
ATOM 2428 O O . LYS B 1 34 ? -8.961 -29.219 -29.938 1 91.56 34 LYS B O 1
ATOM 2433 N N . ASN B 1 35 ? -7.961 -29.75 -28.016 1 92.69 35 ASN B N 1
ATOM 2434 C CA . ASN B 1 35 ? -8.914 -30.781 -27.594 1 92.69 35 ASN B CA 1
ATOM 2435 C C . ASN B 1 35 ? -9.031 -30.844 -26.078 1 92.69 35 ASN B C 1
ATOM 2437 O O . ASN B 1 35 ? -8.109 -31.312 -25.391 1 92.69 35 ASN B O 1
ATOM 2441 N N . HIS B 1 36 ? -10.109 -30.5 -25.531 1 90.75 36 HIS B N 1
ATOM 2442 C CA . HIS B 1 36 ? -10.336 -30.406 -24.094 1 90.75 36 HIS B CA 1
ATOM 2443 C C . HIS B 1 36 ? -10.117 -31.75 -23.406 1 90.75 36 HIS B C 1
ATOM 2445 O O . HIS B 1 36 ? -9.68 -31.812 -22.266 1 90.75 36 HIS B O 1
ATOM 2451 N N . ASP B 1 37 ? -10.352 -32.812 -24.062 1 92.44 37 ASP B N 1
ATOM 2452 C CA . ASP B 1 37 ? -10.211 -34.125 -23.484 1 92.44 37 ASP B CA 1
ATOM 2453 C C . ASP B 1 37 ? -8.758 -34.438 -23.141 1 92.44 37 ASP B C 1
ATOM 2455 O O . ASP B 1 37 ? -8.469 -35.344 -22.359 1 92.44 37 ASP B O 1
ATOM 2459 N N . GLU B 1 38 ? -7.883 -33.656 -23.688 1 93.12 38 GLU B N 1
ATOM 2460 C CA . GLU B 1 38 ? -6.457 -33.875 -23.469 1 93.12 38 GLU B CA 1
ATOM 2461 C C . GLU B 1 38 ? -6.062 -33.562 -22.031 1 93.12 38 GLU B C 1
ATOM 2463 O O . GLU B 1 38 ? -5.004 -33.969 -21.562 1 93.12 38 GLU B O 1
ATOM 2468 N N . TYR B 1 39 ? -6.863 -32.812 -21.297 1 92.38 39 TYR B N 1
ATOM 2469 C CA . TYR B 1 39 ? -6.586 -32.562 -19.891 1 92.38 39 TYR B CA 1
ATOM 2470 C C . TYR B 1 39 ? -6.637 -33.844 -19.078 1 92.38 39 TYR B C 1
ATOM 2472 O O . TYR B 1 39 ? -6.082 -33.906 -17.969 1 92.38 39 TYR B O 1
ATOM 2480 N N . MET B 1 40 ? -7.262 -34.875 -19.703 1 94.81 40 MET B N 1
ATOM 2481 C CA . MET B 1 40 ? -7.387 -36.156 -19.016 1 94.81 40 MET B CA 1
ATOM 2482 C C . MET B 1 40 ? -6.188 -37.031 -19.312 1 94.81 40 MET B C 1
ATOM 2484 O O . MET B 1 40 ? -6.039 -38.094 -18.719 1 94.81 40 MET B O 1
ATOM 2488 N N . SER B 1 41 ? -5.359 -36.594 -20.188 1 96 41 SER B N 1
ATOM 2489 C CA . SER B 1 41 ? -4.25 -37.438 -20.641 1 96 41 SER B CA 1
ATOM 2490 C C . SER B 1 41 ? -3.08 -37.375 -19.672 1 96 41 SER B C 1
ATOM 2492 O O . SER B 1 41 ? -2.672 -36.281 -19.234 1 96 41 SER B O 1
ATOM 2494 N N . TYR B 1 42 ? -2.482 -38.469 -19.359 1 97.06 42 TYR B N 1
ATOM 2495 C CA . TYR B 1 42 ? -1.307 -38.562 -18.5 1 97.06 42 TYR B CA 1
ATOM 2496 C C . TYR B 1 42 ? -0.061 -38.062 -19.234 1 97.06 42 TYR B C 1
ATOM 2498 O O . TYR B 1 42 ? 0.997 -37.906 -18.625 1 97.06 42 TYR B O 1
ATOM 2506 N N . ASP B 1 43 ? -0.211 -37.844 -20.562 1 96.25 43 ASP B N 1
ATOM 2507 C CA . ASP B 1 43 ? 0.891 -37.281 -21.344 1 96.25 43 ASP B CA 1
ATOM 2508 C C . ASP B 1 43 ? 1.273 -35.906 -20.797 1 96.25 43 ASP B C 1
ATOM 2510 O O . ASP B 1 43 ? 2.389 -35.438 -21.031 1 96.25 43 ASP B O 1
ATOM 2514 N N . TYR B 1 44 ? 0.39 -35.344 -20.062 1 96.88 44 TYR B N 1
ATOM 2515 C CA . TYR B 1 44 ? 0.606 -34 -19.578 1 96.88 44 TYR B CA 1
ATOM 2516 C C . TYR B 1 44 ? 0.7 -33.938 -18.062 1 96.88 44 TYR B C 1
ATOM 2518 O O . TYR B 1 44 ? 0.413 -32.938 -17.438 1 96.88 44 TYR B O 1
ATOM 2526 N N . PHE B 1 45 ? 1.032 -35.125 -17.5 1 97.5 45 PHE B N 1
ATOM 2527 C CA . PHE B 1 45 ? 1.312 -35.188 -16.062 1 97.5 45 PHE B CA 1
ATOM 2528 C C . PHE B 1 45 ? 2.322 -34.125 -15.664 1 97.5 45 PHE B C 1
ATOM 2530 O O . PHE B 1 45 ? 3.389 -34 -16.281 1 97.5 45 PHE B O 1
ATOM 2537 N N . ASP B 1 46 ? 1.914 -33.312 -14.555 1 97.44 46 ASP B N 1
ATOM 2538 C CA . ASP B 1 46 ? 2.781 -32.25 -14.047 1 97.44 46 ASP B CA 1
ATOM 2539 C C . ASP B 1 46 ? 3.432 -31.469 -15.195 1 97.44 46 ASP B C 1
ATOM 2541 O O . ASP B 1 46 ? 4.656 -31.344 -15.25 1 97.44 46 ASP B O 1
ATOM 2545 N N . ALA B 1 47 ? 2.623 -30.875 -16.016 1 96.94 47 ALA B N 1
ATOM 2546 C CA . ALA B 1 47 ? 2.986 -30.297 -17.312 1 96.94 47 ALA B CA 1
ATOM 2547 C C . ALA B 1 47 ? 4.055 -29.219 -17.141 1 96.94 47 ALA B C 1
ATOM 2549 O O . ALA B 1 47 ? 4 -28.422 -16.219 1 96.94 47 ALA B O 1
ATOM 2550 N N . HIS B 1 48 ? 5.016 -29.234 -18.031 1 97.62 48 HIS B N 1
ATOM 2551 C CA . HIS B 1 48 ? 6.078 -28.234 -18.078 1 97.62 48 HIS B CA 1
ATOM 2552 C C . HIS B 1 48 ? 5.723 -27.109 -19.047 1 97.62 48 HIS B C 1
ATOM 2554 O O . HIS B 1 48 ? 4.734 -27.203 -19.781 1 97.62 48 HIS B O 1
ATOM 2560 N N . LEU B 1 49 ? 6.52 -26.062 -19.094 1 97.56 49 LEU B N 1
ATOM 2561 C CA . LEU B 1 49 ? 6.312 -24.922 -19.969 1 97.56 49 LEU B CA 1
ATOM 2562 C C . LEU B 1 49 ? 6.695 -25.266 -21.406 1 97.56 49 LEU B C 1
ATOM 2564 O O . LEU B 1 49 ? 7.598 -26.062 -21.641 1 97.56 49 LEU B O 1
ATOM 2568 N N . THR B 1 50 ? 6.012 -24.672 -22.359 1 96.88 50 THR B N 1
ATOM 2569 C CA . THR B 1 50 ? 6.422 -24.703 -23.766 1 96.88 50 THR B CA 1
ATOM 2570 C C . THR B 1 50 ? 7.547 -23.703 -24.031 1 96.88 50 THR B C 1
ATOM 2572 O O . THR B 1 50 ? 7.82 -22.844 -23.188 1 96.88 50 THR B O 1
ATOM 2575 N N . PRO B 1 51 ? 8.188 -23.844 -25.203 1 96.56 51 PRO B N 1
ATOM 2576 C CA . PRO B 1 51 ? 9.133 -22.797 -25.578 1 96.56 51 PRO B CA 1
ATOM 2577 C C . PRO B 1 51 ? 8.5 -21.406 -25.578 1 96.56 51 PRO B C 1
ATOM 2579 O O . PRO B 1 51 ? 9.117 -20.438 -25.125 1 96.56 51 PRO B O 1
ATOM 2582 N N . LEU B 1 52 ? 7.309 -21.312 -26.047 1 96.88 52 LEU B N 1
ATOM 2583 C CA . LEU B 1 52 ? 6.586 -20.047 -26 1 96.88 52 LEU B CA 1
ATOM 2584 C C . LEU B 1 52 ? 6.379 -19.594 -24.562 1 96.88 52 LEU B C 1
ATOM 2586 O O . LEU B 1 52 ? 6.488 -18.406 -24.266 1 96.88 52 LEU B O 1
ATOM 2590 N N . GLY B 1 53 ? 6.012 -20.5 -23.703 1 97.69 53 GLY B N 1
ATOM 2591 C CA . GLY B 1 53 ? 5.887 -20.203 -22.297 1 97.69 53 GLY B CA 1
ATOM 2592 C C . GLY B 1 53 ? 7.137 -19.578 -21.703 1 97.69 53 GLY B C 1
ATOM 2593 O O . GLY B 1 53 ? 7.059 -18.625 -20.922 1 97.69 53 GLY B O 1
ATOM 2594 N N . TRP B 1 54 ? 8.258 -20.109 -22.078 1 97.62 54 TRP B N 1
ATOM 2595 C CA . TRP B 1 54 ? 9.516 -19.562 -21.578 1 97.62 54 TRP B CA 1
ATOM 2596 C C . TRP B 1 54 ? 9.766 -18.172 -22.141 1 97.62 54 TRP B C 1
ATOM 2598 O O . TRP B 1 54 ? 10.344 -17.312 -21.453 1 97.62 54 TRP B O 1
ATOM 2608 N N . ASN B 1 55 ? 9.328 -17.953 -23.359 1 97.81 55 ASN B N 1
ATOM 2609 C CA . ASN B 1 55 ? 9.398 -16.609 -23.891 1 97.81 55 ASN B CA 1
ATOM 2610 C C . ASN B 1 55 ? 8.523 -15.641 -23.094 1 97.81 55 ASN B C 1
ATOM 2612 O O . ASN B 1 55 ? 8.922 -14.5 -22.844 1 97.81 55 ASN B O 1
ATOM 2616 N N . GLN B 1 56 ? 7.375 -16.062 -22.719 1 98.19 56 GLN B N 1
ATOM 2617 C CA . GLN B 1 56 ? 6.488 -15.258 -21.891 1 98.19 56 GLN B CA 1
ATOM 2618 C C . GLN B 1 56 ? 7.141 -14.945 -20.547 1 98.19 56 GLN B C 1
ATOM 2620 O O . GLN B 1 56 ? 7.062 -13.812 -20.062 1 98.19 56 GLN B O 1
ATOM 2625 N N . VAL B 1 57 ? 7.812 -15.914 -19.953 1 98.25 57 VAL B N 1
ATOM 2626 C CA . VAL B 1 57 ? 8.523 -15.766 -18.703 1 98.25 57 VAL B CA 1
ATOM 2627 C C . VAL B 1 57 ? 9.609 -14.695 -18.844 1 98.25 57 VAL B C 1
ATOM 2629 O O . VAL B 1 57 ? 9.734 -13.812 -17.984 1 98.25 57 VAL B O 1
ATOM 2632 N N . ASP B 1 58 ? 10.328 -14.789 -19.906 1 97.56 58 ASP B N 1
ATOM 2633 C CA . ASP B 1 58 ? 11.398 -13.82 -20.156 1 97.56 58 ASP B CA 1
ATOM 2634 C C . ASP B 1 58 ? 10.852 -12.398 -20.234 1 97.56 58 ASP B C 1
ATOM 2636 O O . ASP B 1 58 ? 11.445 -11.469 -19.688 1 97.56 58 ASP B O 1
ATOM 2640 N N . ASN B 1 59 ? 9.773 -12.258 -20.875 1 98.56 59 ASN B N 1
ATOM 2641 C CA . ASN B 1 59 ? 9.172 -10.93 -21 1 98.56 59 ASN B CA 1
ATOM 2642 C C . ASN B 1 59 ? 8.641 -10.422 -19.672 1 98.56 59 ASN B C 1
ATOM 2644 O O . ASN B 1 59 ? 8.781 -9.234 -19.359 1 98.56 59 ASN B O 1
ATOM 2648 N N . LEU B 1 60 ? 8.023 -11.266 -18.906 1 98.69 60 LEU B N 1
ATOM 2649 C CA . LEU B 1 60 ? 7.574 -10.844 -17.578 1 98.69 60 LEU B CA 1
ATOM 2650 C C . LEU B 1 60 ? 8.766 -10.508 -16.688 1 98.69 60 LEU B C 1
ATOM 2652 O O . LEU B 1 60 ? 8.703 -9.555 -15.898 1 98.69 60 LEU B O 1
ATOM 2656 N N . ARG B 1 61 ? 9.82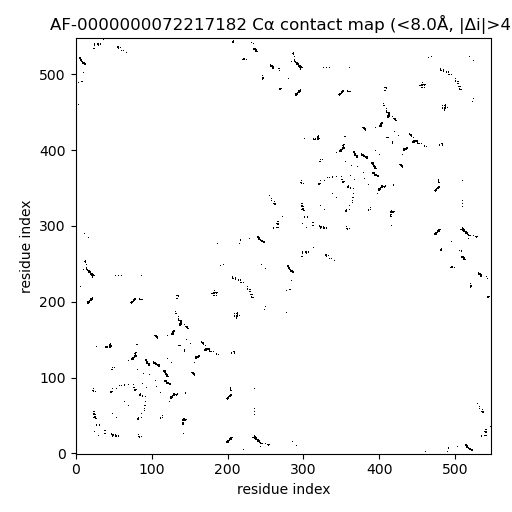8 -11.258 -16.781 1 98.19 61 ARG B N 1
ATOM 2657 C CA . ARG B 1 61 ? 11.047 -10.961 -16.031 1 98.19 61 ARG B CA 1
ATOM 2658 C C . ARG B 1 61 ? 11.547 -9.555 -16.328 1 98.19 61 ARG B C 1
ATOM 2660 O O . ARG B 1 61 ? 11.898 -8.805 -15.422 1 98.19 61 ARG B O 1
ATOM 2667 N N . LYS B 1 62 ? 11.586 -9.258 -17.594 1 98.06 62 LYS B N 1
ATOM 2668 C CA . LYS B 1 62 ? 12 -7.914 -18 1 98.06 62 LYS B CA 1
ATOM 2669 C C . LYS B 1 62 ? 11.109 -6.852 -17.359 1 98.06 62 LYS B C 1
ATOM 2671 O O . LYS B 1 62 ? 11.602 -5.836 -16.859 1 98.06 62 LYS B O 1
ATOM 2676 N N . HIS B 1 63 ? 9.852 -7.098 -17.344 1 98.44 63 HIS B N 1
ATOM 2677 C CA . HIS B 1 63 ? 8.898 -6.168 -16.75 1 98.44 63 HIS B CA 1
ATOM 2678 C C . HIS B 1 63 ? 9.125 -6.02 -15.258 1 98.44 63 HIS B C 1
ATOM 2680 O O . HIS B 1 63 ? 9.141 -4.902 -14.734 1 98.44 63 HIS B O 1
ATOM 2686 N N . VAL B 1 64 ? 9.297 -7.109 -14.594 1 98.19 64 VAL B N 1
ATOM 26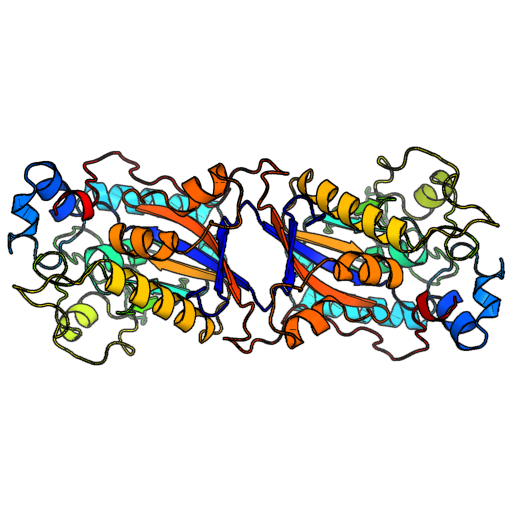87 C CA . VAL B 1 64 ? 9.508 -7.141 -13.148 1 98.19 64 VAL B CA 1
ATOM 2688 C C . VAL B 1 64 ? 10.766 -6.359 -12.797 1 98.19 64 VAL B C 1
ATOM 2690 O O . VAL B 1 64 ? 10.797 -5.625 -11.805 1 98.19 64 VAL B O 1
ATOM 2693 N N . LYS B 1 65 ? 11.773 -6.473 -13.586 1 97 65 LYS B N 1
ATOM 2694 C CA . LYS B 1 65 ? 13 -5.715 -13.375 1 97 65 LYS B CA 1
ATOM 2695 C C . LYS B 1 65 ? 12.789 -4.23 -13.656 1 97 65 LYS B C 1
ATOM 2697 O O . LYS B 1 65 ? 13.172 -3.381 -12.852 1 97 65 LYS B O 1
ATOM 2702 N N . ALA B 1 66 ? 12.117 -3.936 -14.75 1 97.5 66 ALA B N 1
ATOM 2703 C CA . ALA B 1 66 ? 11.93 -2.555 -15.18 1 97.5 66 ALA B CA 1
ATOM 2704 C C . ALA B 1 66 ? 11.078 -1.779 -14.18 1 97.5 66 ALA B C 1
ATOM 2706 O O . ALA B 1 66 ? 11.289 -0.584 -13.969 1 97.5 66 ALA B O 1
ATOM 2707 N N . THR B 1 67 ? 10.156 -2.461 -13.539 1 96.75 67 THR B N 1
ATOM 2708 C CA . THR B 1 67 ? 9.234 -1.791 -12.633 1 96.75 67 THR B CA 1
ATOM 2709 C C . THR B 1 67 ? 9.805 -1.75 -11.219 1 96.75 67 THR B C 1
ATOM 2711 O O . THR B 1 67 ? 9.242 -1.107 -10.328 1 96.75 67 THR B O 1
ATOM 2714 N N . GLY B 1 68 ? 10.875 -2.504 -10.977 1 95.38 68 GLY B N 1
ATOM 2715 C CA . GLY B 1 68 ? 11.516 -2.514 -9.672 1 95.38 68 GLY B CA 1
ATOM 2716 C C . GLY B 1 68 ? 10.953 -3.562 -8.734 1 95.38 68 GLY B C 1
ATOM 2717 O O . GLY B 1 68 ? 11.398 -3.688 -7.594 1 95.38 68 GLY B O 1
ATOM 2718 N N . LEU B 1 69 ? 10.008 -4.348 -9.195 1 96.81 69 LEU B N 1
ATOM 2719 C CA . LEU B 1 69 ? 9.414 -5.391 -8.359 1 96.81 69 LEU B CA 1
ATOM 2720 C C . LEU B 1 69 ? 10.477 -6.379 -7.891 1 96.81 69 LEU B C 1
ATOM 2722 O O . LEU B 1 69 ? 10.383 -6.906 -6.777 1 96.81 69 LEU B O 1
ATOM 2726 N N . SER B 1 70 ? 11.484 -6.574 -8.734 1 95 70 SER B N 1
ATOM 2727 C CA . SER B 1 70 ? 12.547 -7.516 -8.398 1 95 70 SER B CA 1
ATOM 2728 C C . SER B 1 70 ? 13.289 -7.078 -7.141 1 95 70 SER B C 1
ATOM 2730 O O . SER B 1 70 ? 13.914 -7.898 -6.465 1 95 70 SER B O 1
ATOM 2732 N N . LYS B 1 71 ? 13.211 -5.832 -6.785 1 94.38 71 LYS B N 1
ATOM 2733 C CA . LYS B 1 71 ? 13.938 -5.293 -5.645 1 94.38 71 LYS B CA 1
ATOM 2734 C C . LYS B 1 71 ? 13.047 -5.203 -4.41 1 94.38 71 LYS B C 1
ATOM 2736 O O . LYS B 1 71 ? 13.539 -5.102 -3.285 1 94.38 71 LYS B O 1
ATOM 2741 N N . THR B 1 72 ? 11.766 -5.25 -4.629 1 95.81 72 THR B N 1
ATOM 2742 C CA . THR B 1 72 ? 10.875 -4.953 -3.512 1 95.81 72 THR B CA 1
ATOM 2743 C C . THR B 1 72 ? 10.188 -6.223 -3.02 1 95.81 72 THR B C 1
ATOM 2745 O O . THR B 1 72 ? 9.812 -6.316 -1.848 1 95.81 72 THR B O 1
ATOM 2748 N N . VAL B 1 73 ? 10.031 -7.227 -3.883 1 98.38 73 VAL B N 1
ATOM 2749 C CA . VAL B 1 73 ? 9.422 -8.484 -3.477 1 98.38 73 VAL B CA 1
ATOM 2750 C C . VAL B 1 73 ? 10.281 -9.164 -2.414 1 98.38 73 VAL B C 1
ATOM 2752 O O . VAL B 1 73 ? 11.492 -9.32 -2.596 1 98.38 73 VAL B O 1
ATOM 2755 N N . GLU B 1 74 ? 9.625 -9.578 -1.365 1 98.19 74 GLU B N 1
ATOM 2756 C CA . GLU B 1 74 ? 10.352 -10.117 -0.22 1 98.19 74 GLU B CA 1
ATOM 2757 C C . GLU B 1 74 ? 10.25 -11.641 -0.175 1 98.19 74 GLU B C 1
ATOM 2759 O O . GLU B 1 74 ? 11.047 -12.305 0.495 1 98.19 74 GLU B O 1
ATOM 2764 N N . LEU B 1 75 ? 9.312 -12.172 -0.801 1 98.75 75 LEU B N 1
ATOM 2765 C CA . LEU B 1 75 ? 9.008 -13.594 -0.784 1 98.75 75 LEU B CA 1
ATOM 2766 C C . LEU B 1 75 ? 8.25 -14.008 -2.043 1 98.75 75 LEU B C 1
ATOM 2768 O O . LEU B 1 75 ? 7.363 -13.289 -2.502 1 98.75 75 LEU B O 1
ATOM 2772 N N . VAL B 1 76 ? 8.672 -15.094 -2.604 1 98.88 76 VAL B N 1
ATOM 2773 C CA . VAL B 1 76 ? 7.918 -15.695 -3.695 1 98.88 76 VAL B CA 1
ATOM 2774 C C . VAL B 1 76 ? 7.223 -16.969 -3.205 1 98.88 76 VAL B C 1
ATOM 2776 O O . VAL B 1 76 ? 7.883 -17.922 -2.777 1 98.88 76 VAL B O 1
ATOM 2779 N N . VAL B 1 77 ? 5.926 -16.953 -3.227 1 98.94 77 VAL B N 1
ATOM 2780 C CA . VAL B 1 77 ? 5.113 -18.125 -2.922 1 98.94 77 VAL B CA 1
ATOM 2781 C C . VAL B 1 77 ? 4.688 -18.812 -4.219 1 98.94 77 VAL B C 1
ATOM 2783 O O . VAL B 1 77 ? 4.191 -18.156 -5.141 1 98.94 77 VAL B O 1
ATOM 2786 N N . VAL B 1 78 ? 4.887 -20.109 -4.27 1 98.88 78 VAL B N 1
ATOM 2787 C CA . VAL B 1 78 ? 4.68 -20.781 -5.547 1 98.88 78 VAL B CA 1
ATOM 2788 C C . VAL B 1 78 ? 3.84 -22.047 -5.34 1 98.88 78 VAL B C 1
ATOM 2790 O O . VAL B 1 78 ? 4.02 -22.766 -4.355 1 98.88 78 VAL B O 1
ATOM 2793 N N . SER B 1 79 ? 2.836 -22.25 -6.234 1 98.81 79 SER B N 1
ATOM 2794 C CA . SER B 1 79 ? 2.135 -23.516 -6.297 1 98.81 79 SER B CA 1
ATOM 2795 C C . SER B 1 79 ? 3.092 -24.656 -6.637 1 98.81 79 SER B C 1
ATOM 2797 O O . SER B 1 79 ? 3.945 -24.516 -7.512 1 98.81 79 SER B O 1
ATOM 2799 N N . PRO B 1 80 ? 2.971 -25.781 -5.938 1 98.56 80 PRO B N 1
ATOM 2800 C CA . PRO B 1 80 ? 3.881 -26.891 -6.223 1 98.56 80 PRO B CA 1
ATOM 2801 C C . PRO B 1 80 ? 3.469 -27.688 -7.453 1 98.56 80 PRO B C 1
ATOM 2803 O O . PRO B 1 80 ? 3.07 -28.859 -7.332 1 98.56 80 PRO B O 1
ATOM 2806 N N . LEU B 1 81 ? 3.568 -27.172 -8.578 1 98.62 81 LEU B N 1
ATOM 2807 C CA . LEU B 1 81 ? 3.488 -27.797 -9.898 1 98.62 81 LEU B CA 1
ATOM 2808 C C . LEU B 1 81 ? 4.613 -27.297 -10.797 1 98.62 81 LEU B C 1
ATOM 2810 O O . LEU B 1 81 ? 5.059 -26.156 -10.672 1 98.62 81 LEU B O 1
ATOM 2814 N N . LEU B 1 82 ? 5.09 -28.109 -11.641 1 98.56 82 LEU B N 1
ATOM 2815 C CA . LEU B 1 82 ? 6.281 -27.844 -12.438 1 98.56 82 LEU B CA 1
ATOM 2816 C C . LEU B 1 82 ? 6.152 -26.531 -13.195 1 98.56 82 LEU B C 1
ATOM 2818 O O . LEU B 1 82 ? 7.055 -25.688 -13.164 1 98.56 82 LEU B O 1
ATOM 2822 N N . ARG B 1 83 ? 5.047 -26.281 -13.875 1 98.44 83 ARG B N 1
ATOM 2823 C CA . ARG B 1 83 ? 4.855 -25.094 -14.711 1 98.44 83 ARG B CA 1
ATOM 2824 C C . ARG B 1 83 ? 4.887 -23.828 -13.867 1 98.44 83 ARG B C 1
ATOM 2826 O O . ARG B 1 83 ? 5.375 -22.781 -14.32 1 98.44 83 ARG B O 1
ATOM 2833 N N . THR B 1 84 ? 4.34 -23.828 -12.617 1 98.81 84 THR B N 1
ATOM 2834 C CA . THR B 1 84 ? 4.355 -22.656 -11.742 1 98.81 84 THR B CA 1
ATOM 2835 C C . THR B 1 84 ? 5.758 -22.406 -11.195 1 98.81 84 THR B C 1
ATOM 2837 O O . THR B 1 84 ? 6.215 -21.266 -11.133 1 98.81 84 THR B O 1
ATOM 2840 N N . MET B 1 85 ? 6.445 -23.484 -10.82 1 98.81 85 MET B N 1
ATOM 2841 C CA . MET B 1 85 ? 7.797 -23.344 -10.289 1 98.81 85 MET B CA 1
ATOM 2842 C C . MET B 1 85 ? 8.758 -22.859 -11.375 1 98.81 85 MET B C 1
ATOM 2844 O O . MET B 1 85 ? 9.586 -21.984 -11.125 1 98.81 85 MET B O 1
ATOM 2848 N N . GLN B 1 86 ? 8.609 -23.391 -12.594 1 98.62 86 GLN B N 1
ATOM 2849 C CA . GLN B 1 86 ? 9.406 -22.891 -13.719 1 98.62 86 GLN B CA 1
ATOM 2850 C C . GLN B 1 86 ? 9.148 -21.406 -13.961 1 98.62 86 GLN B C 1
ATOM 2852 O O . GLN B 1 86 ? 10.086 -20.625 -14.125 1 98.62 86 GLN B O 1
ATOM 2857 N N . THR B 1 87 ? 7.879 -21.016 -13.938 1 98.81 87 THR B N 1
ATOM 2858 C CA . THR B 1 87 ? 7.516 -19.625 -14.141 1 98.81 87 THR B CA 1
ATOM 2859 C C . THR B 1 87 ? 8.109 -18.734 -13.039 1 98.81 87 THR B C 1
ATOM 2861 O O . THR B 1 87 ? 8.711 -17.703 -13.32 1 98.81 87 THR B O 1
ATOM 2864 N N . ALA B 1 88 ? 7.949 -19.172 -11.82 1 98.88 88 ALA B N 1
ATOM 2865 C CA . ALA B 1 88 ? 8.391 -18.391 -10.664 1 98.88 88 ALA B CA 1
ATOM 2866 C C . ALA B 1 88 ? 9.898 -18.156 -10.703 1 98.88 88 ALA B C 1
ATOM 2868 O O . ALA B 1 88 ? 10.375 -17.031 -10.555 1 98.88 88 ALA B O 1
ATOM 2869 N N . VAL B 1 89 ? 10.68 -19.234 -10.922 1 98.12 89 VAL B N 1
ATOM 2870 C CA . VAL B 1 89 ? 12.133 -19.141 -10.883 1 98.12 89 VAL B CA 1
ATOM 2871 C C . VAL B 1 89 ? 12.633 -18.328 -12.078 1 98.12 89 VAL B C 1
ATOM 2873 O O . VAL B 1 89 ? 13.602 -17.578 -11.969 1 98.12 89 VAL B O 1
ATOM 2876 N N . GLY B 1 90 ? 11.961 -18.484 -13.219 1 97.75 90 GLY B N 1
ATOM 2877 C CA . GLY B 1 90 ? 12.344 -17.719 -14.391 1 97.75 90 GLY B CA 1
ATOM 2878 C C . GLY B 1 90 ? 12.109 -16.219 -14.242 1 97.75 90 GLY B C 1
ATOM 2879 O O . GLY B 1 90 ? 12.898 -15.406 -14.727 1 97.75 90 GLY B O 1
ATOM 2880 N N . VAL B 1 91 ? 11.023 -15.859 -13.555 1 98.5 91 VAL B N 1
ATOM 2881 C CA . VAL B 1 91 ? 10.617 -14.469 -13.461 1 98.5 91 VAL B CA 1
ATOM 2882 C C . VAL B 1 91 ? 11.344 -13.789 -12.305 1 98.5 91 VAL B C 1
ATOM 2884 O O . VAL B 1 91 ? 11.836 -12.664 -12.438 1 98.5 91 VAL B O 1
ATOM 2887 N N . PHE B 1 92 ? 11.492 -14.484 -11.148 1 98.44 92 PHE B N 1
ATOM 2888 C CA . PHE B 1 92 ? 11.922 -13.82 -9.922 1 98.44 92 PHE B CA 1
ATOM 2889 C C . PHE B 1 92 ? 13.281 -14.352 -9.469 1 98.44 92 PHE B C 1
ATOM 2891 O O . PHE B 1 92 ? 13.82 -13.891 -8.461 1 98.44 92 PHE B O 1
ATOM 2898 N N . GLY B 1 93 ? 13.805 -15.344 -10.18 1 97.19 93 GLY B N 1
ATOM 2899 C CA . GLY B 1 93 ? 15.062 -15.953 -9.789 1 97.19 93 GLY B CA 1
ATOM 2900 C C . GLY B 1 93 ? 16.266 -15.094 -10.125 1 97.19 93 GLY B C 1
ATOM 2901 O O . GLY B 1 93 ? 16.125 -13.992 -10.656 1 97.19 93 GLY B O 1
ATOM 2902 N N . GLY B 1 94 ? 17.422 -15.562 -9.664 1 93.5 94 GLY B N 1
ATOM 2903 C CA . GLY B 1 94 ? 18.672 -14.867 -9.906 1 93.5 94 GLY B CA 1
ATOM 2904 C C . GLY B 1 94 ? 19.203 -15.07 -11.312 1 93.5 94 GLY B C 1
ATOM 2905 O O . GLY B 1 94 ? 18.5 -15.594 -12.18 1 93.5 94 GLY B O 1
ATOM 2906 N N . GLU B 1 95 ? 20.344 -14.469 -11.492 1 83.5 95 GLU B N 1
ATOM 2907 C CA . GLU B 1 95 ? 20.984 -14.578 -12.805 1 83.5 95 GLU B CA 1
ATOM 2908 C C . GLU B 1 95 ? 21.531 -15.984 -13.031 1 83.5 95 GLU B C 1
ATOM 2910 O O . GLU B 1 95 ? 21.453 -16.844 -12.148 1 83.5 95 GLU B O 1
ATOM 2915 N N . VAL B 1 96 ? 22 -16.141 -14.18 1 70.44 96 VAL B N 1
ATOM 2916 C CA . VAL B 1 96 ? 22.5 -17.453 -14.578 1 70.44 96 VAL B CA 1
ATOM 2917 C C . VAL B 1 96 ? 23.609 -17.891 -13.625 1 70.44 96 VAL B C 1
ATOM 2919 O O . VAL B 1 96 ? 24.484 -17.094 -13.273 1 70.44 96 VAL B O 1
ATOM 2922 N N . TYR B 1 97 ? 23.312 -19.031 -13.117 1 68.69 97 TYR B N 1
ATOM 2923 C CA . TYR B 1 97 ? 24.25 -19.672 -12.203 1 68.69 97 TYR B CA 1
ATOM 2924 C C . TYR B 1 97 ? 25.578 -19.969 -12.898 1 68.69 97 TYR B C 1
ATOM 2926 O O . TYR B 1 97 ? 25.594 -20.547 -13.984 1 68.69 97 TYR B O 1
ATOM 2934 N N . THR B 1 98 ? 26.594 -19.219 -12.57 1 61.66 98 THR B N 1
ATOM 2935 C CA . THR B 1 98 ? 27.922 -19.578 -13.07 1 61.66 98 THR B CA 1
ATOM 2936 C C . THR B 1 98 ? 28.625 -20.516 -12.109 1 61.66 98 THR B C 1
ATOM 2938 O O . THR B 1 98 ? 28.422 -20.453 -10.898 1 61.66 98 THR B O 1
ATOM 2941 N N . ASP B 1 99 ? 29.328 -21.531 -12.602 1 59.94 99 ASP B N 1
ATOM 2942 C CA . ASP B 1 99 ? 30.141 -22.516 -11.891 1 59.94 99 ASP B CA 1
ATOM 2943 C C . ASP B 1 99 ? 31 -21.844 -10.828 1 59.94 99 ASP B C 1
ATOM 2945 O O . ASP B 1 99 ? 31.594 -20.797 -11.078 1 59.94 99 ASP B O 1
ATOM 2949 N N . GLY B 1 100 ? 30.922 -22.375 -9.609 1 60.81 100 GLY B N 1
ATOM 2950 C CA . GLY B 1 100 ? 31.766 -21.953 -8.508 1 60.81 100 GLY B CA 1
ATOM 2951 C C . GLY B 1 100 ? 31 -21.328 -7.363 1 60.81 100 GLY B C 1
ATOM 2952 O O . GLY B 1 100 ? 31.578 -21 -6.324 1 60.81 100 GLY B O 1
ATOM 2953 N N . ILE B 1 101 ? 29.766 -21.047 -7.691 1 63.59 101 ILE B N 1
ATOM 2954 C CA . ILE B 1 101 ? 29.047 -20.406 -6.598 1 63.59 101 ILE B CA 1
ATOM 2955 C C . ILE B 1 101 ? 28.469 -21.469 -5.672 1 63.59 101 ILE B C 1
ATOM 2957 O O . ILE B 1 101 ? 27.906 -22.469 -6.133 1 63.59 101 ILE B O 1
ATOM 2961 N N . SER B 1 102 ? 28.766 -21.453 -4.371 1 69.56 102 SER B N 1
ATOM 2962 C CA . SER B 1 102 ? 28.5 -22.391 -3.293 1 69.56 102 SER B CA 1
ATOM 2963 C C . SER B 1 102 ? 27 -22.469 -2.998 1 69.56 102 SER B C 1
ATOM 2965 O O . SER B 1 102 ? 26.531 -23.438 -2.375 1 69.56 102 SER B O 1
ATOM 2967 N N . GLU B 1 103 ? 26.125 -21.625 -3.682 1 84.38 103 GLU B N 1
ATOM 2968 C CA . GLU B 1 103 ? 24.719 -21.672 -3.293 1 84.38 103 GLU B CA 1
ATOM 2969 C C . GLU B 1 103 ? 23.938 -22.625 -4.191 1 84.38 103 GLU B C 1
ATOM 2971 O O . GLU B 1 103 ? 24.25 -22.781 -5.371 1 84.38 103 GLU B O 1
ATOM 2976 N N . GLN B 1 104 ? 23.016 -23.375 -3.555 1 91.56 104 GLN B N 1
ATOM 2977 C CA . GLN B 1 104 ? 22.141 -24.25 -4.32 1 91.56 104 GLN B CA 1
ATOM 2978 C C . GLN B 1 104 ? 21.328 -23.469 -5.344 1 91.56 104 GLN B C 1
ATOM 2980 O O . GLN B 1 104 ? 20.812 -22.391 -5.043 1 91.56 104 GLN B O 1
ATOM 2985 N N . PRO B 1 105 ? 21.234 -24 -6.582 1 95.19 105 PRO B N 1
ATOM 2986 C CA . PRO B 1 105 ? 20.438 -23.297 -7.594 1 95.19 105 PRO B CA 1
ATOM 2987 C C . PRO B 1 105 ? 18.938 -23.344 -7.312 1 95.19 105 PRO B C 1
ATOM 2989 O O . PRO B 1 105 ? 18.469 -24.297 -6.68 1 95.19 105 PRO B O 1
ATOM 2992 N N . LEU B 1 106 ? 18.25 -22.406 -7.734 1 96.69 106 LEU B N 1
ATOM 2993 C CA . LEU B 1 106 ? 16.797 -22.375 -7.656 1 96.69 106 LEU B CA 1
ATOM 2994 C C . LEU B 1 106 ? 16.188 -23.406 -8.594 1 96.69 106 LEU B C 1
ATOM 2996 O O . LEU B 1 106 ? 15.117 -23.953 -8.305 1 96.69 106 LEU B O 1
ATOM 3000 N N . MET B 1 107 ? 16.828 -23.609 -9.734 1 97.31 107 MET B N 1
ATOM 3001 C CA . MET B 1 107 ? 16.422 -24.625 -10.703 1 97.31 107 MET B CA 1
ATOM 3002 C C . MET B 1 107 ? 17.641 -25.25 -11.383 1 97.31 107 MET B C 1
ATOM 3004 O O . MET B 1 107 ? 18.562 -24.531 -11.797 1 97.31 107 MET B O 1
ATOM 3008 N N . MET B 1 108 ? 17.641 -26.547 -11.523 1 96.19 108 MET B N 1
ATOM 3009 C CA . MET B 1 108 ? 18.688 -27.266 -12.25 1 96.19 108 MET B CA 1
ATOM 3010 C C . MET B 1 108 ? 18.531 -27.047 -13.758 1 96.19 108 MET B C 1
ATOM 3012 O O . MET B 1 108 ? 17.484 -26.625 -14.227 1 96.19 108 MET B O 1
ATOM 3016 N N . GLU B 1 109 ? 19.625 -27.266 -14.43 1 94.56 109 GLU B N 1
ATOM 3017 C CA . GLU B 1 109 ? 19.562 -27.156 -15.883 1 94.56 109 GLU B CA 1
ATOM 3018 C C . GLU B 1 109 ? 18.641 -28.203 -16.484 1 94.56 109 GLU B C 1
ATOM 3020 O O . GLU B 1 109 ? 18.531 -29.312 -15.953 1 94.56 109 GLU B O 1
ATOM 3025 N N . ASN B 1 110 ? 17.891 -27.828 -17.516 1 94.81 110 ASN B N 1
ATOM 3026 C CA . ASN B 1 110 ? 17.109 -28.703 -18.375 1 94.81 110 ASN B CA 1
ATOM 3027 C C . ASN B 1 110 ? 15.914 -29.297 -17.641 1 94.81 110 ASN B C 1
ATOM 3029 O O . ASN B 1 110 ? 15.414 -30.359 -18 1 94.81 110 ASN B O 1
ATOM 3033 N N . VAL B 1 111 ? 15.516 -28.656 -16.594 1 95.69 111 VAL B N 1
ATOM 3034 C CA . VAL B 1 111 ? 14.336 -29.109 -15.859 1 95.69 111 VAL B CA 1
ATOM 3035 C C . VAL B 1 111 ? 13.102 -29.016 -16.766 1 95.69 111 VAL B C 1
ATOM 3037 O O . VAL B 1 111 ? 12.883 -28 -17.422 1 95.69 111 VAL B O 1
ATOM 3040 N N . GLY B 1 112 ? 12.203 -30.109 -16.781 1 92.12 112 GLY B N 1
ATOM 3041 C CA . GLY B 1 112 ? 10.945 -30.109 -17.516 1 92.12 112 GLY B CA 1
ATOM 3042 C C . GLY B 1 112 ? 11.133 -30.125 -19.016 1 92.12 112 GLY B C 1
ATOM 3043 O O . GLY B 1 112 ? 10.383 -29.453 -19.734 1 92.12 112 GLY B O 1
ATOM 3044 N N . HIS B 1 113 ? 12.164 -30.766 -19.453 1 87.19 113 HIS B N 1
ATOM 3045 C CA . HIS B 1 113 ? 12.438 -30.891 -20.875 1 87.19 113 HIS B CA 1
ATOM 3046 C C . HIS B 1 113 ? 12.688 -29.531 -21.516 1 87.19 113 HIS B C 1
ATOM 3048 O O . HIS B 1 113 ? 12.211 -29.25 -22.609 1 87.19 113 HIS B O 1
ATOM 3054 N N . SER B 1 114 ? 13.242 -28.75 -20.703 1 86.56 114 SER B N 1
ATOM 3055 C CA . SER B 1 114 ? 13.602 -27.438 -21.234 1 86.56 114 SER B CA 1
ATOM 3056 C C . SER B 1 114 ? 15.094 -27.344 -21.531 1 86.56 114 SER B C 1
ATOM 3058 O O . SER B 1 114 ? 15.875 -28.172 -21.078 1 86.56 114 SER B O 1
ATOM 3060 N N . ASP B 1 115 ? 15.508 -26.516 -22.453 1 88.31 115 ASP B N 1
ATOM 3061 C CA . ASP B 1 115 ? 16.922 -26.234 -22.688 1 88.31 115 ASP B CA 1
ATOM 3062 C C . ASP B 1 115 ? 17.391 -25.047 -21.859 1 88.31 115 ASP B C 1
ATOM 3064 O O . ASP B 1 115 ? 18.375 -24.375 -22.234 1 88.31 115 ASP B O 1
ATOM 3068 N N . HIS B 1 116 ? 16.719 -24.953 -20.797 1 90.81 116 HIS B N 1
ATOM 3069 C CA . HIS B 1 116 ? 17.047 -23.797 -19.984 1 90.81 116 HIS B CA 1
ATOM 3070 C C . HIS B 1 116 ? 18.219 -24.062 -19.062 1 90.81 116 HIS B C 1
ATOM 3072 O O . HIS B 1 116 ? 18.328 -25.156 -18.484 1 90.81 116 HIS B O 1
ATOM 3078 N N . LEU B 1 117 ? 19.078 -23.109 -18.859 1 91.56 117 LEU B N 1
ATOM 3079 C CA . LEU B 1 117 ? 20.203 -23.203 -17.938 1 91.56 117 LEU B CA 1
ATOM 3080 C C . LEU B 1 117 ? 19.734 -23.172 -16.5 1 91.56 117 LEU B C 1
ATOM 3082 O O . LEU B 1 117 ? 18.578 -22.828 -16.234 1 91.56 117 LEU B O 1
ATOM 3086 N N . ALA B 1 118 ? 20.625 -23.562 -15.633 1 94.44 118 ALA B N 1
ATOM 3087 C CA . ALA B 1 118 ? 20.312 -23.484 -14.211 1 94.44 118 ALA B CA 1
ATOM 3088 C C . ALA B 1 118 ? 20.047 -22.031 -13.789 1 94.44 118 ALA B C 1
ATOM 3090 O O . ALA B 1 118 ? 20.625 -21.109 -14.352 1 94.44 118 ALA B O 1
ATOM 3091 N N . VAL B 1 119 ? 19.172 -21.844 -12.836 1 95.38 119 VAL B N 1
ATOM 3092 C CA . VAL B 1 119 ? 18.844 -20.531 -12.32 1 95.38 119 VAL B CA 1
ATOM 3093 C C . VAL B 1 119 ? 19.438 -20.359 -10.922 1 95.38 119 VAL B C 1
ATOM 3095 O O . VAL B 1 119 ? 19.234 -21.203 -10.047 1 95.38 119 VAL B O 1
ATOM 3098 N N . SER B 1 120 ? 20.125 -19.281 -10.695 1 94.19 120 SER B N 1
ATOM 3099 C CA . SER B 1 120 ? 20.797 -19.016 -9.422 1 94.19 120 SER B CA 1
ATOM 3100 C C . SER B 1 120 ? 19.812 -18.547 -8.359 1 94.19 120 SER B C 1
ATOM 3102 O O . SER B 1 120 ? 18.797 -17.938 -8.68 1 94.19 120 SER B O 1
ATOM 3104 N N . SER B 1 121 ? 20.141 -18.875 -7.117 1 94.81 121 SER B N 1
ATOM 3105 C CA . SER B 1 121 ? 19.344 -18.375 -5.992 1 94.81 121 SER B CA 1
ATOM 3106 C C . SER B 1 121 ? 19.969 -17.125 -5.387 1 94.81 121 SER B C 1
ATOM 3108 O O . SER B 1 121 ? 19.516 -16.641 -4.348 1 94.81 121 SER B O 1
ATOM 3110 N N . LEU B 1 122 ? 20.953 -16.625 -6.055 1 92.19 122 LEU B N 1
ATOM 3111 C CA . LEU B 1 122 ? 21.625 -15.438 -5.547 1 92.19 122 LEU B CA 1
ATOM 3112 C C . LEU B 1 122 ? 20.859 -14.172 -5.934 1 92.19 122 LEU B C 1
ATOM 3114 O O . LEU B 1 122 ? 20.344 -14.07 -7.047 1 92.19 122 LEU B O 1
ATOM 3118 N N . ASN B 1 123 ? 20.844 -13.266 -5.027 1 91.94 123 ASN B N 1
ATOM 3119 C CA . ASN B 1 123 ? 20.281 -11.93 -5.246 1 91.94 123 ASN B CA 1
ATOM 3120 C C . ASN B 1 123 ? 18.828 -12 -5.699 1 91.94 123 ASN B C 1
ATOM 3122 O O . ASN B 1 123 ? 18.438 -11.32 -6.645 1 91.94 123 ASN B O 1
ATOM 3126 N N . CYS B 1 124 ? 18.094 -12.93 -5.211 1 95.19 124 CYS B N 1
ATOM 3127 C CA . CYS B 1 124 ? 16.656 -13.031 -5.414 1 95.19 124 CYS B CA 1
ATOM 3128 C C . CYS B 1 124 ? 15.938 -13.32 -4.102 1 95.19 124 CYS B C 1
ATOM 3130 O O . CYS B 1 124 ? 16.578 -13.656 -3.104 1 95.19 124 CYS B O 1
ATOM 3132 N N . PRO B 1 125 ? 14.664 -13.07 -4.035 1 97.38 125 PRO B N 1
ATOM 3133 C CA . PRO B 1 125 ? 13.93 -13.375 -2.805 1 97.38 125 PRO B CA 1
ATOM 3134 C C . PRO B 1 125 ? 13.828 -14.875 -2.533 1 97.38 125 PRO B C 1
ATOM 3136 O O . PRO B 1 125 ? 14.055 -15.688 -3.436 1 97.38 125 PRO B O 1
ATOM 3139 N N . PRO B 1 126 ? 13.594 -15.227 -1.29 1 98.31 126 PRO B N 1
ATOM 3140 C CA . PRO B 1 126 ? 13.352 -16.641 -0.998 1 98.31 126 PRO B CA 1
ATOM 3141 C C . PRO B 1 126 ? 12.062 -17.172 -1.638 1 98.31 126 PRO B C 1
ATOM 3143 O O . PRO B 1 126 ? 11.133 -16.391 -1.875 1 98.31 126 PRO B O 1
ATOM 3146 N N . PHE B 1 127 ? 12.094 -18.453 -1.928 1 98.75 127 PHE B N 1
ATOM 3147 C CA . PHE B 1 127 ? 10.953 -19.141 -2.529 1 98.75 127 PHE B CA 1
ATOM 3148 C C . PHE B 1 127 ? 10.391 -20.188 -1.578 1 98.75 127 PHE B C 1
ATOM 3150 O O . PHE B 1 127 ? 11.141 -20.922 -0.922 1 98.75 127 PHE B O 1
ATOM 3157 N N . ILE B 1 128 ? 9.078 -20.266 -1.5 1 98.88 128 ILE B N 1
ATOM 3158 C CA . ILE B 1 128 ? 8.445 -21.297 -0.682 1 98.88 128 ILE B CA 1
ATOM 3159 C C . ILE B 1 128 ? 7.25 -21.875 -1.425 1 98.88 128 ILE B C 1
ATOM 3161 O O . ILE B 1 128 ? 6.461 -21.141 -2.025 1 98.88 128 ILE B O 1
ATOM 3165 N N . ALA B 1 129 ? 7.164 -23.188 -1.475 1 98.88 129 ALA B N 1
ATOM 3166 C CA . ALA B 1 129 ? 6.035 -23.891 -2.088 1 98.88 129 ALA B CA 1
ATOM 3167 C C . ALA B 1 129 ? 4.91 -24.109 -1.079 1 98.88 129 ALA B C 1
ATOM 3169 O O . ALA B 1 129 ? 5.152 -24.578 0.035 1 98.88 129 ALA B O 1
ATOM 3170 N N . VAL B 1 130 ? 3.709 -23.734 -1.467 1 98.81 130 VAL B N 1
ATOM 3171 C CA . VAL B 1 130 ? 2.559 -23.812 -0.574 1 98.81 130 VAL B CA 1
ATOM 3172 C C . VAL B 1 130 ? 1.405 -24.516 -1.282 1 98.81 130 VAL B C 1
ATOM 3174 O O . VAL B 1 130 ? 0.929 -24.047 -2.32 1 98.81 130 VAL B O 1
ATOM 3177 N N . GLU B 1 131 ? 0.857 -25.562 -0.735 1 98.12 131 GLU B N 1
ATOM 3178 C CA . GLU B 1 131 ? -0.172 -26.391 -1.356 1 98.12 131 GLU B CA 1
ATOM 3179 C C . GLU B 1 131 ? -1.499 -25.641 -1.45 1 98.12 131 GLU B C 1
ATOM 3181 O O . GLU B 1 131 ? -2.328 -25.938 -2.312 1 98.12 131 GLU B O 1
ATOM 3186 N N . LEU B 1 132 ? -1.666 -24.656 -0.603 1 98.31 132 LEU B N 1
ATOM 3187 C CA . LEU B 1 132 ? -2.936 -23.938 -0.545 1 98.31 132 LEU B CA 1
ATOM 3188 C C . LEU B 1 132 ? -3.197 -23.188 -1.85 1 98.31 132 LEU B C 1
ATOM 3190 O O . LEU B 1 132 ? -4.348 -22.875 -2.166 1 98.31 132 LEU B O 1
ATOM 3194 N N . CYS B 1 133 ? -2.146 -22.922 -2.635 1 98.5 133 CYS B N 1
ATOM 3195 C CA . CYS B 1 133 ? -2.375 -22.125 -3.84 1 98.5 133 CYS B CA 1
ATOM 3196 C C . CYS B 1 133 ? -2.242 -22.984 -5.09 1 98.5 133 CYS B C 1
ATOM 3198 O O . CYS B 1 133 ? -1.944 -22.484 -6.172 1 98.5 133 CYS B O 1
ATOM 3200 N N . ARG B 1 134 ? -2.486 -24.297 -4.984 1 98 134 ARG B N 1
ATOM 3201 C CA . ARG B 1 134 ? -2.486 -25.203 -6.121 1 98 134 ARG B CA 1
ATOM 3202 C C . ARG B 1 134 ? -3.686 -24.953 -7.027 1 98 134 ARG B C 1
ATOM 3204 O O . ARG B 1 134 ? -4.645 -24.297 -6.629 1 98 134 ARG B O 1
ATOM 3211 N N . GLU B 1 135 ? -3.615 -25.531 -8.203 1 96.19 135 GLU B N 1
ATOM 3212 C CA . GLU B 1 135 ? -4.75 -25.594 -9.117 1 96.19 135 GLU B CA 1
ATOM 3213 C C . GLU B 1 135 ? -5.891 -26.422 -8.547 1 96.19 135 GLU B C 1
ATOM 3215 O O . GLU B 1 135 ? -5.711 -27.109 -7.535 1 96.19 135 GLU B O 1
ATOM 3220 N N . GLN B 1 136 ? -7.09 -26.25 -9.164 1 96.31 136 GLN B N 1
ATOM 3221 C CA . GLN B 1 136 ? -8.164 -27.172 -8.812 1 96.31 136 GLN B CA 1
ATOM 3222 C C . GLN B 1 136 ? -7.684 -28.625 -8.836 1 96.31 136 GLN B C 1
ATOM 3224 O O . GLN B 1 136 ? -7.141 -29.078 -9.844 1 96.31 136 GLN B O 1
ATOM 3229 N N . ILE B 1 137 ? -7.914 -29.312 -7.781 1 96.75 137 ILE B N 1
ATOM 3230 C CA . ILE B 1 137 ? -7.23 -30.594 -7.559 1 96.75 137 ILE B CA 1
ATOM 3231 C C . ILE B 1 137 ? -8.102 -31.734 -8.055 1 96.75 137 ILE B C 1
ATOM 3233 O O . ILE B 1 137 ? -9.328 -31.719 -7.871 1 96.75 137 ILE B O 1
ATOM 3237 N N . GLY B 1 138 ? -7.469 -32.75 -8.719 1 96.38 138 GLY B N 1
ATOM 3238 C CA . GLY B 1 138 ? -8.125 -34.031 -9.016 1 96.38 138 GLY B CA 1
ATOM 3239 C C . GLY B 1 138 ? -8.461 -34.188 -10.484 1 96.38 138 GLY B C 1
ATOM 3240 O O . GLY B 1 138 ? -8.5 -33.219 -11.234 1 96.38 138 GLY B O 1
ATOM 3241 N N . VAL B 1 139 ? -8.57 -35.375 -10.961 1 95.69 139 VAL B N 1
ATOM 3242 C CA . VAL B 1 139 ? -9.094 -35.844 -12.242 1 95.69 139 VAL B CA 1
ATOM 3243 C C . VAL B 1 139 ? -8.086 -35.531 -13.352 1 95.69 139 VAL B C 1
ATOM 3245 O O . VAL B 1 139 ? -7.672 -36.406 -14.094 1 95.69 139 VAL B O 1
ATOM 3248 N N . HIS B 1 140 ? -7.578 -34.281 -13.43 1 96.31 140 HIS B N 1
ATOM 3249 C CA . HIS B 1 140 ? -6.637 -33.906 -14.477 1 96.31 140 HIS B CA 1
ATOM 3250 C C . HIS B 1 140 ? -5.203 -34.219 -14.078 1 96.31 140 HIS B C 1
ATOM 3252 O O . HIS B 1 140 ? -4.668 -33.625 -13.141 1 96.31 140 HIS B O 1
ATOM 3258 N N . PRO B 1 141 ? -4.531 -35.062 -14.828 1 97.25 141 PRO B N 1
ATOM 3259 C CA . PRO B 1 141 ? -3.154 -35.438 -14.484 1 97.25 141 PRO B CA 1
ATOM 3260 C C . PRO B 1 141 ? -2.203 -34.25 -14.5 1 97.25 141 PRO B C 1
ATOM 3262 O O . PRO B 1 141 ? -1.218 -34.219 -13.758 1 97.25 141 PRO B O 1
ATOM 3265 N N . CYS B 1 142 ? -2.518 -33.219 -15.305 1 96.56 142 CYS B N 1
ATOM 3266 C CA . CYS B 1 142 ? -1.684 -32.031 -15.328 1 96.56 142 CYS B CA 1
ATOM 3267 C C . CYS B 1 142 ? -1.741 -31.297 -13.992 1 96.56 142 CYS B C 1
ATOM 3269 O O . CYS B 1 142 ? -0.895 -30.438 -13.703 1 96.56 142 CYS B O 1
ATOM 3271 N N . ASP B 1 143 ? -2.703 -31.609 -13.18 1 96.75 143 ASP B N 1
ATOM 3272 C CA . ASP B 1 143 ? -2.871 -30.953 -11.891 1 96.75 143 ASP B CA 1
ATOM 3273 C C . ASP B 1 143 ? -2.381 -31.844 -10.75 1 96.75 143 ASP B C 1
ATOM 3275 O O . ASP B 1 143 ? -2.596 -31.547 -9.578 1 96.75 143 ASP B O 1
ATOM 3279 N N . LYS B 1 144 ? -1.747 -33 -11.086 1 97.69 144 LYS B N 1
ATOM 3280 C CA . LYS B 1 144 ? -1.087 -33.875 -10.117 1 97.69 144 LYS B CA 1
ATOM 3281 C C . LYS B 1 144 ? 0.381 -33.5 -9.945 1 97.69 144 LYS B C 1
ATOM 3283 O O . LYS B 1 144 ? 1.096 -33.281 -10.93 1 97.69 144 LYS B O 1
ATOM 3288 N N . ARG B 1 145 ? 0.761 -33.344 -8.695 1 97.69 145 ARG B N 1
ATOM 3289 C CA . ARG B 1 145 ? 2.158 -32.969 -8.508 1 97.69 145 ARG B CA 1
ATOM 3290 C C . ARG B 1 145 ? 3.039 -34.219 -8.359 1 97.69 145 ARG B C 1
ATOM 3292 O O . ARG B 1 145 ? 2.539 -35.312 -8.094 1 97.69 145 ARG B O 1
ATOM 3299 N N . ARG B 1 146 ? 4.355 -34.031 -8.547 1 98 146 ARG B N 1
ATOM 3300 C CA . ARG B 1 146 ? 5.367 -35.062 -8.297 1 98 146 ARG B CA 1
ATOM 3301 C C . ARG B 1 146 ? 5.664 -35.188 -6.805 1 98 146 ARG B C 1
ATOM 3303 O O . ARG B 1 146 ? 5.047 -34.5 -5.984 1 98 146 ARG B O 1
ATOM 3310 N N . THR B 1 147 ? 6.551 -36.188 -6.477 1 98.5 147 THR B N 1
ATOM 3311 C CA . THR B 1 147 ? 7.008 -36.25 -5.094 1 98.5 147 THR B CA 1
ATOM 3312 C C . THR B 1 147 ? 7.852 -35.031 -4.727 1 98.5 147 THR B C 1
ATOM 3314 O O . THR B 1 147 ? 8.461 -34.406 -5.598 1 98.5 147 THR B O 1
ATOM 3317 N N . ILE B 1 148 ? 7.84 -34.75 -3.436 1 98.56 148 ILE B N 1
ATOM 3318 C CA . ILE B 1 148 ? 8.609 -33.594 -2.986 1 98.56 148 ILE B CA 1
ATOM 3319 C C . ILE B 1 148 ? 10.094 -33.844 -3.236 1 98.56 148 ILE B C 1
ATOM 3321 O O . ILE B 1 148 ? 10.836 -32.906 -3.57 1 98.56 148 ILE B O 1
ATOM 3325 N N . SER B 1 149 ? 10.531 -35.062 -3.102 1 98.56 149 SER B N 1
ATOM 3326 C CA . SER B 1 149 ? 11.922 -35.406 -3.373 1 98.56 149 SER B CA 1
ATOM 3327 C C . SER B 1 149 ? 12.297 -35.094 -4.816 1 98.56 149 SER B C 1
ATOM 3329 O O . SER B 1 149 ? 13.375 -34.562 -5.082 1 98.56 149 SER B O 1
ATOM 3331 N N . GLU B 1 150 ? 11.398 -35.438 -5.738 1 98.38 150 GLU B N 1
ATOM 3332 C CA . GLU B 1 150 ? 11.641 -35.125 -7.137 1 98.38 150 GLU B CA 1
ATOM 3333 C C . GLU B 1 150 ? 11.75 -33.594 -7.34 1 98.38 150 GLU B C 1
ATOM 3335 O O . GLU B 1 150 ? 12.641 -33.125 -8.055 1 98.38 150 GLU B O 1
ATOM 3340 N N . TYR B 1 151 ? 10.844 -32.875 -6.711 1 98.62 151 TYR B N 1
ATOM 3341 C CA . TYR B 1 151 ? 10.867 -31.406 -6.824 1 98.62 151 TYR B CA 1
ATOM 3342 C C . TYR B 1 151 ? 12.156 -30.844 -6.23 1 98.62 151 TYR B C 1
ATOM 3344 O O . TYR B 1 151 ? 12.766 -29.938 -6.809 1 98.62 151 TYR B O 1
ATOM 3352 N N . ARG B 1 152 ? 12.625 -31.344 -5.113 1 98.31 152 ARG B N 1
ATOM 3353 C CA . ARG B 1 152 ? 13.844 -30.859 -4.465 1 98.31 152 ARG B CA 1
ATOM 3354 C C . ARG B 1 152 ? 15.055 -31.062 -5.367 1 98.31 152 ARG B C 1
ATOM 3356 O O . ARG B 1 152 ? 15.977 -30.234 -5.359 1 98.31 152 ARG B O 1
ATOM 3363 N N . ASN B 1 153 ? 15 -32.125 -6.09 1 97.75 153 ASN B N 1
ATOM 3364 C CA . ASN B 1 153 ? 16.094 -32.375 -7.027 1 97.75 153 ASN B CA 1
ATOM 3365 C C . ASN B 1 153 ? 16.078 -31.391 -8.18 1 97.75 153 ASN B C 1
ATOM 3367 O O . ASN B 1 153 ? 17.125 -30.969 -8.664 1 97.75 153 ASN B O 1
ATOM 3371 N N . MET B 1 154 ? 14.922 -30.984 -8.617 1 98.12 154 MET B N 1
ATOM 3372 C CA . MET B 1 154 ? 14.758 -30.062 -9.742 1 98.12 154 MET B CA 1
ATOM 3373 C C . MET B 1 154 ? 14.961 -28.625 -9.305 1 98.12 154 MET B C 1
ATOM 3375 O O . MET B 1 154 ? 15.523 -27.812 -10.047 1 98.12 154 MET B O 1
ATOM 3379 N N . PHE B 1 155 ? 14.477 -28.312 -8.086 1 98.31 155 PHE B N 1
ATOM 3380 C CA . PHE B 1 155 ? 14.477 -26.969 -7.535 1 98.31 155 PHE B CA 1
ATOM 3381 C C . PHE B 1 155 ? 15.078 -26.953 -6.133 1 98.31 155 PHE B C 1
ATOM 3383 O O . PHE B 1 155 ? 14.383 -26.672 -5.156 1 98.31 155 PHE B O 1
ATOM 3390 N N . PRO B 1 156 ? 16.375 -27.062 -6.004 1 97.69 156 PRO B N 1
ATOM 3391 C CA . PRO B 1 156 ? 17 -27.312 -4.699 1 97.69 156 PRO B CA 1
ATOM 3392 C C . PRO B 1 156 ? 16.812 -26.141 -3.732 1 97.69 156 PRO B C 1
ATOM 3394 O O . PRO B 1 156 ? 16.812 -26.344 -2.516 1 97.69 156 PRO B O 1
ATOM 3397 N N . ALA B 1 157 ? 16.625 -24.938 -4.25 1 97.94 157 ALA B N 1
ATOM 3398 C CA . ALA B 1 157 ? 16.625 -23.766 -3.357 1 97.94 157 ALA B CA 1
ATOM 3399 C C . ALA B 1 157 ? 15.188 -23.312 -3.07 1 97.94 157 ALA B C 1
ATOM 3401 O O . ALA B 1 157 ? 14.977 -22.328 -2.373 1 97.94 157 ALA B O 1
ATOM 3402 N N . ILE B 1 158 ? 14.172 -23.969 -3.586 1 98.62 158 ILE B N 1
ATOM 3403 C CA . ILE B 1 158 ? 12.805 -23.703 -3.166 1 98.62 158 ILE B CA 1
ATOM 3404 C C . ILE B 1 158 ? 12.523 -24.422 -1.845 1 98.62 158 ILE B C 1
ATOM 3406 O O . ILE B 1 158 ? 12.922 -25.578 -1.657 1 98.62 158 ILE B O 1
ATOM 3410 N N . ASP B 1 159 ? 11.961 -23.719 -0.935 1 98.81 159 ASP B N 1
ATOM 3411 C CA . ASP B 1 159 ? 11.594 -24.297 0.356 1 98.81 159 ASP B CA 1
ATOM 3412 C C . ASP B 1 159 ? 10.297 -25.094 0.255 1 98.81 159 ASP B C 1
ATOM 3414 O O . ASP B 1 159 ? 9.227 -24.531 0.015 1 98.81 159 ASP B O 1
ATOM 3418 N N . PHE B 1 160 ? 10.352 -26.438 0.465 1 98.69 160 PHE B N 1
ATOM 3419 C CA . PHE B 1 160 ? 9.18 -27.297 0.406 1 98.69 160 PHE B CA 1
ATOM 3420 C C . PHE B 1 160 ? 8.758 -27.734 1.804 1 98.69 160 PHE B C 1
ATOM 3422 O O . PHE B 1 160 ? 7.98 -28.672 1.958 1 98.69 160 PHE B O 1
ATOM 3429 N N . SER B 1 161 ? 9.219 -27.062 2.826 1 98.25 161 SER B N 1
ATOM 3430 C CA . SER B 1 161 ? 9.078 -27.516 4.207 1 98.25 161 SER B CA 1
ATOM 3431 C C . SER B 1 161 ? 7.621 -27.469 4.66 1 98.25 161 SER B C 1
ATOM 3433 O O . SER B 1 161 ? 7.238 -28.156 5.609 1 98.25 161 SER B O 1
ATOM 3435 N N . LEU B 1 162 ? 6.766 -26.719 3.998 1 98.12 162 LEU B N 1
ATOM 3436 C CA . LEU B 1 162 ? 5.375 -26.578 4.422 1 98.12 162 LEU B CA 1
ATOM 3437 C C . LEU B 1 162 ? 4.512 -27.688 3.83 1 98.12 162 LEU B C 1
ATOM 3439 O O . LEU B 1 162 ? 3.326 -27.797 4.152 1 98.12 162 LEU B O 1
ATOM 3443 N N . ILE B 1 163 ? 5.055 -28.469 2.949 1 97.94 163 ILE B N 1
ATOM 3444 C CA . ILE B 1 163 ? 4.32 -29.578 2.369 1 97.94 163 ILE B CA 1
ATOM 3445 C C . ILE B 1 163 ? 4.551 -30.844 3.203 1 97.94 163 ILE B C 1
ATOM 3447 O O . ILE B 1 163 ? 5.676 -31.344 3.283 1 97.94 163 ILE B O 1
ATOM 3451 N N . GLU B 1 164 ? 3.529 -31.391 3.727 1 95.75 164 GLU B N 1
ATOM 3452 C CA . GLU B 1 164 ? 3.613 -32.406 4.77 1 95.75 164 GLU B CA 1
ATOM 3453 C C . GLU B 1 164 ? 3.861 -33.781 4.176 1 95.75 164 GLU B C 1
ATOM 3455 O O . GLU B 1 164 ? 4.527 -34.625 4.793 1 95.75 164 GLU B O 1
ATOM 3460 N N . ASN B 1 165 ? 3.311 -34.062 2.99 1 97.56 165 ASN B N 1
ATOM 3461 C CA . ASN B 1 165 ? 3.344 -35.406 2.449 1 97.56 165 ASN B CA 1
ATOM 3462 C C . ASN B 1 165 ? 4.266 -35.5 1.235 1 97.56 165 ASN B C 1
ATOM 3464 O O . ASN B 1 165 ? 4.203 -34.656 0.336 1 97.56 165 ASN B O 1
ATOM 3468 N N . GLU B 1 166 ? 5.027 -36.5 1.159 1 98.19 166 GLU B N 1
ATOM 3469 C CA . GLU B 1 166 ? 5.934 -36.781 0.048 1 98.19 166 GLU B CA 1
ATOM 3470 C C . GLU B 1 166 ? 5.164 -37.031 -1.246 1 98.19 166 GLU B C 1
ATOM 3472 O O . GLU B 1 166 ? 5.453 -36.406 -2.273 1 98.19 166 GLU B O 1
ATOM 3477 N N . GLU B 1 167 ? 4.098 -37.844 -1.143 1 98.06 167 GLU B N 1
ATOM 3478 C CA . GLU B 1 167 ? 3.258 -38.156 -2.297 1 98.06 167 GLU B CA 1
ATOM 3479 C C . GLU B 1 167 ? 2.096 -37.156 -2.404 1 98.06 167 GLU B C 1
ATOM 3481 O O . GLU B 1 167 ? 1.727 -36.531 -1.421 1 98.06 167 GLU B O 1
ATOM 3486 N N . ASP B 1 168 ? 1.586 -37 -3.607 1 98.12 168 ASP B N 1
ATOM 3487 C CA . ASP B 1 168 ? 0.405 -36.188 -3.797 1 98.12 168 ASP B CA 1
ATOM 3488 C C . ASP B 1 168 ? -0.858 -36.906 -3.332 1 98.12 168 ASP B C 1
ATOM 3490 O O . ASP B 1 168 ? -1.609 -37.438 -4.148 1 98.12 168 ASP B O 1
ATOM 3494 N N . ILE B 1 169 ? -1.155 -36.781 -2.07 1 97 169 ILE B N 1
ATOM 3495 C CA . ILE B 1 169 ? -2.277 -37.531 -1.515 1 97 169 ILE B CA 1
ATOM 3496 C C . ILE B 1 169 ? -3.572 -36.75 -1.723 1 97 169 ILE B C 1
ATOM 3498 O O . ILE B 1 169 ? -4.668 -37.281 -1.538 1 97 169 ILE B O 1
ATOM 3502 N N . LEU B 1 170 ? -3.477 -35.5 -2.131 1 96.62 170 LEU B N 1
ATOM 3503 C CA . LEU B 1 170 ? -4.656 -34.656 -2.307 1 96.62 170 LEU B CA 1
ATOM 3504 C C . LEU B 1 170 ? -5.301 -34.906 -3.668 1 96.62 170 LEU B C 1
ATOM 3506 O O . LEU B 1 170 ? -6.504 -34.688 -3.836 1 96.62 170 LEU B O 1
ATOM 3510 N N . TRP B 1 171 ? -4.527 -35.312 -4.648 1 97.56 171 TRP B N 1
ATOM 3511 C CA . TRP B 1 171 ? -5.02 -35.562 -6 1 97.56 171 TRP B CA 1
ATOM 3512 C C . TRP B 1 171 ? -5.629 -36.938 -6.117 1 97.56 171 TRP B C 1
ATOM 3514 O O . TRP B 1 171 ? -4.996 -37.938 -5.742 1 97.56 171 TRP B O 1
ATOM 3524 N N . LYS B 1 172 ? -6.848 -37.031 -6.609 1 97.19 172 LYS B N 1
ATOM 3525 C CA . LYS B 1 172 ? -7.547 -38.281 -6.875 1 97.19 172 LYS B CA 1
ATOM 3526 C C . LYS B 1 172 ? -7.98 -38.375 -8.336 1 97.19 172 LYS B C 1
ATOM 3528 O O . LYS B 1 172 ? -8.422 -37.406 -8.914 1 97.19 172 LYS B O 1
ATOM 3533 N N . PRO B 1 173 ? -7.859 -39.531 -8.922 1 95.88 173 PRO B N 1
ATO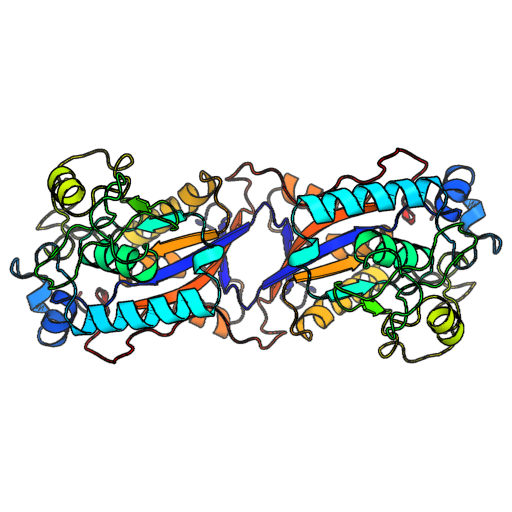M 3534 C CA . PRO B 1 173 ? -8.172 -39.656 -10.352 1 95.88 173 PRO B CA 1
ATOM 3535 C C . PRO B 1 173 ? -9.664 -39.531 -10.641 1 95.88 173 PRO B C 1
ATOM 3537 O O . PRO B 1 173 ? -10.047 -39.188 -11.773 1 95.88 173 PRO B O 1
ATOM 3540 N N . ASP B 1 174 ? -10.531 -39.656 -9.617 1 96.31 174 ASP B N 1
ATOM 3541 C CA . ASP B 1 174 ? -11.969 -39.75 -9.883 1 96.31 174 ASP B CA 1
ATOM 3542 C C . ASP B 1 174 ? -12.734 -38.688 -9.109 1 96.31 174 ASP B C 1
ATOM 3544 O O . ASP B 1 174 ? -13.961 -38.625 -9.164 1 96.31 174 ASP B O 1
ATOM 3548 N N . VAL B 1 175 ? -12.086 -37.812 -8.43 1 96.75 175 VAL B N 1
ATOM 3549 C CA . VAL B 1 175 ? -12.75 -36.781 -7.645 1 96.75 175 VAL B CA 1
ATOM 3550 C C . VAL B 1 175 ? -12.141 -35.438 -7.965 1 96.75 175 VAL B C 1
ATOM 3552 O O . VAL B 1 175 ? -10.977 -35.156 -7.645 1 96.75 175 VAL B O 1
ATOM 3555 N N . ARG B 1 176 ? -12.898 -34.594 -8.539 1 96.19 176 ARG B N 1
ATOM 3556 C CA . ARG B 1 176 ? -12.477 -33.219 -8.812 1 96.19 176 ARG B CA 1
ATOM 3557 C C . ARG B 1 176 ? -12.883 -32.281 -7.676 1 96.19 176 ARG B C 1
ATOM 3559 O O . ARG B 1 176 ? -14.023 -32.312 -7.215 1 96.19 176 ARG B O 1
ATOM 3566 N N . GLU B 1 177 ? -11.969 -31.531 -7.223 1 97 177 GLU B N 1
ATOM 3567 C CA . GLU B 1 177 ? -12.273 -30.531 -6.199 1 97 177 GLU B CA 1
ATOM 3568 C C . GLU B 1 177 ? -13.43 -29.625 -6.633 1 97 177 GLU B C 1
ATOM 3570 O O . GLU B 1 177 ? -13.453 -29.141 -7.77 1 97 177 GLU B O 1
ATOM 3575 N N . LYS B 1 178 ? -14.398 -29.422 -5.754 1 96.44 178 LYS B N 1
ATOM 3576 C CA . LYS B 1 178 ? -15.5 -28.516 -6.059 1 96.44 178 LYS B CA 1
ATOM 3577 C C . LYS B 1 178 ? -15.023 -27.062 -6.07 1 96.44 178 LYS B C 1
ATOM 3579 O O . LYS B 1 178 ? -14.125 -26.688 -5.316 1 96.44 178 LYS B O 1
ATOM 3584 N N . VAL B 1 179 ? -15.688 -26.328 -6.84 1 95.31 179 VAL B N 1
ATOM 3585 C CA . VAL B 1 179 ? -15.312 -24.922 -7 1 95.31 179 VAL B CA 1
ATOM 3586 C C . VAL B 1 179 ? -15.406 -24.219 -5.656 1 95.31 179 VAL B C 1
ATOM 3588 O O . VAL B 1 179 ? -14.555 -23.375 -5.332 1 95.31 179 VAL B O 1
ATOM 3591 N N . GLU B 1 180 ? -16.406 -24.547 -4.852 1 96.06 180 GLU B N 1
ATOM 3592 C CA . GLU B 1 180 ? -16.562 -23.953 -3.533 1 96.06 180 GLU B CA 1
ATOM 3593 C C . GLU B 1 180 ? -15.383 -24.281 -2.629 1 96.06 180 GLU B C 1
ATOM 3595 O O . GLU B 1 180 ? -14.977 -23.453 -1.808 1 96.06 180 GLU B O 1
ATOM 3600 N N . ALA B 1 181 ? -14.906 -25.438 -2.818 1 96.75 181 ALA B N 1
ATOM 3601 C CA . ALA B 1 181 ? -13.75 -25.859 -2.029 1 96.75 181 ALA B CA 1
ATOM 3602 C C . ALA B 1 181 ? -12.484 -25.109 -2.465 1 96.75 181 ALA B C 1
ATOM 3604 O O . ALA B 1 181 ? -11.641 -24.781 -1.635 1 96.75 181 ALA B O 1
ATOM 3605 N N . VAL B 1 182 ? -12.359 -24.875 -3.783 1 97.31 182 VAL B N 1
ATOM 3606 C CA . VAL B 1 182 ? -11.234 -24.078 -4.285 1 97.31 182 VAL B CA 1
ATOM 3607 C C . VAL B 1 182 ? -11.281 -22.688 -3.68 1 97.31 182 VAL B C 1
ATOM 3609 O O . VAL B 1 182 ? -10.266 -22.172 -3.201 1 97.31 182 VAL B O 1
ATOM 3612 N N . SER B 1 183 ? -12.477 -22.094 -3.676 1 96.5 183 SER B N 1
ATOM 3613 C CA . SER B 1 183 ? -12.664 -20.766 -3.107 1 96.5 183 SER B CA 1
ATOM 3614 C C . SER B 1 183 ? -12.305 -20.734 -1.627 1 96.5 183 SER B C 1
ATOM 3616 O O . SER B 1 183 ? -11.594 -19.828 -1.171 1 96.5 183 SER B O 1
ATOM 3618 N N . ALA B 1 184 ? -12.773 -21.766 -0.914 1 97 184 ALA B N 1
ATOM 3619 C CA . ALA B 1 184 ? -12.477 -21.859 0.514 1 97 184 ALA B CA 1
ATOM 3620 C C . ALA B 1 184 ? -10.977 -22 0.757 1 97 184 ALA B C 1
ATOM 3622 O O . ALA B 1 184 ? -10.422 -21.375 1.66 1 97 184 ALA B O 1
ATOM 3623 N N . ARG B 1 185 ? -10.359 -22.797 -0.012 1 97.44 185 ARG B N 1
ATOM 3624 C CA . ARG B 1 185 ? -8.914 -22.984 0.087 1 97.44 185 ARG B CA 1
ATOM 3625 C C . ARG B 1 185 ? -8.164 -21.703 -0.244 1 97.44 185 ARG B C 1
ATOM 3627 O O . ARG B 1 185 ? -7.172 -21.375 0.407 1 97.44 185 ARG B O 1
ATOM 3634 N N . GLY B 1 186 ? -8.609 -21 -1.25 1 97.88 186 GLY B N 1
ATOM 3635 C CA . GLY B 1 186 ? -8.031 -19.719 -1.596 1 97.88 186 GLY B CA 1
ATOM 3636 C C . GLY B 1 186 ? -8.094 -18.703 -0.464 1 97.88 186 GLY B C 1
ATOM 3637 O O . GLY B 1 186 ? -7.121 -18 -0.203 1 97.88 186 GLY B O 1
ATOM 3638 N N . LEU B 1 187 ? -9.227 -18.656 0.204 1 96.75 187 LEU B N 1
ATOM 3639 C CA . LEU B 1 187 ? -9.375 -17.75 1.335 1 96.75 187 LEU B CA 1
ATOM 3640 C C . LEU B 1 187 ? -8.453 -18.141 2.482 1 96.75 187 LEU B C 1
ATOM 3642 O O . LEU B 1 187 ? -7.871 -17.281 3.143 1 96.75 187 LEU B O 1
ATOM 3646 N N . LYS B 1 188 ? -8.297 -19.422 2.707 1 97.19 188 LYS B N 1
ATOM 3647 C CA . LYS B 1 188 ? -7.359 -19.922 3.713 1 97.19 188 LYS B CA 1
ATOM 3648 C C . LYS B 1 188 ? -5.926 -19.547 3.357 1 97.19 188 LYS B C 1
ATOM 3650 O O . LYS B 1 188 ? -5.121 -19.234 4.238 1 97.19 188 LYS B O 1
ATOM 3655 N N . PHE B 1 189 ? -5.672 -19.625 2.137 1 98.38 189 PHE B N 1
ATOM 3656 C CA . PHE B 1 189 ? -4.352 -19.234 1.659 1 98.38 189 PHE B CA 1
ATOM 3657 C C . PHE B 1 189 ? -4.066 -17.766 1.971 1 98.38 189 PHE B C 1
ATOM 3659 O O . PHE B 1 189 ? -2.994 -17.438 2.48 1 98.38 189 PHE B O 1
ATOM 3666 N N . LEU B 1 190 ? -4.988 -16.922 1.691 1 97.44 190 LEU B N 1
ATOM 3667 C CA . LEU B 1 190 ? -4.828 -15.5 1.994 1 97.44 190 LEU B CA 1
ATOM 3668 C C . LEU B 1 190 ? -4.656 -15.281 3.494 1 97.44 190 LEU B C 1
ATOM 3670 O O . LEU B 1 190 ? -3.863 -14.438 3.914 1 97.44 190 LEU B O 1
ATOM 3674 N N . GLU B 1 191 ? -5.375 -16.062 4.266 1 96.12 191 GLU B N 1
ATOM 3675 C CA . GLU B 1 191 ? -5.199 -15.984 5.711 1 96.12 191 GLU B CA 1
ATOM 3676 C C . GLU B 1 191 ? -3.779 -16.359 6.117 1 96.12 191 GLU B C 1
ATOM 3678 O O . GLU B 1 191 ? -3.188 -15.734 6.996 1 96.12 191 GLU B O 1
ATOM 3683 N N . TRP B 1 192 ? -3.307 -17.375 5.48 1 97.06 192 TRP B N 1
ATOM 3684 C CA . TRP B 1 192 ? -1.953 -17.828 5.773 1 97.06 192 TRP B CA 1
ATOM 3685 C C . TRP B 1 192 ? -0.934 -16.734 5.492 1 97.06 192 TRP B C 1
ATOM 3687 O O . TRP B 1 192 ? 0.054 -16.594 6.215 1 97.06 192 TRP B O 1
ATOM 3697 N N . LEU B 1 193 ? -1.14 -15.922 4.465 1 97.31 193 LEU B N 1
ATOM 3698 C CA . LEU B 1 193 ? -0.224 -14.836 4.137 1 97.31 193 LEU B CA 1
ATOM 3699 C C . LEU B 1 193 ? -0.048 -13.898 5.324 1 97.31 193 LEU B C 1
ATOM 3701 O O . LEU B 1 193 ? 1.017 -13.297 5.496 1 97.31 193 LEU B O 1
ATOM 3705 N N . TRP B 1 194 ? -1.056 -13.766 6.16 1 95.25 194 TRP B N 1
ATOM 3706 C CA . TRP B 1 194 ? -1.005 -12.852 7.293 1 95.25 194 TRP B CA 1
ATOM 3707 C C . TRP B 1 194 ? -0.138 -13.414 8.414 1 95.25 194 TRP B C 1
ATOM 3709 O O . TRP B 1 194 ? 0.232 -12.695 9.344 1 95.25 194 TRP B O 1
ATOM 3719 N N . THR B 1 195 ? 0.168 -14.695 8.336 1 94.25 195 THR B N 1
ATOM 3720 C CA . THR B 1 195 ? 1.089 -15.273 9.312 1 94.25 195 THR B CA 1
ATOM 3721 C C . THR B 1 195 ? 2.537 -14.984 8.922 1 94.25 195 THR B C 1
ATOM 3723 O O . THR B 1 195 ? 3.455 -15.219 9.711 1 94.25 195 THR B O 1
ATOM 3726 N N . ARG B 1 196 ? 2.721 -14.523 7.727 1 95.81 196 ARG B N 1
ATOM 3727 C CA . ARG B 1 196 ? 4.059 -14.203 7.234 1 95.81 196 ARG B CA 1
ATOM 3728 C C . ARG B 1 196 ? 4.453 -12.781 7.613 1 95.81 196 ARG B C 1
ATOM 3730 O O . ARG B 1 196 ? 3.613 -11.883 7.625 1 95.81 196 ARG B O 1
ATOM 3737 N N . LYS B 1 197 ? 5.715 -12.547 7.773 1 94.44 197 LYS B N 1
ATOM 3738 C CA . LYS B 1 197 ? 6.207 -11.227 8.141 1 94.44 197 LYS B CA 1
ATOM 3739 C C . LYS B 1 197 ? 6.352 -10.336 6.91 1 94.44 197 LYS B C 1
ATOM 3741 O O . LYS B 1 197 ? 6.324 -9.102 7.02 1 94.44 197 LYS B O 1
ATOM 3746 N N . GLU B 1 198 ? 6.598 -10.992 5.727 1 96.5 198 GLU B N 1
ATOM 3747 C CA . GLU B 1 198 ? 6.844 -10.227 4.508 1 96.5 198 GLU B CA 1
ATOM 3748 C C . GLU B 1 198 ? 5.641 -9.359 4.145 1 96.5 198 GLU B C 1
ATOM 3750 O O . GLU B 1 198 ? 4.496 -9.789 4.301 1 96.5 198 GLU B O 1
ATOM 3755 N N . LYS B 1 199 ? 5.863 -8.195 3.586 1 95.62 199 LYS B N 1
ATOM 3756 C CA . LYS B 1 199 ? 4.801 -7.246 3.268 1 95.62 199 LYS B CA 1
ATOM 3757 C C . LYS B 1 199 ? 4.535 -7.203 1.766 1 95.62 199 LYS B C 1
ATOM 3759 O O . LYS B 1 199 ? 3.469 -6.766 1.33 1 95.62 199 LYS B O 1
ATOM 3764 N N . GLU B 1 200 ? 5.496 -7.531 0.992 1 97.75 200 GLU B N 1
ATOM 3765 C CA . GLU B 1 200 ? 5.348 -7.605 -0.458 1 97.75 200 GLU B CA 1
ATOM 3766 C C . GLU B 1 200 ? 5.699 -9 -0.98 1 97.75 200 GLU B C 1
ATOM 3768 O O . GLU B 1 200 ? 6.859 -9.406 -0.928 1 97.75 200 GLU B O 1
ATOM 3773 N N . ILE B 1 201 ? 4.699 -9.688 -1.487 1 98.81 201 ILE B N 1
ATOM 3774 C CA . ILE B 1 201 ? 4.824 -11.109 -1.783 1 98.81 201 ILE B CA 1
ATOM 3775 C C . ILE B 1 201 ? 4.371 -11.383 -3.215 1 98.81 201 ILE B C 1
ATOM 3777 O O . ILE B 1 201 ? 3.328 -10.883 -3.646 1 98.81 201 ILE B O 1
ATOM 3781 N N . ALA B 1 202 ? 5.191 -12.078 -3.998 1 98.94 202 ALA B N 1
ATOM 3782 C CA . ALA B 1 202 ? 4.766 -12.602 -5.297 1 98.94 202 ALA B CA 1
ATOM 3783 C C . ALA B 1 202 ? 4.172 -14 -5.16 1 98.94 202 ALA B C 1
ATOM 3785 O O . ALA B 1 202 ? 4.711 -14.844 -4.438 1 98.94 202 ALA B O 1
ATOM 3786 N N . ILE B 1 203 ? 3.057 -14.188 -5.766 1 98.94 203 ILE B N 1
ATOM 3787 C CA . ILE B 1 203 ? 2.373 -15.477 -5.758 1 98.94 203 ILE B CA 1
ATOM 3788 C C . ILE B 1 203 ? 2.244 -16 -7.188 1 98.94 203 ILE B C 1
ATOM 3790 O O . ILE B 1 203 ? 1.599 -15.375 -8.031 1 98.94 203 ILE B O 1
ATOM 3794 N N . VAL B 1 204 ? 2.893 -17.078 -7.504 1 98.94 204 VAL B N 1
ATOM 3795 C CA . VAL B 1 204 ? 2.818 -17.688 -8.828 1 98.94 204 VAL B CA 1
ATOM 3796 C C . VAL B 1 204 ? 1.956 -18.938 -8.766 1 98.94 204 VAL B C 1
ATOM 3798 O O . VAL B 1 204 ? 2.316 -19.922 -8.102 1 98.94 204 VAL B O 1
ATOM 3801 N N . THR B 1 205 ? 0.84 -18.906 -9.469 1 98.75 205 THR B N 1
ATOM 3802 C CA . THR B 1 205 ? -0.179 -19.938 -9.32 1 98.75 205 THR B CA 1
ATOM 3803 C C . THR B 1 205 ? -0.978 -20.109 -10.609 1 98.75 205 THR B C 1
ATOM 3805 O O . THR B 1 205 ? -0.409 -20.094 -11.703 1 98.75 205 THR B O 1
ATOM 3808 N N . HIS B 1 206 ? -2.273 -20.359 -10.492 1 98.25 206 HIS B N 1
ATOM 3809 C CA . HIS B 1 206 ? -3.064 -20.812 -11.633 1 98.25 206 HIS B CA 1
ATOM 3810 C C . HIS B 1 206 ? -4.297 -19.938 -11.828 1 98.25 206 HIS B C 1
ATOM 3812 O O . HIS B 1 206 ? -4.742 -19.266 -10.898 1 98.25 206 HIS B O 1
ATOM 3818 N N . SER B 1 207 ? -4.781 -20 -13.016 1 96.25 207 SER B N 1
ATOM 3819 C CA . SER B 1 207 ? -5.906 -19.141 -13.375 1 96.25 207 SER B CA 1
ATOM 3820 C C . SER B 1 207 ? -7.168 -19.531 -12.617 1 96.25 207 SER B C 1
ATOM 3822 O O . SER B 1 207 ? -7.844 -18.688 -12.039 1 96.25 207 SER B O 1
ATOM 3824 N N . SER B 1 208 ? -7.547 -20.844 -12.641 1 95.56 208 SER B N 1
ATOM 3825 C CA . SER B 1 208 ? -8.773 -21.281 -11.977 1 95.56 208 SER B CA 1
ATOM 3826 C C . SER B 1 208 ? -8.711 -20.984 -10.477 1 95.56 208 SER B C 1
ATOM 3828 O O . SER B 1 208 ? -9.703 -20.562 -9.883 1 95.56 208 SER B O 1
ATOM 3830 N N . PHE B 1 209 ? -7.621 -21.234 -9.906 1 97.75 209 PHE B N 1
ATOM 3831 C CA . PHE B 1 209 ? -7.453 -20.938 -8.484 1 97.75 209 PHE B CA 1
ATOM 3832 C C . PHE B 1 209 ? -7.68 -19.469 -8.203 1 97.75 209 PHE B C 1
ATOM 3834 O O . PHE B 1 209 ? -8.453 -19.109 -7.316 1 97.75 209 PHE B O 1
ATOM 3841 N N . LEU B 1 210 ? -6.996 -18.594 -8.977 1 98.25 210 LEU B N 1
ATOM 3842 C CA . LEU B 1 210 ? -7.102 -17.141 -8.781 1 98.25 210 LEU B CA 1
ATOM 3843 C C . LEU B 1 210 ? -8.531 -16.672 -9.016 1 98.25 210 LEU B C 1
ATOM 3845 O O . LEU B 1 210 ? -9.062 -15.867 -8.242 1 98.25 210 LEU B O 1
ATOM 3849 N N . PHE B 1 211 ? -9.117 -17.219 -10.07 1 97.25 211 PHE B N 1
ATOM 3850 C CA . PHE B 1 211 ? -10.477 -16.812 -10.422 1 97.25 211 PHE B CA 1
ATOM 3851 C C . PHE B 1 211 ? -11.445 -17.125 -9.281 1 97.25 211 PHE B C 1
ATOM 3853 O O . PHE B 1 211 ? -12.18 -16.25 -8.828 1 97.25 211 PHE B O 1
ATOM 3860 N N . ASN B 1 212 ? -11.43 -18.312 -8.797 1 96.44 212 ASN B N 1
ATOM 3861 C CA . ASN B 1 212 ? -12.352 -18.75 -7.758 1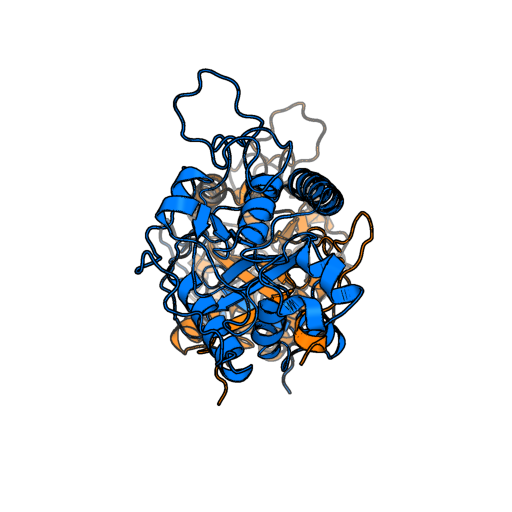 96.44 212 ASN B CA 1
ATOM 3862 C C . ASN B 1 212 ? -12.07 -18.031 -6.434 1 96.44 212 ASN B C 1
ATOM 3864 O O . ASN B 1 212 ? -12.992 -17.75 -5.664 1 96.44 212 ASN B O 1
ATOM 3868 N N . THR B 1 213 ? -10.852 -17.75 -6.16 1 97.31 213 THR B N 1
ATOM 3869 C CA . THR B 1 213 ? -10.477 -17.047 -4.941 1 97.31 213 THR B CA 1
ATOM 3870 C C . THR B 1 213 ? -10.945 -15.594 -4.984 1 97.31 213 THR B C 1
ATOM 3872 O O . THR B 1 213 ? -11.586 -15.109 -4.047 1 97.31 213 THR B O 1
ATOM 3875 N N . LEU B 1 214 ? -10.695 -14.914 -6.102 1 97.75 214 LEU B N 1
ATOM 3876 C CA . LEU B 1 214 ? -10.898 -13.469 -6.207 1 97.75 214 LEU B CA 1
ATOM 3877 C C . LEU B 1 214 ? -12.375 -13.141 -6.395 1 97.75 214 LEU B C 1
ATOM 3879 O O . LEU B 1 214 ? -12.789 -11.992 -6.191 1 97.75 214 LEU B O 1
ATOM 3883 N N . ARG B 1 215 ? -13.148 -14.125 -6.734 1 95.38 215 ARG B N 1
ATOM 3884 C CA . ARG B 1 215 ? -14.578 -13.914 -6.91 1 95.38 215 ARG B CA 1
ATOM 3885 C C . ARG B 1 215 ? -15.234 -13.516 -5.594 1 95.38 215 ARG B C 1
ATOM 3887 O O . ARG B 1 215 ? -16.344 -12.977 -5.586 1 95.38 215 ARG B O 1
ATOM 3894 N N . ALA B 1 216 ? -14.617 -13.82 -4.512 1 94.62 216 ALA B N 1
ATOM 3895 C CA . ALA B 1 216 ? -15.125 -13.484 -3.188 1 94.62 216 ALA B CA 1
ATOM 3896 C C . ALA B 1 216 ? -15 -11.984 -2.916 1 94.62 216 ALA B C 1
ATOM 3898 O O . ALA B 1 216 ? -15.562 -11.477 -1.941 1 94.62 216 ALA B O 1
ATOM 3899 N N . PHE B 1 217 ? -14.383 -11.234 -3.801 1 96.19 217 PHE B N 1
ATOM 3900 C CA . PHE B 1 217 ? -14.047 -9.852 -3.514 1 96.19 217 PHE B CA 1
ATOM 3901 C C . PHE B 1 217 ? -14.648 -8.914 -4.559 1 96.19 217 PHE B C 1
ATOM 3903 O O . PHE B 1 217 ? -15.156 -9.375 -5.582 1 96.19 217 PHE B O 1
ATOM 3910 N N . GLY B 1 218 ? -14.633 -7.621 -4.262 1 94.12 218 GLY B N 1
ATOM 3911 C CA . GLY B 1 218 ? -15.023 -6.605 -5.223 1 94.12 218 GLY B CA 1
ATOM 3912 C C . GLY B 1 218 ? -16.484 -6.195 -5.09 1 94.12 218 GLY B C 1
ATOM 3913 O O . GLY B 1 218 ? -16.922 -5.238 -5.73 1 94.12 218 GLY B O 1
ATOM 3914 N N . ASN B 1 219 ? -17.297 -6.855 -4.23 1 93.5 219 ASN B N 1
ATOM 3915 C CA . ASN B 1 219 ? -18.719 -6.559 -4.098 1 93.5 219 ASN B CA 1
ATOM 3916 C C . ASN B 1 219 ? -18.938 -5.156 -3.539 1 93.5 219 ASN B C 1
ATOM 3918 O O . ASN B 1 219 ? -20.016 -4.59 -3.689 1 93.5 219 ASN B O 1
ATOM 3922 N N . ASP B 1 220 ? -17.984 -4.602 -2.926 1 92.25 220 ASP B N 1
ATOM 3923 C CA . ASP B 1 220 ? -18.094 -3.281 -2.305 1 92.25 220 ASP B CA 1
ATOM 3924 C C . ASP B 1 220 ? -17.469 -2.207 -3.199 1 92.25 220 ASP B C 1
ATOM 3926 O O . ASP B 1 220 ? -17.203 -1.091 -2.746 1 92.25 220 ASP B O 1
ATOM 3930 N N . CYS B 1 221 ? -17.203 -2.545 -4.453 1 94 221 CYS B N 1
ATOM 3931 C CA . CYS B 1 221 ? -16.531 -1.621 -5.363 1 94 221 CYS B CA 1
ATOM 3932 C C . CYS B 1 221 ? -17.438 -1.251 -6.531 1 94 221 CYS B C 1
ATOM 3934 O O . CYS B 1 221 ? -18.469 -1.886 -6.746 1 94 221 CYS B O 1
ATOM 3936 N N . HIS B 1 222 ? -17.047 -0.146 -7.223 1 93.88 222 HIS B N 1
ATOM 3937 C CA . HIS B 1 222 ? -17.625 0.133 -8.531 1 93.88 222 HIS B CA 1
ATOM 3938 C C . HIS B 1 222 ? -17.594 -1.107 -9.422 1 93.88 222 HIS B C 1
ATOM 3940 O O . HIS B 1 222 ? -16.625 -1.871 -9.398 1 93.88 222 HIS B O 1
ATOM 3946 N N . PRO B 1 223 ? -18.594 -1.324 -10.273 1 95.12 223 PRO B N 1
ATOM 3947 C CA . PRO B 1 223 ? -18.688 -2.521 -11.117 1 95.12 223 PRO B CA 1
ATOM 3948 C C . PRO B 1 223 ? -17.453 -2.752 -11.969 1 95.12 223 PRO B C 1
ATOM 3950 O O . PRO B 1 223 ? -17.047 -3.896 -12.18 1 95.12 223 PRO B O 1
ATOM 3953 N N . ASN B 1 224 ? -16.828 -1.7 -12.453 1 94.19 224 ASN B N 1
ATOM 3954 C CA . ASN B 1 224 ? -15.641 -1.843 -13.273 1 94.19 224 ASN B CA 1
ATOM 3955 C C . ASN B 1 224 ? -14.477 -2.426 -12.477 1 94.19 224 ASN B C 1
ATOM 3957 O O . ASN B 1 224 ? -13.703 -3.23 -12.992 1 94.19 224 ASN B O 1
ATOM 3961 N N . ILE B 1 225 ? -14.375 -2.012 -11.258 1 94.5 225 ILE B N 1
ATOM 3962 C CA . ILE B 1 225 ? -13.312 -2.516 -10.391 1 94.5 225 ILE B CA 1
ATOM 3963 C C . ILE B 1 225 ? -13.586 -3.975 -10.031 1 94.5 225 ILE B C 1
ATOM 3965 O O . ILE B 1 225 ? -12.68 -4.809 -10.047 1 94.5 225 ILE B O 1
ATOM 3969 N N . LYS B 1 226 ? -14.875 -4.273 -9.734 1 95.81 226 LYS B N 1
ATOM 3970 C CA . LYS B 1 226 ? -15.273 -5.652 -9.469 1 95.81 226 LYS B CA 1
ATOM 3971 C C . LYS B 1 226 ? -14.914 -6.559 -10.641 1 95.81 226 LYS B C 1
ATOM 3973 O O . LYS B 1 226 ? -14.344 -7.637 -10.453 1 95.81 226 LYS B O 1
ATOM 3978 N N . SER B 1 227 ? -15.219 -6.102 -11.828 1 96.69 227 SER B N 1
ATOM 3979 C CA . SER B 1 227 ? -14.922 -6.867 -13.031 1 96.69 227 SER B CA 1
ATOM 3980 C C . SER B 1 227 ? -13.422 -7.082 -13.203 1 96.69 227 SER B C 1
ATOM 3982 O O . SER B 1 227 ? -12.977 -8.164 -13.594 1 96.69 227 SER B O 1
ATOM 3984 N N . GLU B 1 228 ? -12.68 -6.074 -12.898 1 95.25 228 GLU B N 1
ATOM 3985 C CA . GLU B 1 228 ? -11.227 -6.18 -13 1 95.25 228 GLU B CA 1
ATOM 3986 C C . GLU B 1 228 ? -10.68 -7.227 -12.031 1 95.25 228 GLU B C 1
ATOM 3988 O O . GLU B 1 228 ? -9.852 -8.055 -12.406 1 95.25 228 GLU B O 1
ATOM 3993 N N . ILE B 1 229 ? -11.141 -7.191 -10.82 1 97 229 ILE B N 1
ATOM 3994 C CA . ILE B 1 229 ? -10.68 -8.102 -9.773 1 97 229 ILE B CA 1
ATOM 3995 C C . ILE B 1 229 ? -10.992 -9.539 -10.172 1 97 229 ILE B C 1
ATOM 3997 O O . ILE B 1 229 ? -10.164 -10.438 -10.008 1 97 229 ILE B O 1
ATOM 4001 N N . ARG B 1 230 ? -12.125 -9.773 -10.812 1 96.75 230 ARG B N 1
ATOM 4002 C CA . ARG B 1 230 ? -12.656 -11.117 -10.992 1 96.75 230 ARG B CA 1
ATOM 4003 C C . ARG B 1 230 ? -12.344 -11.656 -12.391 1 96.75 230 ARG B C 1
ATOM 4005 O O . ARG B 1 230 ? -12.758 -12.758 -12.742 1 96.75 230 ARG B O 1
ATOM 4012 N N . LYS B 1 231 ? -11.68 -10.867 -13.172 1 96.12 231 LYS B N 1
ATOM 4013 C CA . LYS B 1 231 ? -11.344 -11.281 -14.523 1 96.12 231 LYS B CA 1
ATOM 4014 C C . LYS B 1 231 ? -10.383 -12.469 -14.508 1 96.12 231 LYS B C 1
ATOM 4016 O O . LYS B 1 231 ? -9.484 -12.539 -13.672 1 96.12 231 LYS B O 1
ATOM 4021 N N . HIS B 1 232 ? -10.508 -13.383 -15.422 1 95.75 232 HIS B N 1
ATOM 4022 C CA . HIS B 1 232 ? -9.578 -14.492 -15.57 1 95.75 232 HIS B CA 1
ATOM 4023 C C . HIS B 1 232 ? -8.18 -14 -15.922 1 95.75 232 HIS B C 1
ATOM 4025 O O . HIS B 1 232 ? -8.031 -12.969 -16.594 1 95.75 232 HIS B O 1
ATOM 4031 N N . PHE B 1 233 ? -7.219 -14.719 -15.469 1 97.31 233 PHE B N 1
ATOM 4032 C CA . PHE B 1 233 ? -5.832 -14.406 -15.805 1 97.31 233 PHE B CA 1
ATOM 4033 C C . PHE B 1 233 ? -5.414 -15.117 -17.094 1 97.31 233 PHE B C 1
ATOM 4035 O O . PHE B 1 233 ? -5.75 -16.281 -17.297 1 97.31 233 PHE B O 1
ATOM 4042 N N . THR B 1 234 ? -4.684 -14.438 -17.906 1 96.56 234 THR B N 1
ATOM 4043 C CA . THR B 1 234 ? -4.023 -15.086 -19.031 1 96.56 234 THR B CA 1
ATOM 4044 C C . THR B 1 234 ? -2.67 -15.648 -18.625 1 96.56 234 THR B C 1
ATOM 4046 O O . THR B 1 234 ? -2.199 -15.391 -17.516 1 96.56 234 THR B O 1
ATOM 4049 N N . ASN B 1 235 ? -2.121 -16.484 -19.469 1 97.94 235 ASN B N 1
ATOM 4050 C CA . ASN B 1 235 ? -0.817 -17.047 -19.156 1 97.94 235 ASN B CA 1
ATOM 4051 C C . ASN B 1 235 ? 0.231 -15.961 -18.938 1 97.94 235 ASN B C 1
ATOM 4053 O O . ASN B 1 235 ? 0.389 -15.07 -19.766 1 97.94 235 ASN B O 1
ATOM 4057 N N . CYS B 1 236 ? 0.863 -16.047 -17.797 1 98.25 236 CYS B N 1
ATOM 4058 C CA . CYS B 1 236 ? 1.99 -15.211 -17.422 1 98.25 236 CYS B CA 1
ATOM 4059 C C . CYS B 1 236 ? 1.534 -13.781 -17.156 1 98.25 236 CYS B C 1
ATOM 4061 O O . CYS B 1 236 ? 2.326 -12.844 -17.266 1 98.25 236 CYS B O 1
ATOM 4063 N N . GLU B 1 237 ? 0.284 -13.602 -16.906 1 98.44 237 GLU B N 1
ATOM 4064 C CA . GLU B 1 237 ? -0.249 -12.312 -16.469 1 98.44 237 GLU B CA 1
ATOM 4065 C C . GLU B 1 237 ? 0.109 -12.031 -15.016 1 98.44 237 GLU B C 1
ATOM 4067 O O . GLU B 1 237 ? 0.131 -12.945 -14.188 1 98.44 237 GLU B O 1
ATOM 4072 N N . LEU B 1 238 ? 0.485 -10.781 -14.75 1 98.81 238 LEU B N 1
ATOM 4073 C CA . LEU B 1 238 ? 0.758 -10.32 -13.391 1 98.81 238 LEU B CA 1
ATOM 4074 C C . LEU B 1 238 ? -0.186 -9.188 -13.008 1 98.81 238 LEU B C 1
ATOM 4076 O O . LEU B 1 238 ? -0.331 -8.211 -13.75 1 98.81 238 LEU B O 1
ATOM 4080 N N . ARG B 1 239 ? -0.891 -9.32 -11.898 1 98.56 239 ARG B N 1
ATOM 4081 C CA . ARG B 1 239 ? -1.683 -8.25 -11.305 1 98.56 239 ARG B CA 1
ATOM 4082 C C . ARG B 1 239 ? -1.252 -7.988 -9.867 1 98.56 239 ARG B C 1
ATOM 4084 O O . ARG B 1 239 ? -1.131 -8.922 -9.07 1 98.56 239 ARG B O 1
ATOM 4091 N N . SER B 1 240 ? -1.063 -6.742 -9.586 1 98.56 240 SER B N 1
ATOM 4092 C CA . SER B 1 240 ? -0.712 -6.336 -8.227 1 98.56 240 SER B CA 1
ATOM 4093 C C . SER B 1 240 ? -1.95 -5.941 -7.43 1 98.56 240 SER B C 1
ATOM 4095 O O . SER B 1 240 ? -2.787 -5.172 -7.91 1 98.56 240 SER B O 1
ATOM 4097 N N . MET B 1 241 ? -2.09 -6.484 -6.25 1 98.31 241 MET B N 1
ATOM 4098 C CA . MET B 1 241 ? -3.219 -6.25 -5.352 1 98.31 241 MET B CA 1
ATOM 4099 C C . MET B 1 241 ? -2.736 -5.863 -3.959 1 98.31 241 MET B C 1
ATOM 4101 O O . MET B 1 241 ? -1.587 -6.121 -3.602 1 98.31 241 MET B O 1
ATOM 4105 N N . VAL B 1 242 ? -3.592 -5.223 -3.225 1 98 242 VAL B N 1
ATOM 4106 C CA . VAL B 1 242 ? -3.4 -4.984 -1.797 1 98 242 VAL B CA 1
ATOM 4107 C C . VAL B 1 242 ? -4.422 -5.793 -0.999 1 98 242 VAL B C 1
ATOM 4109 O O . VAL B 1 242 ? -5.621 -5.727 -1.27 1 98 242 VAL B O 1
ATOM 4112 N N . ILE B 1 243 ? -3.918 -6.582 -0.088 1 97.5 243 ILE B N 1
ATOM 4113 C CA . ILE B 1 243 ? -4.824 -7.262 0.832 1 97.5 243 ILE B CA 1
ATOM 4114 C C . ILE B 1 243 ? -4.812 -6.551 2.184 1 97.5 243 ILE B C 1
ATOM 4116 O O . ILE B 1 243 ? -3.789 -6 2.596 1 97.5 243 ILE B O 1
ATOM 4120 N N . ILE B 1 244 ? -5.934 -6.527 2.848 1 96.44 244 ILE B N 1
ATOM 4121 C CA . ILE B 1 244 ? -6.102 -5.773 4.086 1 96.44 244 ILE B CA 1
ATOM 4122 C C . ILE B 1 244 ? -6.754 -6.66 5.145 1 96.44 244 ILE B C 1
ATOM 4124 O O . ILE B 1 244 ? -7.719 -7.371 4.863 1 96.44 244 ILE B O 1
ATOM 4128 N N . ASP B 1 245 ? -6.207 -6.648 6.27 1 95.19 245 ASP B N 1
ATOM 4129 C CA . ASP B 1 245 ? -6.746 -7.359 7.426 1 95.19 245 ASP B CA 1
ATOM 4130 C C . ASP B 1 245 ? -7.586 -6.43 8.297 1 95.19 245 ASP B C 1
ATOM 4132 O O . ASP B 1 245 ? -7.047 -5.676 9.109 1 95.19 245 ASP B O 1
ATOM 4136 N N . ARG B 1 246 ? -8.875 -6.473 8.211 1 93.06 246 ARG B N 1
ATOM 4137 C CA . ARG B 1 246 ? -9.758 -5.637 9.016 1 93.06 246 ARG B CA 1
ATOM 4138 C C . ARG B 1 246 ? -10.148 -6.344 10.305 1 93.06 246 ARG B C 1
ATOM 4140 O O . ARG B 1 246 ? -10.891 -5.789 11.125 1 93.06 246 ARG B O 1
ATOM 4147 N N . GLY B 1 247 ? -9.711 -7.621 10.414 1 88.94 247 GLY B N 1
ATOM 4148 C CA . GLY B 1 247 ? -10.211 -8.453 11.5 1 88.94 247 GLY B CA 1
ATOM 4149 C C . GLY B 1 247 ? -9.141 -8.82 12.508 1 88.94 247 GLY B C 1
ATOM 4150 O O . GLY B 1 247 ? -9.359 -9.68 13.367 1 88.94 247 GLY B O 1
ATOM 4151 N N . MET B 1 248 ? -7.965 -8.305 12.43 1 86.12 248 MET B N 1
ATOM 4152 C CA . MET B 1 248 ? -6.84 -8.594 13.312 1 86.12 248 MET B CA 1
ATOM 4153 C C . MET B 1 248 ? -6.379 -10.039 13.156 1 86.12 248 MET B C 1
ATOM 4155 O O . MET B 1 248 ? -6.176 -10.742 14.148 1 86.12 248 MET B O 1
ATOM 4159 N N . ILE B 1 249 ? -6.434 -10.523 12 1 84.81 249 ILE B N 1
ATOM 4160 C CA . ILE B 1 249 ? -5.926 -11.852 11.68 1 84.81 249 ILE B CA 1
ATOM 4161 C C . ILE B 1 249 ? -4.434 -11.922 11.977 1 84.81 249 ILE B C 1
ATOM 4163 O O . ILE B 1 249 ? -3.973 -12.836 12.664 1 84.81 249 ILE B O 1
ATOM 4167 N N . GLY B 1 250 ? -3.691 -10.969 11.445 1 80.75 250 GLY B N 1
ATOM 4168 C CA . GLY B 1 250 ? -2.271 -10.883 11.742 1 80.75 250 GLY B CA 1
ATOM 4169 C C . GLY B 1 250 ? -1.95 -9.883 12.836 1 80.75 250 GLY B C 1
ATOM 4170 O O . GLY B 1 250 ? -2.82 -9.117 13.258 1 80.75 250 GLY B O 1
ATOM 4171 N N . SER B 1 251 ? -0.779 -10.023 13.469 1 66.75 251 SER B N 1
ATOM 4172 C CA . SER B 1 251 ? -0.338 -9.094 14.5 1 66.75 251 SER B CA 1
ATOM 4173 C C . SER B 1 251 ? 0.907 -8.328 14.055 1 66.75 251 SER B C 1
ATOM 4175 O O . SER B 1 251 ? 1.952 -8.93 13.805 1 66.75 251 SER B O 1
ATOM 4177 N N . SER B 1 252 ? 0.676 -7.324 13.242 1 72.69 252 SER B N 1
ATOM 4178 C CA . SER B 1 252 ? 1.942 -6.695 12.883 1 72.69 252 SER B CA 1
ATOM 4179 C C . SER B 1 252 ? 2.008 -5.258 13.383 1 72.69 252 SER B C 1
ATOM 4181 O O . SER B 1 252 ? 1.03 -4.516 13.281 1 72.69 252 SER B O 1
ATOM 4183 N N . GLU B 1 253 ? 3.104 -5.086 14.07 1 84.56 253 GLU B N 1
ATOM 4184 C CA . GLU B 1 253 ? 3.436 -3.719 14.461 1 84.56 253 GLU B CA 1
ATOM 4185 C C . GLU B 1 253 ? 3.9 -2.898 13.258 1 84.56 253 GLU B C 1
ATOM 4187 O O . GLU B 1 253 ? 4.5 -3.438 12.328 1 84.56 253 GLU B O 1
ATOM 4192 N N . SER B 1 254 ? 3.541 -1.635 13.328 1 92.81 254 SER B N 1
ATOM 4193 C CA . SER B 1 254 ? 3.975 -0.754 12.242 1 92.81 254 SER B CA 1
ATOM 4194 C C . SER B 1 254 ? 5.473 -0.486 12.32 1 92.81 254 SER B C 1
ATOM 4196 O O . SER B 1 254 ? 6.016 -0.237 13.398 1 92.81 254 SER B O 1
ATOM 4198 N N . THR B 1 255 ? 6.086 -0.547 11.18 1 91.38 255 THR B N 1
ATOM 4199 C CA . THR B 1 255 ? 7.5 -0.2 11.109 1 91.38 255 THR B CA 1
ATOM 4200 C C . THR B 1 255 ? 7.68 1.275 10.766 1 91.38 255 THR B C 1
ATOM 4202 O O . THR B 1 255 ? 8.773 1.82 10.891 1 91.38 255 THR B O 1
ATOM 4205 N N . THR B 1 256 ? 6.633 1.931 10.414 1 95.69 256 THR B N 1
ATOM 4206 C CA . THR B 1 256 ? 6.766 3.299 9.93 1 95.69 256 THR B CA 1
ATOM 4207 C C . THR B 1 256 ? 6.137 4.285 10.906 1 95.69 256 THR B C 1
ATOM 4209 O O . THR B 1 256 ? 6.539 5.449 10.969 1 95.69 256 THR B O 1
ATOM 4212 N N . ASN B 1 257 ? 5.191 3.885 11.688 1 97.5 257 ASN B N 1
ATOM 4213 C CA . ASN B 1 257 ? 4.562 4.785 12.641 1 97.5 257 ASN B CA 1
ATOM 4214 C C . ASN B 1 257 ? 5.578 5.348 13.633 1 97.5 257 ASN B C 1
ATOM 4216 O O . ASN B 1 257 ? 6.59 4.703 13.93 1 97.5 257 ASN B O 1
ATOM 4220 N N . PHE B 1 258 ? 5.355 6.516 14.062 1 98.25 258 PHE B N 1
ATOM 4221 C CA . PHE B 1 258 ? 6.141 7.219 15.07 1 98.25 258 PHE B CA 1
ATOM 4222 C C . PHE B 1 258 ? 5.23 7.859 16.109 1 98.25 258 PHE B C 1
ATOM 4224 O O . PHE B 1 258 ? 4.332 8.633 15.766 1 98.25 258 PHE B O 1
ATOM 4231 N N . PRO B 1 259 ? 5.355 7.578 17.375 1 95.06 259 PRO B N 1
ATOM 4232 C CA . PRO B 1 259 ? 4.367 7.969 18.375 1 95.06 259 PRO B CA 1
ATOM 4233 C C . PRO B 1 259 ? 4.352 9.469 18.641 1 95.06 259 PRO B C 1
ATOM 4235 O O . PRO B 1 259 ? 3.369 10 19.156 1 95.06 259 PRO B O 1
ATOM 4238 N N . GLY B 1 260 ? 5.438 10.211 18.328 1 94.44 260 GLY B N 1
ATOM 4239 C CA . GLY B 1 260 ? 5.512 11.633 18.609 1 94.44 260 GLY B CA 1
ATOM 4240 C C . GLY B 1 260 ? 5.793 11.953 20.062 1 94.44 260 GLY B C 1
ATOM 4241 O O . GLY B 1 260 ? 6.066 11.055 20.859 1 94.44 260 GLY B O 1
ATOM 4242 N N . LYS B 1 261 ? 5.875 13.234 20.359 1 93 261 LYS B N 1
ATOM 4243 C CA . LYS B 1 261 ? 6.145 13.75 21.703 1 93 261 LYS B CA 1
ATOM 4244 C C . LYS B 1 261 ? 7.453 13.188 22.266 1 93 261 LYS B C 1
ATOM 4246 O O . LYS B 1 261 ? 7.512 12.773 23.422 1 93 261 LYS B O 1
ATOM 4251 N N . ILE B 1 262 ? 8.266 13.016 21.359 1 89.88 262 ILE B N 1
ATOM 4252 C CA . ILE B 1 262 ? 9.602 12.609 21.766 1 89.88 262 ILE B CA 1
ATOM 4253 C C . ILE B 1 262 ? 10.594 13.727 21.469 1 89.88 262 ILE B C 1
ATOM 4255 O O . ILE B 1 262 ? 11.023 13.898 20.328 1 89.88 262 ILE B O 1
ATOM 4259 N N . PRO B 1 263 ? 10.945 14.516 22.422 1 91.44 263 PRO B N 1
ATOM 4260 C CA . PRO B 1 263 ? 10.648 14.398 23.844 1 91.44 263 PRO B CA 1
ATOM 4261 C C . PRO B 1 263 ? 9.227 14.812 24.203 1 91.44 263 PRO B C 1
ATOM 4263 O O . PRO B 1 263 ? 8.562 15.477 23.391 1 91.44 263 PRO B O 1
ATOM 4266 N N . ARG B 1 264 ? 8.828 14.406 25.375 1 90.69 264 ARG B N 1
ATOM 4267 C CA . ARG B 1 264 ? 7.473 14.703 25.844 1 90.69 264 ARG B CA 1
ATOM 4268 C C . ARG B 1 264 ? 7.328 16.172 26.188 1 90.69 264 ARG B C 1
ATOM 4270 O O . ARG B 1 264 ? 8.281 16.812 26.641 1 90.69 264 ARG B O 1
ATOM 4277 N N . GLY B 1 265 ? 6.113 16.75 25.906 1 84.94 265 GLY B N 1
ATOM 4278 C CA . GLY B 1 265 ? 5.754 18.125 26.234 1 84.94 265 GLY B CA 1
ATOM 4279 C C . GLY B 1 265 ? 4.258 18.375 26.203 1 84.94 265 GLY B C 1
ATOM 4280 O O . GLY B 1 265 ? 3.477 17.453 25.969 1 84.94 265 GLY B O 1
ATOM 4281 N N . PRO B 1 266 ? 3.92 19.5 26.594 1 82.31 266 PRO B N 1
ATOM 4282 C CA . PRO B 1 266 ? 2.49 19.828 26.562 1 82.31 266 PRO B CA 1
ATOM 4283 C C . PRO B 1 266 ? 1.856 19.594 25.203 1 82.31 266 PRO B C 1
ATOM 4285 O O . PRO B 1 266 ? 2.49 19.859 24.172 1 82.31 266 PRO B O 1
ATOM 4288 N N . ASP B 1 267 ? 0.74 18.891 25.188 1 77 267 ASP B N 1
ATOM 4289 C CA . ASP B 1 267 ? 0.021 18.578 23.953 1 77 267 ASP B CA 1
ATOM 4290 C C . ASP B 1 267 ? -1.485 18.516 24.203 1 77 267 ASP B C 1
ATOM 4292 O O . ASP B 1 267 ? -2.023 17.453 24.547 1 77 267 ASP B O 1
ATOM 4296 N N . VAL B 1 268 ? -2.215 19.625 24.281 1 66.19 268 VAL B N 1
ATOM 4297 C CA . VAL B 1 268 ? -3.658 19.531 24.469 1 66.19 268 VAL B CA 1
ATOM 4298 C C . VAL B 1 268 ? -4.355 19.422 23.109 1 66.19 268 VAL B C 1
ATOM 4300 O O . VAL B 1 268 ? -4.035 20.172 22.188 1 66.19 268 VAL B O 1
ATOM 4303 N N . PRO B 1 269 ? -5.207 18.391 23 1 63.28 269 PRO B N 1
ATOM 4304 C CA . PRO B 1 269 ? -6.004 18.406 21.781 1 63.28 269 PRO B CA 1
ATOM 4305 C C . PRO B 1 269 ? -6.758 19.703 21.562 1 63.28 269 PRO B C 1
ATOM 4307 O O . PRO B 1 269 ? -7.246 20.312 22.531 1 63.28 269 PRO B O 1
ATOM 4310 N N . SER B 1 270 ? -6.457 20.266 20.453 1 55.5 270 SER B N 1
ATOM 4311 C CA . SER B 1 270 ? -7.152 21.531 20.188 1 55.5 270 SER B CA 1
ATOM 4312 C C . SER B 1 270 ? -8.633 21.422 20.516 1 55.5 270 SER B C 1
ATOM 4314 O O . SER B 1 270 ? -9.258 22.406 20.938 1 55.5 270 SER B O 1
ATOM 4316 N N . GLU B 1 271 ? -9.367 20.328 20.172 1 51.38 271 GLU B N 1
ATOM 4317 C CA . GLU B 1 271 ? -10.805 20.25 20.422 1 51.38 271 GLU B CA 1
ATOM 4318 C C . GLU B 1 271 ? -11.117 20.312 21.922 1 51.38 271 GLU B C 1
ATOM 4320 O O . GLU B 1 271 ? -12.266 20.5 22.312 1 51.38 271 GLU B O 1
ATOM 4325 N N . ALA B 1 272 ? -10.289 19.922 22.797 1 46.41 272 ALA B N 1
ATOM 4326 C CA . ALA B 1 272 ? -10.703 20 24.203 1 46.41 272 ALA B CA 1
ATOM 4327 C C . ALA B 1 272 ? -10.961 21.453 24.609 1 46.41 272 ALA B C 1
ATOM 4329 O O . ALA B 1 272 ? -11.383 21.719 25.734 1 46.41 272 ALA B O 1
ATOM 4330 N N . ALA B 1 273 ? -10.648 22.516 23.859 1 40.62 273 ALA B N 1
ATOM 4331 C CA . ALA B 1 273 ? -10.945 23.891 24.281 1 40.62 273 ALA B CA 1
ATOM 4332 C C . ALA B 1 273 ? -12.406 24.234 24.016 1 40.62 273 ALA B C 1
ATOM 4334 O O . ALA B 1 273 ? -12.867 25.328 24.391 1 40.62 273 ALA B O 1
ATOM 4335 N N . ASP B 1 274 ? -13.078 23.688 23.047 1 37.66 274 ASP B N 1
ATOM 4336 C CA . ASP B 1 274 ? -14.453 24.188 23.016 1 37.66 274 ASP B CA 1
ATOM 4337 C C . ASP B 1 274 ? -15.328 23.438 24.016 1 37.66 274 ASP B C 1
ATOM 4339 O O . ASP B 1 274 ? -15.242 22.203 24.125 1 37.66 274 ASP B O 1
#

pLDDT: mean 93.04, std 11.03, range [32.09, 98.94]

Solvent-accessible surface area (backbone atoms only — not comparable to full-atom values): 27505 Å² total; per-residue (Å²): 126,88,74,53,72,45,50,48,60,45,57,38,53,42,42,33,41,36,36,42,27,23,23,32,35,26,51,46,34,48,44,26,56,77,37,57,70,48,42,61,33,67,90,24,45,36,24,28,52,32,76,64,15,52,48,21,25,51,47,46,20,52,46,34,54,74,62,42,47,68,76,59,39,53,32,36,38,25,14,67,37,48,28,18,44,54,32,42,45,59,40,53,38,23,59,73,56,58,92,85,61,90,66,57,35,36,26,44,58,40,54,65,85,34,94,44,69,34,27,15,52,53,93,34,52,56,38,37,35,39,72,54,47,37,53,65,35,17,46,31,30,46,52,35,42,70,39,48,68,61,47,40,68,42,22,55,47,45,39,55,81,78,50,88,58,55,58,54,79,82,46,35,77,86,47,60,57,50,65,68,54,46,24,51,37,32,50,50,37,57,54,51,53,45,76,45,87,64,48,29,34,33,36,23,25,35,38,55,32,49,30,45,32,33,57,80,44,33,84,87,33,38,67,69,55,22,51,60,60,41,46,73,57,43,35,34,13,33,46,45,29,32,39,34,49,35,50,65,79,42,88,56,78,60,80,70,49,38,78,36,42,45,63,76,67,64,69,52,63,63,63,76,65,108,125,86,74,54,72,45,49,46,61,45,57,38,53,42,43,33,41,35,36,42,25,23,25,34,35,26,50,44,33,48,43,27,57,75,38,54,72,48,43,61,33,66,90,26,45,36,24,28,52,34,75,63,14,51,46,21,25,51,49,44,21,52,48,33,53,76,62,42,47,66,77,58,41,54,33,36,38,25,14,66,39,50,27,18,44,53,31,42,46,59,39,54,39,23,58,74,56,58,92,87,60,90,66,58,35,37,26,43,57,39,56,66,85,35,92,45,69,34,28,15,52,53,92,34,50,55,38,36,36,39,72,54,46,37,54,65,34,19,46,31,29,46,52,33,44,69,40,49,67,60,47,40,68,41,21,57,47,44,38,55,83,78,53,89,59,54,59,55,80,82,46,35,78,85,48,60,58,49,66,68,54,46,23,52,37,31,49,50,37,58,55,51,52,45,76,47,87,65,47,30,34,34,35,23,24,36,40,52,32,48,30,45,31,36,57,79,45,33,84,87,34,37,68,70,55,22,50,60,60,41,46,74,59,42,34,33,13,32,44,44,29,32,39,35,50,35,47,66,78,43,87,55,79,60,79,70,48,38,78,36,42,46,63,77,67,64,68,53,64,68,67,75,66,111

InterPro domains:
  IPR013078 Histidine phosphatase superfamily, clade-1 [PF00300] (19-90)
  IPR013078 Histidine phosphatase superfamily, clade-1 [SM00855] (17-213)
  IPR013078 Histidine phosphatase superfamily, clade-1 [cd07067] (17-88)
  IPR029033 Histidine phosphatase superfamily [G3DSA:3.40.50.1240] (12-259)
  IPR029033 Histidine phosphatase superfamily [SSF53254] (16-246)
  IPR050275 Phosphoglycerate Mutase/Phosphatase [PTHR48100] (12-249)

Foldseek 3Di:
DPPPVLDDDDDLLQKFKEKEWEFFAWPQNVVCVVPVCCLLPLVQALTAHDPVSLVLLQVLLVVCVVVCVLVQAAEEEFAQGRRLLVSRCSNFFADADDPDDPDDFQFPACPNVDNRHTTHRPSGHAAEYDNLQADFAEQGSNSAHAFVVVVCVGGVRYHDPNPDDRGRPVYYNPDTHDLVNLLVSLVVVVLVVLQDPRRYYYYYYHQSSQLSNQLVDDPSDDPVVNCVSNPTDDHGDIDMDMDGDPPPSHDDDDPPDDPDCVVPDDDDDPVVVD/DPPPVLDDDDDLLQKFKEKEWEFFAWPQNVVCVVPVCCLLPLVQALTAHDPVSLVLLQVLLVVCVVVCVLVQAAEEEFAQGRRLLVSRCSRFFADADDPDDPDDFQFPACPNNDNRHTTHRPSGHAAEYDNLQADFAEQGSNSAHAFVVVVCVGGVRYHDPNPDDRGRPVYYNPDTHDLVNLLVSLVVVVLVVLVDPRRYYYYYYHQSSQLSNQLVDDPSDDPVVNCVSNPTDDHGDIDMDMDGDPPPSHDDDDPPDDPDCVVPDDDDDPVVVD

Nearest PDB structures (foldseek):
  8u5m-assembly1_F  TM=5.461E-01  e=2.156E-06  Homo sapiens
  8u7e-assembly2_E  TM=5.361E-01  e=5.525E-06  Homo sapiens
  8u7e-assembly3_C  TM=5.234E-01  e=7.561E-06  Homo sapiens
  5wdi-assembly2_B  TM=4.819E-01  e=4.037E-06  Homo sapiens
  3hjg-assembly1_B  TM=5.842E-01  e=5.851E-03  Vibrio parahaemolyticus

Radius of gyration: 27.13 Å; Cα contacts (8 Å, |Δi|>4): 1249; chains: 2; bounding box: 57×77×60 Å